Protein AF-A0A371K078-F1 (afdb_monomer)

Foldseek 3Di:
DDDDDDDDDDDDDDDDDDDDDDDDPDCVVVVVVVVVVPPDDPDPPPQDWDFDQVADDDQKHFPAWDPDDDDDDITTIIGGNPDPDDDDDDDDDDDDDQDFFDQAKKKKWKKDAPPDLDIFMDIRDNDQVVRQVVRQCVHCVVVVDRMDTLDIDIQKKKFWKAWPVSDIHIFIDHPNAARLQAPQVVQVVVVIGIDGDDMDGRHRDRDRPDPPPDDDDDDDDDDDDDDDHDHDDDDDDDDDDDDDDDPDQVVVPLPPPDPDDPQFDDWDHDPFWIKTWGFDDPQLAQTKIWTDGRQKIWIWGAAHPSQRQTKTKIKGLLDDADPGWDKDWKWKQKPVGIDIAIWIWAHPPDPSMIMTIGRHNSLVVLVPFDQWMWIWMGDPNHTSDTGIDHRSVVSSVVSVVSNVD

Nearest PDB structures (foldseek):
  2wmg-assembly1_A  TM=2.660E-01  e=1.814E+00  Streptococcus pneumoniae TIGR4
  2wmh-assembly1_A  TM=2.660E-01  e=1.719E+00  Streptococcus pneumoniae TIGR4
  6rj9-assembly1_C  TM=2.761E-01  e=3.627E+00  Streptococcus thermophilus LMD-9

Structure (mmCIF, N/CA/C/O backbone):
data_AF-A0A371K078-F1
#
_entry.id   AF-A0A371K078-F1
#
loop_
_atom_site.group_PDB
_atom_site.id
_atom_site.type_symbol
_atom_site.label_atom_id
_atom_site.label_alt_id
_atom_site.label_comp_id
_atom_site.label_asym_id
_atom_site.label_entity_id
_atom_site.label_seq_id
_atom_site.pdbx_PDB_ins_code
_atom_site.Cartn_x
_atom_site.Cartn_y
_atom_site.Cartn_z
_atom_site.occupancy
_atom_site.B_iso_or_equiv
_atom_site.auth_seq_id
_atom_site.auth_comp_id
_atom_site.auth_asym_id
_atom_site.auth_atom_id
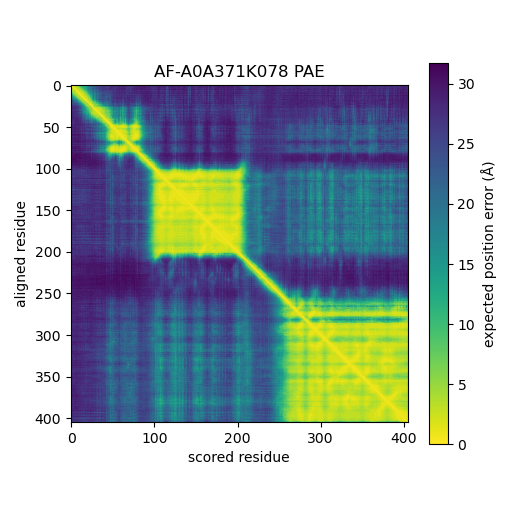_atom_site.pdbx_PDB_model_num
ATOM 1 N N . MET A 1 1 ? -7.282 -40.608 68.384 1.00 44.16 1 MET A N 1
ATOM 2 C CA . MET A 1 1 ? -6.202 -39.736 67.855 1.00 44.16 1 MET A CA 1
ATOM 3 C C . MET A 1 1 ? -5.333 -40.544 66.891 1.00 44.16 1 MET A C 1
ATOM 5 O O . MET A 1 1 ? -5.024 -41.681 67.219 1.00 44.16 1 MET A O 1
ATOM 9 N N . ARG A 1 2 ? -4.936 -40.007 65.728 1.00 39.75 2 ARG A N 1
ATOM 10 C CA . ARG A 1 2 ? -3.954 -40.635 64.814 1.00 39.75 2 ARG A CA 1
ATOM 11 C C . ARG A 1 2 ? -2.998 -39.561 64.285 1.00 39.75 2 ARG A C 1
ATOM 13 O O . ARG A 1 2 ? -3.420 -38.710 63.513 1.00 39.75 2 ARG A O 1
ATOM 20 N N . ARG A 1 3 ? -1.724 -39.597 64.692 1.00 47.75 3 ARG A N 1
ATOM 21 C CA . ARG A 1 3 ? -0.660 -38.762 64.104 1.00 47.75 3 ARG A CA 1
ATOM 22 C C . ARG A 1 3 ? -0.086 -39.491 62.883 1.00 47.75 3 ARG A C 1
ATOM 24 O O . ARG A 1 3 ? 0.386 -40.614 63.033 1.00 47.75 3 ARG A O 1
ATOM 31 N N . ARG A 1 4 ? -0.094 -38.868 61.700 1.00 54.41 4 ARG A N 1
ATOM 32 C CA . ARG A 1 4 ? 0.790 -39.260 60.584 1.00 54.41 4 ARG A CA 1
ATOM 33 C C . ARG A 1 4 ? 2.059 -38.407 60.656 1.00 54.41 4 ARG A C 1
ATOM 35 O O . ARG A 1 4 ? 1.986 -37.249 61.058 1.00 54.41 4 ARG A O 1
ATOM 42 N N . ARG A 1 5 ? 3.214 -39.001 60.349 1.00 56.25 5 ARG A N 1
ATOM 43 C CA . ARG A 1 5 ? 4.514 -38.314 60.371 1.00 56.25 5 ARG A CA 1
ATOM 44 C C . ARG A 1 5 ? 4.758 -37.611 59.034 1.00 56.25 5 ARG A C 1
ATOM 46 O O . ARG A 1 5 ? 4.324 -38.111 58.000 1.00 56.25 5 ARG A O 1
ATOM 53 N N . LEU A 1 6 ? 5.465 -36.485 59.080 1.00 53.94 6 LEU A N 1
ATOM 54 C CA . LEU A 1 6 ? 6.121 -35.899 57.911 1.00 53.94 6 LEU A CA 1
ATOM 55 C C . LEU A 1 6 ? 7.300 -36.792 57.494 1.00 53.94 6 LEU A C 1
ATOM 57 O O . LEU A 1 6 ? 7.896 -37.455 58.345 1.00 53.94 6 LEU A O 1
ATOM 61 N N . ALA A 1 7 ? 7.629 -36.789 56.205 1.00 53.19 7 ALA A N 1
ATOM 62 C CA . ALA A 1 7 ? 8.851 -37.383 55.674 1.00 53.19 7 ALA A CA 1
ATOM 63 C C . ALA A 1 7 ? 9.792 -36.252 55.242 1.00 53.19 7 ALA A C 1
ATOM 65 O O . ALA A 1 7 ? 9.397 -35.391 54.456 1.00 53.19 7 ALA A O 1
ATOM 66 N N . THR A 1 8 ? 11.010 -36.247 55.776 1.00 50.59 8 THR A N 1
ATOM 67 C CA . THR A 1 8 ? 12.074 -35.319 55.375 1.00 50.59 8 THR A CA 1
ATOM 68 C C . THR A 1 8 ? 12.785 -35.886 54.149 1.00 50.59 8 THR A C 1
ATOM 70 O O . THR A 1 8 ? 13.061 -37.084 54.112 1.00 50.59 8 THR A O 1
ATOM 73 N N . LEU A 1 9 ? 13.084 -35.044 53.159 1.00 50.00 9 LEU A N 1
ATOM 74 C CA . LEU A 1 9 ? 13.861 -35.427 51.982 1.00 50.00 9 LEU A CA 1
ATOM 75 C C . LEU A 1 9 ? 15.267 -34.824 52.105 1.00 50.00 9 LEU A C 1
ATOM 77 O O . LEU A 1 9 ? 15.405 -33.603 52.088 1.00 50.00 9 LEU A O 1
ATOM 81 N N . GLU A 1 10 ? 16.296 -35.659 52.245 1.00 47.75 10 GLU A N 1
ATOM 82 C CA . GLU A 1 10 ? 17.691 -35.205 52.210 1.00 47.75 10 GLU A CA 1
ATOM 83 C C . GLU A 1 10 ? 18.250 -35.285 50.787 1.00 47.75 10 GLU A C 1
ATOM 85 O O . GLU A 1 10 ? 18.141 -36.310 50.116 1.00 47.75 10 GLU A O 1
ATOM 90 N N . LEU A 1 11 ? 18.888 -34.202 50.342 1.00 52.56 11 LEU A N 1
ATOM 91 C CA . LEU A 1 11 ? 19.631 -34.135 49.086 1.00 52.56 11 LEU A CA 1
ATOM 92 C C . LEU A 1 11 ? 21.123 -34.299 49.387 1.00 52.56 11 LEU A C 1
ATOM 94 O O . LEU A 1 11 ? 21.753 -33.398 49.935 1.00 52.56 11 LEU A O 1
ATOM 98 N N . HIS A 1 12 ? 21.684 -35.455 49.035 1.00 51.00 12 HIS A N 1
ATOM 99 C CA . HIS A 1 12 ? 23.129 -35.670 49.081 1.00 51.00 12 HIS A CA 1
ATOM 100 C C . HIS A 1 12 ? 23.808 -34.937 47.916 1.00 51.00 12 HIS A C 1
ATOM 102 O O . HIS A 1 12 ? 23.397 -35.078 46.765 1.00 51.00 12 HIS A O 1
ATOM 108 N N . MET A 1 13 ? 24.861 -34.174 48.218 1.00 39.97 13 MET A N 1
ATOM 109 C CA . MET A 1 13 ? 25.629 -33.403 47.240 1.00 39.97 13 MET A CA 1
ATOM 110 C C . MET A 1 13 ? 27.045 -33.977 47.127 1.00 39.97 13 MET A C 1
ATOM 112 O O . MET A 1 13 ? 27.868 -33.793 48.020 1.00 39.97 13 MET A O 1
ATOM 116 N N . THR A 1 14 ? 27.332 -34.684 46.034 1.00 49.44 14 THR A N 1
ATOM 117 C CA . THR A 1 14 ? 28.660 -35.247 45.754 1.00 49.44 14 THR A CA 1
ATOM 118 C C . THR A 1 14 ? 29.494 -34.277 44.924 1.00 49.44 14 THR A C 1
ATOM 120 O O . THR A 1 14 ? 29.199 -34.050 43.751 1.00 49.44 14 THR A O 1
ATOM 123 N N . ILE A 1 15 ? 30.549 -33.732 45.528 1.00 47.66 15 ILE A N 1
ATOM 124 C CA . ILE A 1 15 ? 31.626 -33.023 44.827 1.00 47.66 15 ILE A CA 1
ATOM 125 C C . ILE A 1 15 ? 32.611 -34.075 44.293 1.00 47.66 15 ILE A C 1
ATOM 127 O O . ILE A 1 15 ? 32.861 -35.073 44.968 1.00 47.66 15 ILE A O 1
ATOM 131 N N . SER A 1 16 ? 33.159 -33.859 43.096 1.00 47.72 16 SER A N 1
ATOM 132 C CA . SER A 1 16 ? 34.234 -34.678 42.526 1.00 47.72 16 SER A CA 1
ATOM 133 C C . SER A 1 16 ? 35.333 -33.761 42.005 1.00 47.72 16 SER A C 1
ATOM 135 O O . SER A 1 16 ? 35.066 -32.910 41.159 1.00 47.72 16 SER A O 1
ATOM 137 N N . ASP A 1 17 ? 36.553 -33.942 42.504 1.00 49.88 17 ASP A N 1
ATOM 138 C CA . ASP A 1 17 ? 37.737 -33.224 42.033 1.00 49.88 17 ASP A CA 1
ATOM 139 C C . ASP A 1 17 ? 38.271 -33.825 40.719 1.00 49.88 17 ASP A C 1
ATOM 141 O O . ASP A 1 17 ? 38.195 -35.037 40.507 1.00 49.88 17 ASP A O 1
ATOM 145 N N . GLU A 1 18 ? 38.880 -32.992 39.869 1.00 52.59 18 GLU A N 1
ATOM 146 C CA . GLU A 1 18 ? 39.706 -33.428 38.733 1.00 52.59 18 GLU A CA 1
ATOM 147 C C . GLU A 1 18 ? 41.129 -32.833 38.822 1.00 52.59 18 GLU A C 1
ATOM 149 O O . GLU A 1 18 ? 41.298 -31.690 39.258 1.00 52.59 18 GLU A O 1
ATOM 154 N N . PRO A 1 19 ? 42.178 -33.579 38.418 1.00 56.03 19 PRO A N 1
ATOM 155 C CA . PRO A 1 19 ? 43.568 -33.167 38.603 1.00 56.03 19 PRO A CA 1
ATOM 156 C C . PRO A 1 19 ? 44.090 -32.221 37.508 1.00 56.03 19 PRO A C 1
ATOM 158 O O . PRO A 1 19 ? 43.824 -32.375 36.315 1.00 56.03 19 PRO A O 1
ATOM 161 N N . THR A 1 20 ? 44.951 -31.281 37.901 1.00 54.72 20 THR A N 1
ATOM 162 C CA . THR A 1 20 ? 45.632 -30.343 36.998 1.00 54.72 20 THR A CA 1
ATOM 163 C C . THR A 1 20 ? 46.692 -31.025 36.125 1.00 54.72 20 THR A C 1
ATOM 165 O O . THR A 1 20 ? 47.742 -31.455 36.599 1.00 54.72 20 THR A O 1
ATOM 168 N N . CYS A 1 21 ? 46.465 -31.059 34.808 1.00 48.19 21 CYS A N 1
ATOM 169 C CA . CYS A 1 21 ? 47.431 -31.568 33.831 1.00 48.19 21 CYS A CA 1
ATOM 170 C C . CYS A 1 21 ? 48.133 -30.420 33.079 1.00 48.19 21 CYS A C 1
ATOM 172 O O . CYS A 1 21 ? 47.492 -29.663 32.347 1.00 48.19 21 CYS A O 1
ATOM 174 N N . LEU A 1 22 ? 49.460 -30.297 33.222 1.00 55.47 22 LEU A N 1
ATOM 175 C CA . LEU A 1 22 ? 50.258 -29.324 32.465 1.00 55.47 22 LEU A CA 1
ATOM 176 C C . LEU A 1 22 ? 50.174 -29.606 30.954 1.00 55.47 22 LEU A C 1
ATOM 178 O O . LEU A 1 22 ? 50.557 -30.682 30.494 1.00 55.47 22 LEU A O 1
ATOM 182 N N . ARG A 1 23 ? 49.786 -28.601 30.159 1.00 49.38 23 ARG A N 1
ATOM 183 C CA . ARG A 1 23 ? 49.938 -28.625 28.695 1.00 49.38 23 ARG A CA 1
ATOM 184 C C . ARG A 1 23 ? 51.066 -27.709 28.231 1.00 49.38 23 ARG A C 1
ATOM 186 O O . ARG A 1 23 ? 51.198 -26.574 28.677 1.00 49.38 23 ARG A O 1
ATOM 193 N N . ARG A 1 24 ? 51.862 -28.223 27.290 1.00 52.72 24 ARG A N 1
ATOM 194 C CA . ARG A 1 24 ? 52.923 -27.486 26.587 1.00 52.72 24 ARG A CA 1
ATOM 195 C C . ARG A 1 24 ? 52.332 -26.298 25.804 1.00 52.72 24 ARG A C 1
ATOM 197 O O . ARG A 1 24 ? 51.237 -26.449 25.248 1.00 52.72 24 ARG A O 1
ATOM 204 N N . PRO A 1 25 ? 53.054 -25.166 25.673 1.00 47.06 25 PRO A N 1
ATOM 205 C CA . PRO A 1 25 ? 52.643 -24.084 24.783 1.00 47.06 25 PRO A CA 1
ATOM 206 C C . PRO A 1 25 ? 52.519 -24.625 23.354 1.00 47.06 25 PRO A C 1
ATOM 208 O O . PRO A 1 25 ? 53.465 -25.178 22.795 1.00 47.06 25 PRO A O 1
ATOM 211 N N . SER A 1 26 ? 51.316 -24.532 22.794 1.00 54.47 26 SER A N 1
ATOM 212 C CA . SER A 1 26 ? 50.976 -25.124 21.498 1.00 54.47 26 SER A CA 1
ATOM 213 C C . SER A 1 26 ? 51.136 -24.101 20.370 1.00 54.47 26 SER A C 1
ATOM 215 O O . SER A 1 26 ? 50.844 -22.920 20.558 1.00 54.47 26 SER A O 1
ATOM 217 N N . ALA A 1 27 ? 51.549 -24.553 19.181 1.00 53.59 27 ALA A N 1
ATOM 218 C CA . ALA A 1 27 ? 51.908 -23.694 18.039 1.00 53.59 27 ALA A CA 1
ATOM 219 C C . ALA A 1 27 ? 50.796 -22.731 17.555 1.00 53.59 27 ALA A C 1
ATOM 221 O O . ALA A 1 27 ? 51.085 -21.757 16.863 1.00 53.59 27 ALA A O 1
ATOM 222 N N . LEU A 1 28 ? 49.542 -22.947 17.972 1.00 54.72 28 LEU A N 1
ATOM 223 C CA . LEU A 1 28 ? 48.410 -22.027 17.791 1.00 54.72 28 LEU A CA 1
ATOM 224 C C . LEU A 1 28 ? 48.711 -20.577 18.213 1.00 54.72 28 LEU A C 1
ATOM 226 O O . LEU A 1 28 ? 48.235 -19.652 17.559 1.00 54.72 28 LEU A O 1
ATOM 230 N N . ALA A 1 29 ? 49.525 -20.364 19.254 1.00 53.91 29 ALA A N 1
ATOM 231 C CA . ALA A 1 29 ? 49.890 -19.017 19.702 1.00 53.91 29 ALA A CA 1
ATOM 232 C C . ALA A 1 29 ? 50.675 -18.221 18.637 1.00 53.91 29 ALA A C 1
ATOM 234 O O . ALA A 1 29 ? 50.469 -17.018 18.495 1.00 53.91 29 ALA A O 1
ATOM 235 N N . ALA A 1 30 ? 51.524 -18.890 17.847 1.00 55.00 30 ALA A N 1
ATOM 236 C CA . ALA A 1 30 ? 52.259 -18.254 16.753 1.00 55.00 30 ALA A CA 1
ATOM 237 C C . ALA A 1 30 ? 51.353 -17.952 15.544 1.00 55.00 30 ALA A C 1
ATOM 239 O O . ALA A 1 30 ? 51.529 -16.936 14.875 1.00 55.00 30 ALA A O 1
ATOM 240 N N . LEU A 1 31 ? 50.351 -18.802 15.288 1.00 53.34 31 LEU A N 1
ATOM 241 C CA . LEU A 1 31 ? 49.423 -18.629 14.167 1.00 53.34 31 LEU A CA 1
ATOM 242 C C . LEU A 1 31 ? 48.486 -17.423 14.368 1.00 53.34 31 LEU A C 1
ATOM 244 O O . LEU A 1 31 ? 48.222 -16.685 13.423 1.00 53.34 31 LEU A O 1
ATOM 248 N N . LEU A 1 32 ? 48.025 -17.181 15.600 1.00 54.91 32 LEU A N 1
ATOM 249 C CA . LEU A 1 32 ? 47.155 -16.040 15.920 1.00 54.91 32 LEU A CA 1
ATOM 250 C C . LEU A 1 32 ? 47.859 -14.683 15.742 1.00 54.91 32 LEU A C 1
ATOM 252 O O . LEU A 1 32 ? 47.251 -13.740 15.239 1.00 54.91 32 LEU A O 1
ATOM 256 N N . LEU A 1 33 ? 49.151 -14.597 16.076 1.00 52.72 33 LEU A N 1
ATOM 257 C CA . LEU A 1 33 ? 49.972 -13.405 15.822 1.00 52.72 33 LEU A CA 1
ATOM 258 C C . LEU A 1 33 ? 50.194 -13.144 14.322 1.00 52.72 33 LEU A C 1
ATOM 260 O O . LEU A 1 33 ? 50.279 -11.987 13.920 1.00 52.72 33 LEU A O 1
ATOM 264 N N . ALA A 1 34 ? 50.219 -14.187 13.485 1.00 53.16 34 ALA A N 1
ATOM 265 C CA . ALA A 1 34 ? 50.315 -14.031 12.033 1.00 53.16 34 ALA A CA 1
ATOM 266 C C . ALA A 1 34 ? 49.019 -13.481 11.403 1.00 53.16 34 ALA A C 1
ATOM 268 O O . ALA A 1 34 ? 49.092 -12.641 10.507 1.00 53.16 34 ALA A O 1
ATOM 269 N N . LEU A 1 35 ? 47.833 -13.891 11.882 1.00 54.41 35 LEU A N 1
ATOM 270 C CA . LEU A 1 35 ? 46.560 -13.357 11.370 1.00 54.41 35 LEU A CA 1
ATOM 271 C C . LEU A 1 35 ? 46.325 -11.882 11.739 1.00 54.41 35 LEU A C 1
ATOM 273 O O . LEU A 1 35 ? 45.705 -11.158 10.961 1.00 54.41 35 LEU A O 1
ATOM 277 N N . ALA A 1 36 ? 46.842 -11.413 12.879 1.00 53.12 36 ALA A N 1
ATOM 278 C CA . ALA A 1 36 ? 46.679 -10.021 13.310 1.00 53.12 36 ALA A CA 1
ATOM 279 C C . ALA A 1 36 ? 47.310 -8.995 12.340 1.00 53.12 36 ALA A C 1
ATOM 281 O O . ALA A 1 36 ? 46.844 -7.860 12.258 1.00 53.12 36 ALA A O 1
ATOM 282 N N . GLY A 1 37 ? 48.335 -9.389 11.572 1.00 48.56 37 GLY A N 1
ATOM 283 C CA . GLY A 1 37 ? 49.025 -8.505 10.624 1.00 48.56 37 GLY A CA 1
ATOM 284 C C . GLY A 1 37 ? 48.259 -8.199 9.330 1.00 48.56 37 GLY A C 1
ATOM 285 O O . GLY A 1 37 ? 48.608 -7.251 8.633 1.00 48.56 37 GLY A O 1
ATOM 286 N N . ALA A 1 38 ? 47.215 -8.966 8.994 1.00 50.22 38 ALA A N 1
ATOM 287 C CA . ALA A 1 38 ? 46.504 -8.842 7.715 1.00 50.22 38 ALA A CA 1
ATOM 288 C C . ALA A 1 38 ? 45.353 -7.811 7.717 1.00 50.22 38 ALA A C 1
ATOM 290 O O . ALA A 1 38 ? 44.765 -7.543 6.671 1.00 50.22 38 ALA A O 1
ATOM 291 N N . ALA A 1 39 ? 45.015 -7.235 8.875 1.00 50.81 39 ALA A N 1
ATOM 292 C CA . ALA A 1 39 ? 43.820 -6.404 9.056 1.00 50.81 39 ALA A CA 1
ATOM 293 C C . ALA A 1 39 ? 43.982 -4.919 8.659 1.00 50.81 39 ALA A C 1
ATOM 295 O O . ALA A 1 39 ? 43.017 -4.163 8.747 1.00 50.81 39 ALA A O 1
ATOM 296 N N . VAL A 1 40 ? 45.172 -4.486 8.221 1.00 50.91 40 VAL A N 1
ATOM 297 C CA . VAL A 1 40 ? 45.464 -3.082 7.856 1.00 50.91 40 VAL A CA 1
ATOM 298 C C . VAL A 1 40 ? 45.689 -2.945 6.347 1.00 50.91 40 VAL A C 1
ATOM 300 O O . VAL A 1 40 ? 46.746 -2.525 5.879 1.00 50.91 40 VAL A O 1
ATOM 303 N N . LEU A 1 41 ? 44.669 -3.306 5.566 1.00 56.09 41 LEU A N 1
ATOM 304 C CA . LEU A 1 41 ? 44.558 -2.867 4.175 1.00 56.09 41 LEU A CA 1
ATOM 305 C C . LEU A 1 41 ? 43.816 -1.521 4.140 1.00 56.09 41 LEU A C 1
ATOM 307 O O . LEU A 1 41 ? 42.790 -1.391 4.811 1.00 56.09 41 LEU A O 1
ATOM 311 N N . PRO A 1 42 ? 44.282 -0.518 3.372 1.00 50.44 42 PRO A N 1
ATOM 312 C CA . PRO A 1 42 ? 43.534 0.720 3.206 1.00 50.44 42 PRO A CA 1
ATOM 313 C C . PRO A 1 42 ? 42.204 0.406 2.517 1.00 50.44 42 PRO A C 1
ATOM 315 O O . PRO A 1 42 ? 42.184 -0.138 1.411 1.00 50.44 42 PRO A O 1
ATOM 318 N N . ALA A 1 43 ? 41.090 0.743 3.169 1.00 49.47 43 ALA A N 1
ATOM 319 C CA . ALA A 1 43 ? 39.773 0.590 2.569 1.00 49.47 43 ALA A CA 1
ATOM 320 C C . ALA A 1 43 ? 39.723 1.402 1.260 1.00 49.47 43 ALA A C 1
ATOM 322 O O . ALA A 1 43 ? 40.037 2.597 1.286 1.00 49.47 43 ALA A O 1
ATOM 323 N N . PRO A 1 44 ? 39.354 0.800 0.113 1.00 49.25 44 PRO A N 1
ATOM 324 C CA . PRO A 1 44 ? 39.246 1.546 -1.129 1.00 49.25 44 PRO A CA 1
ATOM 325 C C . PRO A 1 44 ? 38.132 2.581 -0.972 1.00 49.25 44 PRO A C 1
ATOM 327 O O . PRO A 1 44 ? 36.957 2.231 -0.851 1.00 49.25 44 PRO A O 1
ATOM 330 N N . ALA A 1 45 ? 38.504 3.861 -0.970 1.00 48.28 45 ALA A N 1
ATOM 331 C CA . ALA A 1 45 ? 37.570 4.977 -0.952 1.00 48.28 45 ALA A CA 1
ATOM 332 C C . ALA A 1 45 ? 36.855 5.059 -2.311 1.00 48.28 45 ALA A C 1
ATOM 334 O O . ALA A 1 45 ? 37.218 5.845 -3.186 1.00 48.28 45 ALA A O 1
ATOM 335 N N . LEU A 1 46 ? 35.865 4.185 -2.506 1.00 48.81 46 LEU A N 1
ATOM 336 C CA . LEU A 1 46 ? 35.057 4.111 -3.717 1.00 48.81 46 LEU A CA 1
ATOM 337 C C . LEU A 1 46 ? 34.175 5.359 -3.816 1.00 48.81 46 LEU A C 1
ATOM 339 O O . LEU A 1 46 ? 33.037 5.369 -3.349 1.00 48.81 46 LEU A O 1
ATOM 343 N N . ALA A 1 47 ? 34.702 6.411 -4.443 1.00 55.75 47 ALA A N 1
ATOM 344 C CA . ALA A 1 47 ? 33.930 7.568 -4.874 1.00 55.75 47 ALA A CA 1
ATOM 345 C C . ALA A 1 47 ? 32.864 7.099 -5.880 1.00 55.75 47 ALA A C 1
ATOM 347 O O . ALA A 1 47 ? 33.153 6.866 -7.055 1.00 55.75 47 ALA A O 1
ATOM 348 N N . GLN A 1 48 ? 31.641 6.875 -5.393 1.00 69.12 48 GLN A N 1
ATOM 349 C CA . GLN A 1 48 ? 30.580 6.240 -6.171 1.00 69.12 48 GLN A CA 1
ATOM 350 C C . GLN A 1 48 ? 30.067 7.183 -7.263 1.00 69.12 48 GLN A C 1
ATOM 352 O O . GLN A 1 48 ? 29.271 8.085 -7.005 1.00 69.12 48 GLN A O 1
ATOM 357 N N . GLY A 1 49 ? 30.524 6.955 -8.495 1.00 82.94 49 GLY A N 1
ATOM 358 C CA . GLY A 1 49 ? 30.062 7.690 -9.666 1.00 82.94 49 GLY A CA 1
ATOM 359 C C . GLY A 1 49 ? 28.590 7.426 -9.985 1.00 82.94 49 GLY A C 1
ATOM 360 O O . GLY A 1 49 ? 28.152 6.274 -10.010 1.00 82.94 49 GLY A O 1
ATOM 361 N N . TYR A 1 50 ? 27.834 8.479 -10.293 1.00 80.50 50 TYR A N 1
ATOM 362 C CA . TYR A 1 50 ? 26.429 8.397 -10.707 1.00 80.50 50 TYR A CA 1
ATOM 363 C C . TYR A 1 50 ? 26.168 9.128 -12.039 1.00 80.50 50 TYR A C 1
ATOM 365 O O . TYR A 1 50 ? 26.851 10.107 -12.347 1.00 80.50 50 TYR A O 1
ATOM 373 N N . PRO A 1 51 ? 25.177 8.696 -12.849 1.00 88.00 51 PRO A N 1
ATOM 374 C CA . PRO A 1 51 ? 24.849 9.370 -14.106 1.00 88.00 51 PRO A CA 1
ATOM 375 C C . PRO A 1 51 ? 24.186 10.739 -13.882 1.00 88.00 51 PRO A C 1
ATOM 377 O O . PRO A 1 51 ? 23.064 10.825 -13.367 1.00 88.00 51 PRO A O 1
ATOM 380 N N . CYS A 1 52 ? 24.863 11.796 -14.325 1.00 82.06 52 CYS A N 1
ATOM 381 C CA . CYS A 1 52 ? 24.488 13.203 -14.179 1.00 82.06 52 CYS A CA 1
ATOM 382 C C . CYS A 1 52 ? 24.114 13.791 -15.554 1.00 82.06 52 CYS A C 1
ATOM 384 O O . CYS A 1 52 ? 24.936 14.349 -16.277 1.00 82.06 52 CYS A O 1
ATOM 386 N N . GLY A 1 53 ? 22.843 13.642 -15.945 1.00 77.19 53 GLY A N 1
ATOM 387 C CA . GLY A 1 53 ? 22.365 13.962 -17.302 1.00 77.19 53 GLY A CA 1
ATOM 388 C C . GLY A 1 53 ? 22.454 15.435 -17.731 1.00 77.19 53 GLY A C 1
ATOM 389 O O . GLY A 1 53 ? 22.302 15.714 -18.915 1.00 77.19 53 GLY A O 1
ATOM 390 N N . GLY A 1 54 ? 22.709 16.361 -16.800 1.00 82.50 54 GLY A N 1
ATOM 391 C CA . GLY A 1 54 ? 22.967 17.781 -17.076 1.00 82.50 54 GLY A CA 1
ATOM 392 C C . GLY A 1 54 ? 24.443 18.193 -16.974 1.00 82.50 54 GLY A C 1
ATOM 393 O O . GLY A 1 54 ? 24.732 19.381 -17.067 1.00 82.50 54 GLY A O 1
ATOM 394 N N . GLY A 1 55 ? 25.362 17.244 -16.758 1.00 85.75 55 GLY A N 1
ATOM 395 C CA . GLY A 1 55 ? 26.718 17.526 -16.275 1.00 85.75 55 GLY A CA 1
ATOM 396 C C . GLY A 1 55 ? 26.782 17.681 -14.744 1.00 85.75 55 GLY A C 1
ATOM 397 O O . GLY A 1 55 ? 25.777 17.429 -14.073 1.00 85.75 55 GLY A O 1
ATOM 398 N N . PRO A 1 56 ? 27.951 18.051 -14.185 1.00 90.31 56 PRO A N 1
ATOM 399 C CA . PRO A 1 56 ? 28.154 18.1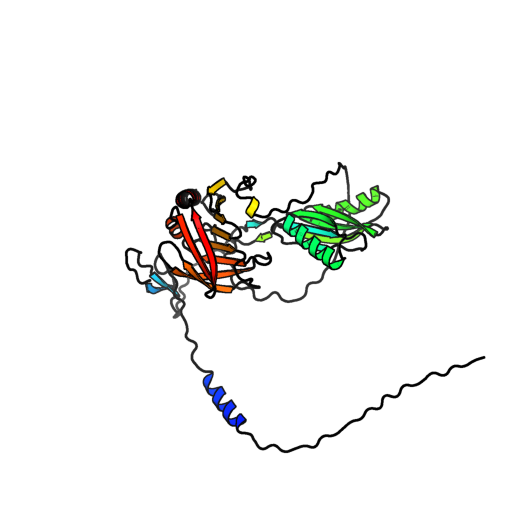81 -12.740 1.00 90.31 56 PRO A CA 1
ATOM 400 C C . PRO A 1 56 ? 27.352 19.320 -12.106 1.00 90.31 56 PRO A C 1
ATOM 402 O O . PRO A 1 56 ? 27.307 20.433 -12.634 1.00 90.31 56 PRO A O 1
ATOM 405 N N . GLY A 1 57 ? 26.774 19.053 -10.937 1.00 82.56 57 GLY A N 1
ATOM 406 C CA . GLY A 1 57 ? 26.232 20.074 -10.045 1.00 82.56 57 GLY A CA 1
ATOM 407 C C . GLY A 1 57 ? 27.317 20.896 -9.321 1.00 82.56 57 GLY A C 1
ATOM 408 O O . GLY A 1 57 ? 28.507 20.571 -9.369 1.00 82.56 57 GLY A O 1
ATOM 409 N N . PRO A 1 58 ? 26.936 21.976 -8.613 1.00 86.69 58 PRO A N 1
ATOM 410 C CA . PRO A 1 58 ? 27.861 22.737 -7.774 1.00 86.69 58 PRO A CA 1
ATOM 411 C C . PRO A 1 58 ? 28.469 21.852 -6.676 1.00 86.69 58 PRO A C 1
ATOM 413 O O . PRO A 1 58 ? 27.746 21.302 -5.850 1.00 86.69 58 PRO A O 1
ATOM 416 N N . GLY A 1 59 ? 29.799 21.729 -6.656 1.00 85.06 59 GLY A N 1
ATOM 417 C CA . GLY A 1 59 ? 30.504 20.818 -5.744 1.00 85.06 59 GLY A CA 1
ATOM 418 C C . GLY A 1 59 ? 30.649 19.382 -6.264 1.00 85.06 59 GLY A C 1
ATOM 419 O O . GLY A 1 59 ? 31.026 18.499 -5.498 1.00 85.06 59 GLY A O 1
ATOM 420 N N . GLU A 1 60 ? 30.393 19.133 -7.549 1.00 89.50 60 GLU A N 1
ATOM 421 C CA . GLU A 1 60 ? 30.624 17.850 -8.222 1.00 89.50 60 GLU A CA 1
ATOM 422 C C . GLU A 1 60 ? 31.709 17.975 -9.305 1.00 89.50 60 GLU A C 1
ATOM 424 O O . GLU A 1 60 ? 31.973 19.054 -9.836 1.00 89.50 60 GLU A O 1
ATOM 429 N N . VAL A 1 61 ? 32.320 16.849 -9.672 1.00 91.56 61 VAL A N 1
ATOM 430 C CA . VAL A 1 61 ? 33.237 16.730 -10.814 1.00 91.56 61 VAL A CA 1
ATOM 431 C C . VAL A 1 61 ? 32.801 15.592 -11.728 1.00 91.56 61 VAL A C 1
ATOM 433 O O . VAL A 1 61 ? 32.376 14.531 -11.267 1.00 91.56 61 VAL A O 1
ATOM 436 N N . GLN A 1 62 ? 32.935 15.791 -13.041 1.00 92.50 62 GLN A N 1
ATOM 437 C CA . GLN A 1 62 ? 32.737 14.720 -14.012 1.00 92.50 62 GLN A CA 1
ATOM 438 C C . GLN A 1 62 ? 33.947 13.778 -13.970 1.00 92.50 62 GLN A C 1
ATOM 440 O O . GLN A 1 62 ? 35.044 14.155 -14.374 1.00 92.50 62 GLN A O 1
ATOM 445 N N . ILE A 1 63 ? 33.738 12.547 -13.505 1.00 89.94 63 ILE A N 1
ATOM 446 C CA . ILE A 1 63 ? 34.776 11.506 -13.420 1.00 89.94 63 ILE A CA 1
ATOM 447 C C . ILE A 1 63 ? 34.751 10.532 -14.606 1.00 89.94 63 ILE A C 1
ATOM 449 O O . ILE A 1 63 ? 35.601 9.652 -14.706 1.00 89.94 63 ILE A O 1
ATOM 453 N N . GLY A 1 64 ? 33.785 10.674 -15.518 1.00 88.00 64 GLY A N 1
ATOM 454 C CA . GLY A 1 64 ? 33.734 9.889 -16.745 1.00 88.00 64 GLY A CA 1
ATOM 455 C C . GLY A 1 64 ? 32.496 10.155 -17.595 1.00 88.00 64 GLY A C 1
ATOM 456 O O . GLY A 1 64 ? 31.805 11.167 -17.455 1.00 88.00 64 GLY A O 1
ATOM 457 N N . THR A 1 65 ? 32.206 9.217 -18.488 1.00 89.69 65 THR A N 1
ATOM 458 C CA . THR A 1 65 ? 30.959 9.149 -19.259 1.00 89.69 65 THR A CA 1
ATOM 459 C C . THR A 1 65 ? 30.507 7.697 -19.367 1.00 89.69 65 THR A C 1
ATOM 461 O O . THR A 1 65 ? 31.326 6.780 -19.287 1.00 89.69 65 THR A O 1
ATOM 464 N N . THR A 1 66 ? 29.211 7.465 -19.562 1.00 76.12 66 THR A N 1
ATOM 465 C CA . THR A 1 66 ? 28.732 6.166 -20.033 1.00 76.12 66 THR A CA 1
ATOM 466 C C . THR A 1 66 ? 29.181 5.980 -21.482 1.00 76.12 66 THR A C 1
ATOM 468 O O . THR A 1 66 ? 29.019 6.876 -22.311 1.00 76.12 66 THR A O 1
ATOM 471 N N . GLY A 1 67 ? 29.782 4.825 -21.790 1.00 63.91 67 GLY A N 1
ATOM 472 C CA . GLY A 1 67 ? 30.343 4.534 -23.113 1.00 63.91 67 GLY A CA 1
ATOM 473 C C . GLY A 1 67 ? 29.266 4.471 -24.197 1.00 63.91 67 GLY A C 1
ATOM 474 O O . GLY A 1 67 ? 28.684 3.415 -24.438 1.00 63.91 67 GLY A O 1
ATOM 475 N N . GLY A 1 68 ? 28.988 5.608 -24.834 1.00 48.72 68 GLY A N 1
ATOM 476 C CA . GLY A 1 68 ? 27.955 5.734 -25.856 1.00 48.72 68 GLY A CA 1
ATOM 477 C C . GLY A 1 68 ? 28.353 5.059 -27.166 1.00 48.72 68 GLY A C 1
ATOM 478 O O . GLY A 1 68 ? 29.324 5.448 -27.809 1.00 48.72 68 GLY A O 1
ATOM 479 N N . SER A 1 69 ? 27.555 4.085 -27.597 1.00 39.50 69 SER A N 1
ATOM 480 C CA . SER A 1 69 ? 27.573 3.547 -28.959 1.00 39.50 69 SER A CA 1
ATOM 481 C C . SER A 1 69 ? 26.150 3.518 -29.526 1.00 39.50 69 SER A C 1
ATOM 483 O O . SER A 1 69 ? 25.168 3.603 -28.787 1.00 39.50 69 SER A O 1
ATOM 485 N N . HIS A 1 70 ? 26.038 3.449 -30.855 1.00 36.03 70 HIS A N 1
ATOM 486 C CA . HIS A 1 70 ? 24.778 3.236 -31.584 1.00 36.03 70 HIS A CA 1
ATOM 487 C C . HIS A 1 70 ? 23.610 4.184 -31.219 1.00 36.03 70 HIS A C 1
ATOM 489 O O . HIS A 1 70 ? 22.456 3.770 -31.130 1.00 36.03 70 HIS A O 1
ATOM 495 N N . GLY A 1 71 ? 23.899 5.482 -31.077 1.00 41.94 71 GLY A N 1
ATOM 496 C CA . GLY A 1 71 ? 22.880 6.543 -31.099 1.00 41.94 71 GLY A CA 1
ATOM 497 C C . GLY A 1 71 ? 22.226 6.898 -29.760 1.00 41.94 71 GLY A C 1
ATOM 498 O O . GLY A 1 71 ? 21.330 7.739 -29.741 1.00 41.94 71 GLY A O 1
ATOM 499 N N . ILE A 1 72 ? 22.673 6.322 -28.640 1.00 43.28 72 ILE A N 1
ATOM 500 C CA . ILE A 1 72 ? 22.335 6.842 -27.306 1.00 43.28 72 ILE A CA 1
ATOM 501 C C . ILE A 1 72 ? 23.282 8.003 -26.974 1.00 43.28 72 ILE A C 1
ATOM 503 O O . ILE A 1 72 ? 24.493 7.901 -27.176 1.00 43.28 72 ILE A O 1
ATOM 507 N N . ALA A 1 73 ? 22.730 9.109 -26.468 1.00 56.81 73 ALA A N 1
ATOM 508 C CA . ALA A 1 73 ? 23.518 10.257 -26.028 1.00 56.81 73 ALA A CA 1
ATOM 509 C C . ALA A 1 73 ? 24.449 9.869 -24.867 1.00 56.81 73 ALA A C 1
ATOM 511 O O . ALA A 1 73 ? 24.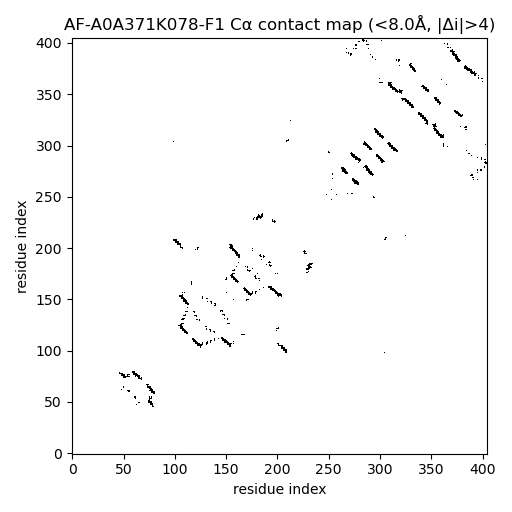035 9.199 -23.921 1.00 56.81 73 ALA A O 1
ATOM 512 N N . VAL A 1 74 ? 25.705 10.307 -24.946 1.00 76.19 74 VAL A N 1
ATOM 513 C CA . VAL A 1 74 ? 26.739 10.063 -23.933 1.00 76.19 74 VAL A CA 1
ATOM 514 C C . VAL A 1 74 ? 26.318 10.723 -22.617 1.00 76.19 74 VAL A C 1
ATOM 516 O O . VAL A 1 74 ? 26.225 11.948 -22.553 1.00 76.19 74 VAL A O 1
ATOM 519 N N . ILE A 1 75 ? 26.052 9.934 -21.570 1.00 81.62 75 ILE A N 1
ATOM 520 C CA . ILE A 1 75 ? 25.611 10.465 -20.271 1.00 81.62 75 ILE A CA 1
ATOM 521 C C . ILE A 1 75 ? 26.853 10.697 -19.398 1.00 81.62 75 ILE A C 1
ATOM 523 O O . ILE A 1 75 ? 27.611 9.750 -19.172 1.00 81.62 75 ILE A O 1
ATOM 527 N N . PRO A 1 76 ? 27.095 11.915 -18.884 1.00 83.81 76 PRO A N 1
ATOM 528 C CA . PRO A 1 76 ? 28.185 12.164 -17.947 1.00 83.81 76 PRO A CA 1
ATOM 529 C C . PRO A 1 76 ? 28.056 11.318 -16.671 1.00 83.81 76 PRO A C 1
ATOM 531 O O . PRO A 1 76 ? 26.949 11.027 -16.212 1.00 83.81 76 PRO A O 1
ATOM 534 N N . VAL A 1 77 ? 29.192 10.935 -16.086 1.00 88.69 77 VAL A N 1
ATOM 535 C CA . VAL A 1 77 ? 29.260 10.294 -14.764 1.00 88.69 77 VAL A CA 1
ATOM 536 C C . VAL A 1 77 ? 29.974 11.245 -13.813 1.00 88.69 77 VAL A C 1
ATOM 538 O O . VAL A 1 77 ? 31.115 11.631 -14.073 1.00 88.69 77 VAL A O 1
ATOM 541 N N . CYS A 1 78 ? 29.306 11.616 -12.725 1.00 90.94 78 CYS A N 1
ATOM 542 C CA . CYS A 1 78 ? 29.790 12.579 -11.742 1.00 90.94 78 CYS A CA 1
ATOM 543 C C . CYS A 1 78 ? 30.046 11.913 -10.394 1.00 90.94 78 CYS A C 1
ATOM 545 O O . CYS A 1 78 ? 29.440 10.893 -10.069 1.00 90.94 78 CYS A O 1
ATOM 547 N N . ALA A 1 79 ? 30.924 12.523 -9.607 1.00 88.88 79 ALA A N 1
ATOM 548 C CA . ALA A 1 79 ? 31.096 12.251 -8.188 1.00 88.88 79 ALA A CA 1
ATOM 549 C C . ALA A 1 79 ? 31.252 13.586 -7.434 1.00 88.88 79 ALA A C 1
ATOM 551 O O . ALA A 1 79 ? 31.586 14.596 -8.062 1.00 88.88 79 ALA A O 1
ATOM 552 N N . PRO A 1 80 ? 31.041 13.625 -6.106 1.00 84.62 80 PRO A N 1
ATOM 553 C CA . PRO A 1 80 ? 31.326 14.816 -5.313 1.00 84.62 80 PRO A CA 1
ATOM 554 C C . PRO A 1 80 ? 32.791 15.237 -5.471 1.00 84.62 80 PRO A C 1
ATOM 556 O O . PRO A 1 80 ? 33.692 14.394 -5.462 1.00 84.62 80 PRO A O 1
ATOM 559 N N . ALA A 1 81 ? 33.040 16.539 -5.590 1.00 84.19 81 ALA A N 1
ATOM 560 C CA . ALA A 1 81 ? 34.386 17.087 -5.560 1.00 84.19 81 ALA A CA 1
ATOM 561 C C . ALA A 1 81 ? 34.985 16.835 -4.167 1.00 84.19 81 ALA A C 1
ATOM 563 O O . ALA A 1 81 ? 34.492 17.358 -3.167 1.00 84.19 81 ALA A O 1
ATOM 564 N N . GLY A 1 82 ? 36.028 16.002 -4.093 1.00 65.38 82 GLY A N 1
ATOM 565 C CA . GLY A 1 82 ? 36.697 15.669 -2.835 1.00 65.38 82 GLY A CA 1
ATOM 566 C C . GLY A 1 82 ? 37.232 16.932 -2.160 1.00 65.38 82 GLY A C 1
ATOM 567 O O . GLY A 1 82 ? 38.161 17.556 -2.669 1.00 65.38 82 GLY A O 1
ATOM 568 N N . GLY A 1 83 ? 36.614 17.323 -1.044 1.00 49.38 83 GLY A N 1
ATOM 569 C CA . GLY A 1 83 ? 36.755 18.656 -0.462 1.00 49.38 83 GLY A CA 1
ATOM 570 C C . GLY A 1 83 ? 38.126 18.958 0.144 1.00 49.38 83 GLY A C 1
ATOM 571 O O . GLY A 1 83 ? 38.300 18.875 1.358 1.00 49.38 83 GLY A O 1
ATOM 572 N N . GLY A 1 84 ? 39.069 19.417 -0.683 1.00 47.69 84 GLY A N 1
ATOM 573 C CA . GLY A 1 84 ? 40.103 20.348 -0.231 1.00 47.69 84 GLY A CA 1
ATOM 574 C C . GLY A 1 84 ? 39.425 21.661 0.174 1.00 47.69 84 GLY A C 1
ATOM 575 O O . GLY A 1 84 ? 38.760 22.283 -0.650 1.00 47.69 84 GLY A O 1
ATOM 576 N N . GLY A 1 85 ? 39.504 22.023 1.456 1.00 46.94 85 GLY A N 1
ATOM 577 C CA . GLY A 1 85 ? 38.611 23.019 2.058 1.00 46.94 85 GLY A CA 1
ATOM 578 C C . GLY A 1 85 ? 38.769 24.455 1.539 1.00 46.94 85 GLY A C 1
ATOM 579 O O . GLY A 1 85 ? 39.880 24.930 1.316 1.00 46.94 85 GLY A O 1
ATOM 580 N N . GLY A 1 86 ? 37.640 25.161 1.435 1.00 39.28 86 GLY A N 1
ATOM 581 C CA . GLY A 1 86 ? 37.554 26.577 1.071 1.00 39.28 86 GLY A CA 1
ATOM 582 C C . GLY A 1 86 ? 36.111 27.077 1.168 1.00 39.28 86 GLY A C 1
ATOM 583 O O . GLY A 1 86 ? 35.360 26.985 0.202 1.00 39.28 86 GLY A O 1
ATOM 584 N N . TYR A 1 87 ? 35.697 27.544 2.351 1.00 42.34 87 TYR A N 1
ATOM 585 C CA . TYR A 1 87 ? 34.314 27.969 2.617 1.00 42.34 87 TYR A CA 1
ATOM 586 C C . TYR A 1 87 ? 34.161 29.493 2.472 1.00 42.34 87 TYR A C 1
ATOM 588 O O . TYR A 1 87 ? 34.286 30.233 3.450 1.00 42.34 87 TYR A O 1
ATOM 596 N N . ASP A 1 88 ? 33.864 29.974 1.264 1.00 40.59 88 ASP A N 1
ATOM 597 C CA . ASP A 1 88 ? 33.452 31.371 1.079 1.00 40.59 88 ASP A CA 1
ATOM 598 C C . ASP A 1 88 ? 32.006 31.587 1.557 1.00 40.59 88 ASP A C 1
ATOM 600 O O . ASP A 1 88 ? 31.092 30.814 1.261 1.00 40.59 88 ASP A O 1
ATOM 604 N N . SER A 1 89 ? 31.798 32.642 2.346 1.00 51.31 89 SER A N 1
ATOM 605 C CA . SER A 1 89 ? 30.575 32.831 3.138 1.00 51.31 89 SER A CA 1
ATOM 606 C C . SER A 1 89 ? 29.516 33.672 2.412 1.00 51.31 89 SER A C 1
ATOM 608 O O . SER A 1 89 ? 29.513 34.899 2.495 1.00 51.31 89 SER A O 1
ATOM 610 N N . GLY A 1 90 ? 28.581 33.004 1.728 1.00 34.91 90 GLY A N 1
ATOM 611 C CA . GLY A 1 90 ? 27.376 33.618 1.147 1.00 34.91 90 GLY A CA 1
ATOM 612 C C . GLY A 1 90 ? 26.221 33.783 2.161 1.00 34.91 90 GLY A C 1
ATOM 613 O O . GLY A 1 90 ? 26.076 32.950 3.057 1.00 34.91 90 GLY A O 1
ATOM 614 N N . PRO A 1 91 ? 25.380 34.834 2.061 1.00 42.19 91 PRO A N 1
ATOM 615 C CA . PRO A 1 91 ? 24.468 35.213 3.144 1.00 42.19 91 PRO A CA 1
ATOM 616 C C . PRO A 1 91 ? 23.152 34.414 3.216 1.00 42.19 91 PRO A C 1
ATOM 618 O O . PRO A 1 91 ? 22.378 34.359 2.263 1.00 42.19 91 PRO A O 1
ATOM 621 N N . SER A 1 92 ? 22.848 33.926 4.423 1.00 51.28 92 SER A N 1
ATOM 622 C CA . SER A 1 92 ? 21.497 33.748 4.991 1.00 51.28 92 SER A CA 1
ATOM 623 C C . SER A 1 92 ? 20.412 33.124 4.099 1.00 51.28 92 SER A C 1
ATOM 625 O O . SER A 1 92 ? 19.364 33.725 3.852 1.00 51.28 92 SER A O 1
ATOM 627 N N . GLY A 1 93 ? 20.601 31.861 3.707 1.00 37.41 93 GLY A N 1
ATOM 628 C CA . GLY A 1 93 ? 19.498 31.026 3.224 1.00 37.41 93 GLY A CA 1
ATOM 629 C C . GLY A 1 93 ? 18.440 30.813 4.317 1.00 37.41 93 GLY A C 1
ATOM 630 O O . GLY A 1 93 ? 18.751 30.336 5.407 1.00 37.41 93 GLY A O 1
ATOM 631 N N . GLY A 1 94 ? 17.183 31.173 4.040 1.00 39.47 94 GLY A N 1
ATOM 632 C CA . GLY A 1 94 ? 16.072 30.957 4.973 1.00 39.47 94 GLY A CA 1
ATOM 633 C C . GLY A 1 94 ? 15.799 29.468 5.218 1.00 39.47 94 GLY A C 1
ATOM 634 O O . GLY A 1 94 ? 15.955 28.654 4.309 1.00 39.47 94 GLY A O 1
ATOM 635 N N . ALA A 1 95 ? 15.372 29.121 6.438 1.00 35.03 95 ALA A N 1
ATOM 636 C CA . ALA A 1 95 ? 15.165 27.733 6.856 1.00 35.03 95 ALA A CA 1
ATOM 637 C C . ALA A 1 95 ? 14.289 26.939 5.858 1.00 35.03 95 ALA A C 1
ATOM 639 O O . ALA A 1 95 ? 13.269 27.465 5.391 1.00 35.03 95 ALA A O 1
ATOM 640 N N . PRO A 1 96 ? 14.655 25.682 5.530 1.00 38.88 96 PRO A N 1
ATOM 641 C CA . PRO A 1 96 ? 13.963 24.903 4.513 1.00 38.88 96 PRO A CA 1
ATOM 642 C C . PRO A 1 96 ? 12.497 24.701 4.898 1.00 38.88 96 PRO A C 1
ATOM 644 O O . PRO A 1 96 ? 12.168 24.114 5.930 1.00 38.88 96 PRO A O 1
ATOM 647 N N . ARG A 1 97 ? 11.595 25.193 4.044 1.00 36.78 97 ARG A N 1
ATOM 648 C CA . ARG A 1 97 ? 10.157 24.960 4.187 1.00 36.78 97 ARG A CA 1
ATOM 649 C C . ARG A 1 97 ? 9.886 23.487 3.904 1.00 36.78 97 ARG A C 1
ATOM 651 O O . ARG A 1 97 ? 9.891 23.086 2.741 1.00 36.78 97 ARG A O 1
ATOM 658 N N . TYR A 1 98 ? 9.652 22.709 4.960 1.00 35.03 98 TYR A N 1
ATOM 659 C CA . TYR A 1 98 ? 9.206 21.320 4.858 1.00 35.03 98 TYR A CA 1
ATOM 660 C C . TYR A 1 98 ? 8.066 21.205 3.839 1.00 35.03 98 TYR A C 1
ATOM 662 O O . TYR A 1 98 ? 7.110 21.987 3.863 1.00 35.03 98 TYR A O 1
ATOM 670 N N . ALA 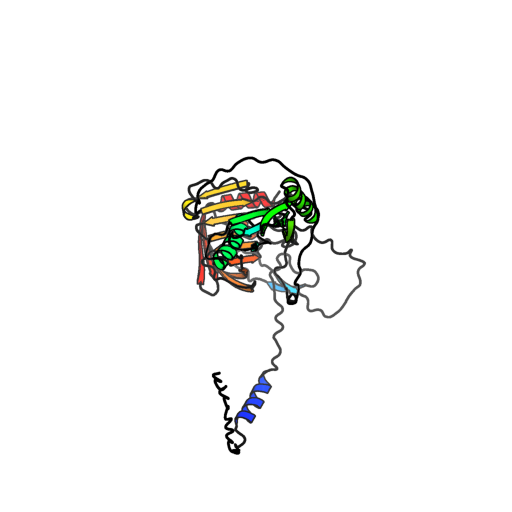A 1 99 ? 8.184 20.249 2.917 1.00 42.47 99 ALA A N 1
ATOM 671 C CA . ALA A 1 99 ? 7.129 19.987 1.950 1.00 42.47 99 ALA A CA 1
ATOM 672 C C . ALA A 1 99 ? 5.861 19.534 2.700 1.00 42.47 99 ALA A C 1
ATOM 674 O O . ALA A 1 99 ? 5.979 18.706 3.606 1.00 42.47 99 ALA A O 1
ATOM 675 N N . PRO A 1 100 ? 4.662 20.034 2.343 1.00 45.75 100 PRO A N 1
ATOM 676 C CA . PRO A 1 100 ? 3.430 19.588 2.983 1.00 45.75 100 PRO A CA 1
ATOM 677 C C . PRO A 1 100 ? 3.270 18.080 2.771 1.00 45.75 100 PRO A C 1
ATOM 679 O O . PRO A 1 100 ? 3.336 17.609 1.630 1.00 45.75 100 PRO A O 1
ATOM 682 N N . GLY A 1 101 ? 3.093 17.345 3.871 1.00 44.06 101 GLY A N 1
ATOM 683 C CA . GLY A 1 101 ? 2.903 15.899 3.850 1.00 44.06 101 GLY A CA 1
ATOM 684 C C . GLY A 1 101 ? 1.673 15.503 3.038 1.00 44.06 101 GLY A C 1
ATOM 685 O O . GLY A 1 101 ? 0.703 16.260 2.929 1.00 44.06 101 GLY A O 1
ATOM 686 N N . ILE A 1 102 ? 1.700 14.305 2.457 1.00 50.69 102 ILE A N 1
ATOM 687 C CA . ILE A 1 102 ? 0.495 13.732 1.857 1.00 50.69 102 ILE A CA 1
ATOM 688 C C . ILE A 1 102 ? -0.256 13.045 2.992 1.00 50.69 102 ILE A C 1
ATOM 690 O O . ILE A 1 102 ? 0.204 12.053 3.546 1.00 50.69 102 ILE A O 1
ATOM 694 N N . ALA A 1 103 ? -1.405 13.607 3.357 1.00 66.62 103 ALA A N 1
ATOM 695 C CA . ALA A 1 103 ? -2.220 13.108 4.453 1.00 66.62 103 ALA A CA 1
ATOM 696 C C . ALA A 1 103 ? -2.926 11.801 4.039 1.00 66.62 103 ALA A C 1
ATOM 698 O O . ALA A 1 103 ? -3.989 11.828 3.409 1.00 66.62 103 ALA A O 1
ATOM 699 N N . VAL A 1 104 ? -2.322 10.653 4.355 1.00 76.00 104 VAL A N 1
ATOM 700 C CA . VAL A 1 104 ? -2.829 9.327 3.962 1.00 76.00 104 VAL A CA 1
ATOM 701 C C . VAL A 1 104 ? -3.923 8.831 4.910 1.00 76.00 104 VAL A C 1
ATOM 703 O O . VAL A 1 104 ? -3.867 9.062 6.121 1.00 76.00 104 VAL A O 1
ATOM 706 N N . ASP A 1 105 ? -4.922 8.139 4.354 1.00 84.75 105 ASP A N 1
ATOM 707 C CA . ASP A 1 105 ? -5.982 7.498 5.137 1.00 84.75 105 ASP A CA 1
ATOM 708 C C . ASP A 1 105 ? -5.397 6.361 5.988 1.00 84.75 105 ASP A C 1
ATOM 710 O O . ASP A 1 105 ? -4.867 5.381 5.466 1.00 84.75 105 ASP A O 1
ATOM 714 N N . ASN A 1 106 ? -5.526 6.500 7.306 1.00 87.56 106 ASN A N 1
ATOM 715 C CA . ASN A 1 106 ? -5.101 5.528 8.306 1.00 87.56 106 ASN A CA 1
ATOM 716 C C . ASN A 1 106 ? -6.328 4.745 8.787 1.00 87.56 106 ASN A C 1
ATOM 718 O O . ASN A 1 106 ? -7.255 5.329 9.357 1.00 87.56 106 ASN A O 1
ATOM 722 N N . PHE A 1 107 ? -6.354 3.437 8.543 1.00 92.69 107 PHE A N 1
ATOM 723 C CA . PHE A 1 107 ? -7.467 2.564 8.903 1.00 92.69 107 PHE A CA 1
ATOM 724 C C . PHE A 1 107 ? -7.239 1.856 10.246 1.00 92.69 107 PHE A C 1
ATOM 726 O O . PHE A 1 107 ? -6.133 1.430 10.588 1.00 92.69 107 PHE A O 1
ATOM 733 N N . VAL A 1 108 ? -8.336 1.716 10.992 1.00 96.44 108 VAL A N 1
ATOM 734 C CA . VAL A 1 108 ? -8.430 1.048 12.294 1.00 96.44 108 VAL A CA 1
ATOM 735 C C . VAL A 1 108 ? -9.529 -0.000 12.254 1.00 96.44 108 VAL A C 1
ATOM 737 O O . VAL A 1 108 ? -10.613 0.247 11.724 1.00 96.44 108 VAL A O 1
ATOM 740 N N . ALA A 1 109 ? -9.280 -1.146 12.879 1.00 97.94 109 ALA A N 1
ATOM 741 C CA . ALA A 1 109 ? -10.315 -2.119 13.199 1.00 97.94 109 ALA A CA 1
ATOM 742 C C . ALA A 1 109 ? -10.104 -2.661 14.616 1.00 97.94 109 ALA A C 1
ATOM 744 O O . ALA A 1 109 ? -8.970 -2.820 15.068 1.00 97.94 109 ALA A O 1
ATOM 745 N N . VAL A 1 110 ? -11.208 -2.926 15.312 1.00 97.81 110 VAL A N 1
ATOM 746 C CA . VAL A 1 110 ? -11.258 -3.448 16.681 1.00 97.81 110 VAL A CA 1
ATOM 747 C C . VAL A 1 110 ? -12.178 -4.662 16.694 1.00 97.81 110 VAL A C 1
ATOM 749 O O . VAL A 1 110 ? -13.348 -4.548 16.325 1.00 97.81 110 VAL A O 1
ATOM 752 N N . ALA A 1 111 ? -11.674 -5.810 17.142 1.00 98.00 111 ALA A N 1
ATOM 753 C CA . ALA A 1 111 ? -12.441 -7.043 17.297 1.00 98.00 111 ALA A CA 1
ATOM 754 C C . ALA A 1 111 ? -12.538 -7.469 18.763 1.00 98.00 111 ALA A C 1
ATOM 756 O O . ALA A 1 111 ? -11.717 -7.096 19.600 1.00 98.00 111 ALA A O 1
ATOM 757 N N . GLY A 1 112 ? -13.543 -8.280 19.072 1.00 96.00 112 GLY A N 1
ATOM 758 C CA . GLY A 1 112 ? -13.726 -8.879 20.386 1.00 96.00 112 GLY A CA 1
ATOM 759 C C . GLY A 1 112 ? -14.434 -10.223 20.301 1.00 96.00 112 GLY A C 1
ATOM 760 O O . GLY A 1 112 ? -15.073 -10.556 19.298 1.00 96.00 112 GLY A O 1
ATOM 761 N N . HIS A 1 113 ? -14.318 -10.987 21.381 1.00 96.50 113 HIS A N 1
ATOM 762 C CA . HIS A 1 113 ? -14.846 -12.340 21.504 1.00 96.50 113 HIS A CA 1
ATOM 763 C C . HIS A 1 113 ? -15.811 -12.417 22.702 1.00 96.50 113 HIS A C 1
ATOM 765 O O . HIS A 1 113 ? -15.467 -11.921 23.776 1.00 96.50 113 HIS A O 1
ATOM 771 N N . PRO A 1 114 ? -17.003 -13.037 22.577 1.00 93.19 114 PRO A N 1
ATOM 772 C CA . PRO A 1 114 ? -18.024 -13.024 23.634 1.00 93.19 114 PRO A CA 1
ATOM 773 C C . PRO A 1 114 ? -17.593 -13.723 24.933 1.00 93.19 114 PRO A C 1
ATOM 775 O O . PRO A 1 114 ? -18.145 -13.432 25.990 1.00 93.19 114 PRO A O 1
ATOM 778 N N . GLY A 1 115 ? -16.619 -14.634 24.859 1.00 91.19 115 GLY A N 1
ATOM 779 C CA . GLY A 1 115 ? -16.093 -15.374 26.007 1.00 91.19 115 GLY A CA 1
ATOM 780 C C . GLY A 1 115 ? -14.996 -14.672 26.818 1.00 91.19 115 GLY A C 1
ATOM 781 O O . GLY A 1 115 ? -14.531 -15.275 27.779 1.00 91.19 115 GLY A O 1
ATOM 782 N N . ILE A 1 116 ? -14.551 -13.456 26.460 1.00 92.00 116 ILE A N 1
ATOM 783 C CA . ILE A 1 116 ? -13.541 -12.724 27.251 1.00 92.00 116 ILE A CA 1
ATOM 784 C C . ILE A 1 116 ? -13.889 -11.249 27.481 1.00 92.00 116 ILE A C 1
ATOM 786 O O . ILE A 1 116 ? -14.710 -10.647 26.789 1.00 92.00 116 ILE A O 1
ATOM 790 N N . SER A 1 117 ? -13.205 -10.647 28.453 1.00 87.69 117 SER A N 1
ATOM 791 C CA . SER A 1 117 ? -13.302 -9.230 28.790 1.00 87.69 117 SER A CA 1
ATOM 792 C C . SER A 1 117 ? -12.165 -8.389 28.193 1.00 87.69 117 SER A C 1
ATOM 794 O O . SER A 1 117 ? -11.611 -7.548 28.892 1.00 87.69 117 SER A O 1
ATOM 796 N N . ASP A 1 118 ? -11.811 -8.603 26.923 1.00 93.50 118 ASP A N 1
ATOM 797 C CA . ASP A 1 118 ? -10.832 -7.772 26.206 1.00 93.50 118 ASP A CA 1
ATOM 798 C C . ASP A 1 118 ? -11.109 -7.737 24.683 1.00 93.50 118 ASP A C 1
ATOM 800 O O . ASP A 1 118 ? -11.994 -8.434 24.176 1.00 93.50 118 ASP A O 1
ATOM 804 N N . VAL A 1 119 ? -10.368 -6.888 23.973 1.00 97.06 119 VAL A N 1
ATOM 805 C CA . VAL A 1 119 ? -10.428 -6.596 22.541 1.00 97.06 119 VAL A CA 1
ATOM 806 C C . VAL A 1 119 ? -9.038 -6.641 21.902 1.00 97.06 119 VAL A C 1
ATOM 808 O O . VAL A 1 119 ? -8.027 -6.305 22.519 1.00 97.06 119 VAL A O 1
ATOM 811 N N . TRP A 1 120 ? -9.015 -6.962 20.614 1.00 97.94 120 TRP A N 1
ATOM 812 C CA . TRP A 1 120 ? -7.865 -6.816 19.729 1.00 97.94 120 TRP A CA 1
ATOM 813 C C . TRP A 1 120 ? -8.081 -5.570 18.876 1.00 97.94 120 TRP A C 1
ATOM 815 O O . TRP A 1 120 ? -9.219 -5.244 18.533 1.00 97.94 120 TRP A O 1
ATOM 825 N N . ALA A 1 121 ? -7.005 -4.884 18.504 1.00 96.94 121 ALA A N 1
ATOM 826 C CA . ALA A 1 121 ? -7.060 -3.735 17.609 1.00 96.94 121 ALA A CA 1
ATOM 827 C C . ALA A 1 121 ? -5.877 -3.748 16.638 1.00 96.94 121 ALA A C 1
ATOM 829 O O . ALA A 1 121 ? -4.790 -4.200 16.991 1.00 96.94 121 ALA A O 1
ATOM 830 N N . THR A 1 122 ? -6.084 -3.208 15.439 1.00 94.56 122 THR A N 1
ATOM 831 C CA . THR A 1 122 ? -5.007 -2.862 14.503 1.00 94.56 122 THR A CA 1
ATOM 832 C C . THR A 1 122 ? -5.126 -1.404 14.068 1.00 94.56 122 THR A C 1
ATOM 834 O O . THR A 1 122 ? -6.219 -0.834 14.058 1.00 94.56 122 THR A O 1
ATOM 837 N N . LEU A 1 123 ? -3.984 -0.802 13.747 1.00 92.25 123 LEU A N 1
ATOM 838 C CA . LEU A 1 123 ? -3.787 0.607 13.405 1.00 92.25 123 LEU A CA 1
ATOM 839 C C . LEU A 1 123 ? -2.758 0.707 12.269 1.00 92.25 123 LEU A C 1
ATOM 841 O O . LEU A 1 123 ? -2.005 -0.238 12.034 1.00 92.25 123 LEU A O 1
ATOM 845 N N . GLY A 1 124 ? -2.693 1.854 11.588 1.00 82.50 124 GLY A N 1
ATOM 846 C CA . GLY A 1 124 ? -1.677 2.119 10.561 1.00 82.50 124 GLY A CA 1
ATOM 847 C C . GLY A 1 124 ? -1.912 1.387 9.239 1.00 82.50 124 GLY A C 1
ATOM 848 O O . GLY A 1 124 ? -1.003 1.303 8.420 1.00 82.50 124 GLY A O 1
ATOM 849 N N . GLN A 1 125 ? -3.106 0.832 9.032 1.00 85.56 125 GLN A N 1
ATOM 850 C CA . GLN A 1 125 ? -3.437 0.053 7.841 1.00 85.56 125 GLN A CA 1
ATOM 851 C C . GLN A 1 125 ? -3.839 0.982 6.691 1.00 85.56 125 GLN A C 1
ATOM 853 O O . GLN A 1 125 ? -4.547 1.960 6.913 1.00 85.56 125 GLN A O 1
ATOM 858 N N . TYR A 1 126 ? -3.449 0.661 5.454 1.00 82.00 126 TYR A N 1
ATOM 859 C CA . TYR A 1 126 ? -3.787 1.466 4.264 1.00 82.00 126 TYR A CA 1
ATOM 860 C C . TYR A 1 126 ? -5.155 1.122 3.640 1.00 82.00 126 TYR A C 1
ATOM 862 O O . TYR A 1 126 ? -5.562 1.745 2.658 1.00 82.00 126 TYR A O 1
ATOM 870 N N . ARG A 1 127 ? -5.865 0.114 4.169 1.00 85.56 127 ARG A N 1
ATOM 871 C CA . ARG A 1 127 ? -7.212 -0.293 3.732 1.00 85.56 127 ARG A CA 1
ATOM 872 C C . ARG A 1 127 ? -8.052 -0.797 4.909 1.00 85.56 127 ARG A C 1
ATOM 874 O O . ARG A 1 127 ? -7.514 -1.389 5.844 1.00 85.56 127 ARG A O 1
ATOM 881 N N . LEU A 1 128 ? -9.373 -0.624 4.820 1.00 89.25 128 LEU A N 1
ATOM 882 C CA . LEU A 1 128 ? -10.334 -1.088 5.831 1.00 89.25 128 LEU A CA 1
ATOM 883 C C . LEU A 1 128 ? -10.396 -2.620 5.924 1.00 89.25 128 LEU A C 1
ATOM 885 O O . LEU A 1 128 ? -10.351 -3.166 7.018 1.00 89.25 128 LEU A O 1
ATOM 889 N N . ASP A 1 129 ? -10.450 -3.304 4.781 1.00 85.69 129 ASP A N 1
ATOM 890 C CA . ASP A 1 129 ? -10.540 -4.766 4.701 1.00 85.69 129 ASP A CA 1
ATOM 891 C C . ASP A 1 129 ? -9.262 -5.455 5.203 1.00 85.69 129 ASP A C 1
ATOM 893 O O . ASP A 1 129 ? -9.335 -6.456 5.911 1.00 85.69 129 ASP A O 1
ATOM 897 N N . ALA A 1 130 ? -8.092 -4.873 4.926 1.00 82.75 130 ALA A N 1
ATOM 898 C CA . ALA A 1 130 ? -6.830 -5.300 5.528 1.00 82.75 130 ALA A CA 1
ATOM 899 C C . ALA A 1 130 ? -6.845 -5.141 7.061 1.00 82.75 130 ALA A C 1
ATOM 901 O O . ALA A 1 130 ? -6.403 -6.040 7.775 1.00 82.75 130 ALA A O 1
ATOM 902 N N . ALA A 1 131 ? -7.398 -4.038 7.583 1.00 91.56 131 ALA A N 1
ATOM 903 C CA . ALA A 1 131 ? -7.532 -3.840 9.024 1.00 91.56 131 ALA A CA 1
ATOM 904 C C . ALA A 1 131 ? -8.468 -4.876 9.667 1.00 91.56 131 ALA A C 1
ATOM 906 O O . ALA A 1 131 ? -8.116 -5.483 10.680 1.00 91.56 131 ALA A O 1
ATOM 907 N N . GLU A 1 132 ? -9.633 -5.119 9.065 1.00 96.94 132 GLU A N 1
ATOM 908 C CA . GLU A 1 132 ? -10.587 -6.127 9.536 1.00 96.94 132 GLU A CA 1
ATOM 909 C C . GLU A 1 132 ? -9.988 -7.539 9.497 1.00 96.94 132 GLU A C 1
ATOM 911 O O . GLU A 1 132 ? -10.073 -8.257 10.493 1.00 96.94 132 GLU A O 1
ATOM 916 N N . ALA A 1 133 ? -9.300 -7.913 8.414 1.00 90.38 133 ALA A N 1
ATOM 917 C CA . ALA A 1 133 ? -8.627 -9.205 8.294 1.00 90.38 133 ALA A CA 1
ATOM 918 C C . ALA A 1 133 ? -7.535 -9.402 9.362 1.00 90.38 133 ALA A C 1
ATOM 920 O O . ALA A 1 133 ? -7.529 -10.425 10.046 1.00 90.38 133 ALA A O 1
ATOM 921 N N . VAL A 1 134 ? -6.650 -8.416 9.560 1.00 90.19 134 VAL A N 1
ATOM 922 C CA . VAL A 1 134 ? -5.548 -8.497 10.539 1.00 90.19 134 VAL A CA 1
ATOM 923 C C . VAL A 1 134 ? -6.070 -8.612 11.973 1.00 90.19 134 VAL A C 1
ATOM 925 O O . VAL A 1 134 ? -5.576 -9.439 12.742 1.00 90.19 134 VAL A O 1
ATOM 928 N N . VAL A 1 135 ? -7.082 -7.822 12.354 1.00 97.44 135 VAL A N 1
ATOM 929 C CA . VAL A 1 135 ? -7.623 -7.885 13.723 1.00 97.44 135 VAL A CA 1
ATOM 930 C C . VAL A 1 135 ? -8.439 -9.161 13.968 1.00 97.44 135 VAL A C 1
ATOM 932 O O . VAL A 1 135 ? -8.446 -9.685 15.083 1.00 97.44 135 VAL A O 1
ATOM 935 N N . MET A 1 136 ? -9.092 -9.695 12.930 1.00 97.94 136 MET A N 1
ATOM 936 C CA . MET A 1 136 ? -9.849 -10.944 13.012 1.00 97.94 136 MET A CA 1
ATOM 937 C C . MET A 1 136 ? -8.947 -12.182 13.034 1.00 97.94 136 MET A C 1
ATOM 939 O O . MET A 1 136 ? -9.268 -13.108 13.777 1.00 97.94 136 MET A O 1
ATOM 943 N N . ASP A 1 137 ? -7.824 -12.209 12.305 1.00 94.81 137 ASP A N 1
ATOM 944 C CA . ASP A 1 137 ? -6.818 -13.275 12.443 1.00 94.81 137 ASP A CA 1
ATOM 945 C C . ASP A 1 137 ? -6.258 -13.292 13.866 1.00 94.81 137 ASP A C 1
ATOM 947 O O . ASP A 1 137 ? -6.409 -14.289 14.570 1.00 94.81 137 ASP A O 1
ATOM 951 N N . ALA A 1 138 ? -5.722 -12.160 14.339 1.00 92.81 138 ALA A N 1
ATOM 952 C CA . ALA A 1 138 ? -5.138 -12.053 15.675 1.00 92.81 138 ALA A CA 1
ATOM 953 C C . ALA A 1 138 ? -6.118 -12.495 16.782 1.00 92.81 138 ALA A C 1
ATOM 955 O O . ALA A 1 138 ? -5.736 -13.228 17.699 1.00 92.81 138 ALA A O 1
ATOM 956 N N . CYS A 1 139 ? -7.393 -12.109 16.670 1.00 97.88 139 CYS A N 1
ATOM 957 C CA . CYS A 1 139 ? -8.438 -12.517 17.605 1.00 97.88 139 CYS A CA 1
ATOM 958 C C . CYS A 1 139 ? -8.756 -14.021 17.511 1.00 97.88 139 CYS A C 1
ATOM 960 O O . CYS A 1 139 ? -8.647 -14.737 18.510 1.00 97.88 139 CYS A O 1
ATOM 962 N N . ASN A 1 140 ? -9.104 -14.535 16.323 1.00 97.12 140 ASN A N 1
ATOM 963 C CA . ASN A 1 140 ? -9.505 -15.938 16.156 1.00 97.12 140 ASN A CA 1
ATOM 964 C C . ASN A 1 140 ? -8.353 -16.906 16.467 1.00 97.12 140 ASN A C 1
ATOM 966 O O . ASN A 1 140 ? -8.585 -17.946 17.076 1.00 97.12 140 ASN A O 1
ATOM 970 N N . LYS A 1 141 ? -7.112 -16.542 16.127 1.00 95.25 141 LYS A N 1
ATOM 971 C CA . LYS A 1 141 ? -5.887 -17.285 16.455 1.00 95.25 141 LYS A CA 1
ATOM 972 C C . LYS A 1 141 ? -5.625 -17.372 17.961 1.00 95.25 141 LYS A C 1
ATOM 974 O O . LYS A 1 141 ? -5.069 -18.364 18.419 1.00 95.25 141 LYS A O 1
ATOM 979 N N . THR A 1 142 ? -6.044 -16.360 18.726 1.00 95.56 142 THR A N 1
ATOM 980 C CA . THR A 1 142 ? -5.954 -16.360 20.196 1.00 95.56 142 THR A CA 1
ATOM 981 C C . THR A 1 142 ? -7.099 -17.153 20.839 1.00 95.56 142 THR A C 1
ATOM 983 O O . THR A 1 142 ? -6.885 -17.833 21.838 1.00 95.56 142 THR A O 1
ATOM 986 N N . MET A 1 143 ? -8.312 -17.080 20.275 1.00 96.75 143 MET A N 1
ATOM 987 C CA . MET A 1 143 ? -9.532 -17.627 20.893 1.00 96.75 143 MET A CA 1
ATOM 988 C C . MET A 1 143 ? -10.001 -18.989 20.360 1.00 96.75 143 MET A C 1
ATOM 990 O O . MET A 1 143 ? -10.906 -19.583 20.941 1.00 96.75 143 MET A O 1
ATOM 994 N N . GLY A 1 144 ? -9.422 -19.490 19.266 1.00 96.44 144 GLY A N 1
ATOM 995 C CA . GLY A 1 144 ? -9.898 -20.689 18.565 1.00 96.44 144 GLY A CA 1
ATOM 996 C C . GLY A 1 144 ? -11.123 -20.449 17.668 1.00 96.44 144 GLY A C 1
ATOM 997 O O . GLY A 1 144 ? -11.793 -21.404 17.281 1.00 96.44 144 GLY A O 1
ATOM 998 N N . GLY A 1 145 ? -11.429 -19.188 17.343 1.00 95.50 145 GLY A N 1
ATOM 999 C CA . GLY A 1 145 ? -12.607 -18.778 16.573 1.00 95.50 145 GLY A CA 1
ATOM 1000 C C . GLY A 1 145 ? -13.503 -17.784 17.322 1.00 95.50 145 GLY A C 1
ATOM 1001 O O . GLY A 1 145 ? -13.084 -17.150 18.289 1.00 95.50 145 GLY A O 1
ATOM 1002 N N . GLY A 1 146 ? -14.754 -17.647 16.867 1.00 96.81 146 GLY A N 1
ATOM 1003 C CA . GLY A 1 146 ? -15.829 -16.930 17.572 1.00 96.81 146 GLY A CA 1
ATOM 1004 C C . GLY A 1 146 ? -15.717 -15.399 17.640 1.00 96.81 146 GLY A C 1
ATOM 1005 O O . GLY A 1 146 ? -16.572 -14.758 18.255 1.00 96.81 146 GLY A O 1
ATOM 1006 N N . CYS A 1 147 ? -14.679 -14.797 17.059 1.00 97.56 147 CYS A N 1
ATOM 1007 C CA . CYS A 1 147 ? -14.473 -13.353 17.105 1.00 97.56 147 CYS A CA 1
ATOM 1008 C C . CYS A 1 147 ? -15.430 -12.579 16.195 1.00 97.56 147 CYS A C 1
ATOM 1010 O O . CYS A 1 147 ? -15.957 -13.102 15.215 1.00 97.56 147 CYS A O 1
ATOM 1012 N N . THR A 1 148 ? -15.619 -11.295 16.504 1.00 97.56 148 THR A N 1
ATOM 1013 C CA . THR A 1 148 ? -16.397 -10.353 15.687 1.00 97.56 148 THR A CA 1
ATOM 1014 C C . THR A 1 148 ? -15.737 -8.978 15.669 1.00 97.56 148 THR A C 1
ATOM 1016 O O . THR A 1 148 ? -15.221 -8.530 16.696 1.00 97.56 148 TH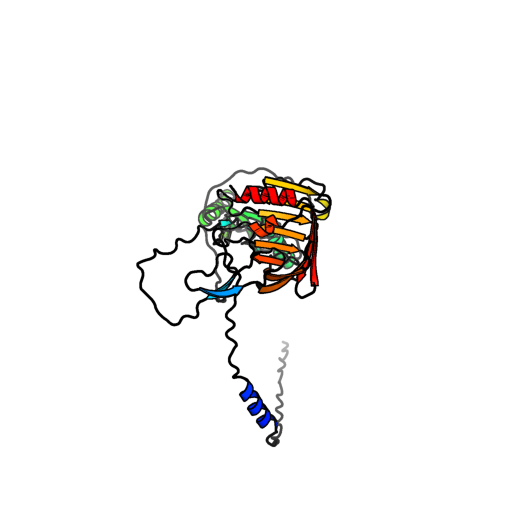R A O 1
ATOM 1019 N N . VAL A 1 149 ? -15.785 -8.283 14.528 1.00 97.75 149 VAL A N 1
ATOM 1020 C CA . VAL A 1 149 ? -15.430 -6.858 14.449 1.00 97.75 149 VAL A CA 1
ATOM 1021 C C . VAL A 1 149 ? -16.473 -6.058 15.235 1.00 97.75 149 VAL A C 1
ATOM 1023 O O . VAL A 1 149 ? -17.669 -6.127 14.952 1.00 97.75 149 VAL A O 1
ATOM 1026 N N . LEU A 1 150 ? -16.019 -5.312 16.241 1.00 96.06 150 LEU A N 1
ATOM 1027 C CA . LEU A 1 150 ? -16.850 -4.427 17.062 1.00 96.06 150 LEU A CA 1
ATOM 1028 C C . LEU A 1 150 ? -16.948 -3.023 16.457 1.00 96.06 150 LEU A C 1
ATOM 1030 O O . LEU A 1 150 ? -17.965 -2.351 16.622 1.00 96.06 150 LEU A O 1
ATOM 1034 N N . TYR A 1 151 ? -15.884 -2.579 15.782 1.00 97.56 151 TYR A N 1
ATOM 1035 C CA . TYR A 1 151 ? -15.839 -1.341 15.010 1.00 97.56 151 TYR A CA 1
ATOM 1036 C C . TYR A 1 151 ? -14.694 -1.376 13.988 1.00 97.56 151 TYR A C 1
ATOM 1038 O O . TYR A 1 151 ? -13.619 -1.896 14.286 1.00 97.56 151 TYR A O 1
ATOM 1046 N N . SER A 1 152 ? -14.888 -0.746 12.832 1.00 96.94 152 SER A N 1
ATOM 1047 C CA . SER A 1 152 ? -13.836 -0.447 11.858 1.00 96.94 152 SER A CA 1
ATOM 1048 C C . SER A 1 152 ? -14.061 0.937 11.230 1.00 96.94 152 SER A C 1
ATOM 1050 O O . SER A 1 152 ? -15.191 1.428 11.163 1.00 96.94 152 SER A O 1
ATOM 1052 N N . GLY A 1 153 ? -12.986 1.617 10.824 1.00 95.12 153 GLY A N 1
ATOM 1053 C CA . GLY A 1 153 ? -13.058 2.975 10.280 1.00 95.12 153 GLY A CA 1
ATOM 1054 C C . GLY A 1 153 ? -11.723 3.524 9.777 1.00 95.12 153 GLY A C 1
ATOM 1055 O O . GLY A 1 153 ? -10.717 2.818 9.738 1.00 95.12 153 GLY A O 1
ATOM 1056 N N . ARG A 1 154 ? -11.717 4.808 9.396 1.00 95.38 154 ARG A N 1
ATOM 1057 C CA . ARG A 1 154 ? -10.533 5.557 8.934 1.00 95.38 154 ARG A CA 1
ATOM 1058 C C . ARG A 1 154 ? -10.421 6.905 9.628 1.00 95.38 154 ARG A C 1
ATOM 1060 O O . ARG A 1 154 ? -11.452 7.525 9.877 1.00 95.38 154 ARG A O 1
ATOM 1067 N N . ASN A 1 155 ? -9.198 7.373 9.864 1.00 92.88 155 ASN A N 1
ATOM 1068 C CA . ASN A 1 155 ? -8.895 8.697 10.418 1.00 92.88 155 ASN A CA 1
ATOM 1069 C C . ASN A 1 155 ? -9.743 9.017 11.671 1.00 92.88 155 ASN A C 1
ATOM 1071 O O . ASN A 1 155 ? -10.332 10.093 11.759 1.00 92.88 155 ASN A O 1
ATOM 1075 N N . VAL A 1 156 ? -9.889 8.059 12.595 1.00 95.00 156 VAL A N 1
ATOM 1076 C CA . VAL A 1 156 ? -10.724 8.167 13.803 1.00 95.00 156 VAL A CA 1
ATOM 1077 C C . VAL A 1 156 ? -10.039 7.598 15.042 1.00 95.00 156 VAL A C 1
ATOM 1079 O O . VAL A 1 156 ? -9.275 6.632 14.995 1.00 95.00 156 VAL A O 1
ATOM 1082 N N . SER A 1 157 ? -10.406 8.170 16.184 1.00 95.44 157 SER A N 1
ATOM 1083 C CA . SER A 1 157 ? -10.272 7.543 17.490 1.00 95.44 157 SER A CA 1
ATOM 1084 C C . SER A 1 157 ? -11.418 6.562 17.729 1.00 95.44 157 SER A C 1
ATOM 1086 O O . SER A 1 157 ? -12.585 6.930 17.603 1.00 95.44 157 SER A O 1
ATOM 1088 N N . VAL A 1 158 ? -11.091 5.338 18.133 1.00 96.44 158 VAL A N 1
ATOM 1089 C CA . VAL A 1 158 ? -12.035 4.291 18.547 1.00 96.44 158 VAL A CA 1
ATOM 1090 C C . VAL A 1 158 ? -11.924 4.106 20.052 1.00 96.44 158 VAL A C 1
ATOM 1092 O O . VAL A 1 158 ? -10.824 4.111 20.602 1.00 96.44 158 VAL A O 1
ATOM 1095 N N . VAL A 1 159 ? -13.055 3.953 20.732 1.00 97.62 159 VAL A N 1
ATOM 1096 C CA . VAL A 1 159 ? -13.127 3.933 22.193 1.00 97.62 159 VAL A CA 1
ATOM 1097 C C . VAL A 1 159 ? -13.995 2.774 22.662 1.00 97.62 159 VAL A C 1
ATOM 1099 O O . VAL A 1 159 ? -15.150 2.645 22.257 1.00 97.62 159 VAL A O 1
ATOM 1102 N N . VAL A 1 160 ? -13.430 1.953 23.543 1.00 96.44 160 VAL A N 1
ATOM 1103 C CA . VAL A 1 160 ? -14.010 0.737 24.114 1.00 96.44 160 VAL A CA 1
ATOM 1104 C C . VAL A 1 160 ? -14.315 0.972 25.589 1.00 96.44 160 VAL A C 1
ATOM 1106 O O . VAL A 1 160 ? -13.516 1.537 26.334 1.00 96.44 160 VAL A O 1
ATOM 1109 N N . THR A 1 161 ? -15.505 0.558 26.010 1.00 97.00 161 THR A N 1
ATOM 1110 C CA . THR A 1 161 ? -16.033 0.774 27.362 1.00 97.00 161 THR A CA 1
ATOM 1111 C C . THR A 1 161 ? -16.807 -0.449 27.836 1.00 97.00 161 THR A C 1
ATOM 1113 O O . THR A 1 161 ? -17.319 -1.218 27.018 1.00 97.00 161 THR A O 1
ATOM 1116 N N . ARG A 1 162 ? -16.918 -0.623 29.155 1.00 95.06 162 ARG A N 1
ATOM 1117 C CA . ARG A 1 162 ? -17.503 -1.820 29.776 1.00 95.06 162 ARG A CA 1
ATOM 1118 C C . ARG A 1 162 ? -18.544 -1.440 30.821 1.00 95.06 162 ARG A C 1
ATOM 1120 O O . ARG A 1 162 ? -18.268 -0.572 31.641 1.00 95.06 162 ARG A O 1
ATOM 1127 N N . ASP A 1 163 ? -19.736 -2.038 30.795 1.00 93.62 163 ASP A N 1
ATOM 1128 C CA . ASP A 1 163 ? -20.738 -1.841 31.860 1.00 93.62 163 ASP A CA 1
ATOM 1129 C C . ASP A 1 163 ? -20.557 -2.807 33.047 1.00 93.62 163 ASP A C 1
ATOM 1131 O O . ASP A 1 163 ? -19.707 -3.697 33.023 1.00 93.62 163 ASP A O 1
ATOM 1135 N N . LYS A 1 164 ? -21.339 -2.613 34.124 1.00 92.00 164 LYS A N 1
ATOM 1136 C CA . LYS A 1 164 ? -21.275 -3.443 35.347 1.00 92.00 164 LYS A CA 1
ATOM 1137 C C . LYS A 1 164 ? -21.498 -4.939 35.095 1.00 92.00 164 LYS A C 1
ATOM 1139 O O . LYS A 1 164 ? -21.124 -5.750 35.932 1.00 92.00 164 LYS A O 1
ATOM 1144 N N . GLN A 1 165 ? -22.124 -5.293 33.976 1.00 90.50 165 GLN A N 1
ATOM 1145 C CA . GLN A 1 165 ? -22.381 -6.663 33.548 1.00 90.50 165 GLN A CA 1
ATOM 1146 C C . GLN A 1 165 ? -21.215 -7.245 32.723 1.00 90.50 165 GLN A C 1
ATOM 1148 O O . GLN A 1 165 ? -21.336 -8.328 32.160 1.00 90.50 165 GLN A O 1
ATOM 1153 N N . GLY A 1 166 ? -20.097 -6.520 32.611 1.00 89.44 166 GLY A N 1
ATOM 1154 C CA . GLY A 1 166 ? -18.936 -6.906 31.815 1.00 89.44 166 GLY A CA 1
ATOM 1155 C C . GLY A 1 166 ? -19.113 -6.693 30.309 1.00 89.44 166 GLY A C 1
ATOM 1156 O O . GLY A 1 166 ? -18.179 -6.973 29.554 1.00 89.44 166 GLY A O 1
ATOM 1157 N N . LYS A 1 167 ? -20.263 -6.180 29.847 1.00 90.56 167 LYS A N 1
ATOM 1158 C CA . LYS A 1 167 ? -20.580 -6.067 28.419 1.00 90.56 167 LYS A CA 1
ATOM 1159 C C . LYS A 1 167 ? -19.822 -4.906 27.781 1.00 90.56 167 LYS A C 1
ATOM 1161 O O . LYS A 1 167 ? -19.881 -3.769 28.252 1.00 90.56 167 LYS A O 1
ATOM 1166 N N . MET A 1 168 ? -19.145 -5.206 26.674 1.00 93.50 168 MET A N 1
ATOM 1167 C CA . MET A 1 168 ? -18.386 -4.233 25.889 1.00 93.50 168 MET A CA 1
ATOM 1168 C C . MET A 1 168 ? -19.295 -3.364 25.016 1.00 93.50 168 MET A C 1
ATOM 1170 O O . MET A 1 168 ? -20.317 -3.820 24.495 1.00 93.50 168 MET A O 1
ATOM 1174 N N . ARG A 1 169 ? -18.899 -2.103 24.846 1.00 94.25 169 ARG A N 1
ATOM 1175 C CA . ARG A 1 169 ? -19.522 -1.102 23.972 1.00 94.25 169 ARG A CA 1
ATOM 1176 C C . ARG A 1 169 ? -18.419 -0.289 23.310 1.00 94.25 169 ARG A C 1
ATOM 1178 O O . ARG A 1 169 ? -17.518 0.185 24.004 1.00 94.25 169 ARG A O 1
ATOM 1185 N N . VAL A 1 170 ? -18.515 -0.115 21.996 1.00 95.06 170 VAL A N 1
ATOM 1186 C CA . VAL A 1 170 ? -17.517 0.591 21.184 1.00 95.06 170 VAL A CA 1
ATOM 1187 C C . VAL A 1 170 ? -18.186 1.738 20.431 1.00 95.06 170 VAL A C 1
ATOM 1189 O O . VAL A 1 170 ? -19.317 1.594 19.968 1.00 95.06 170 VAL A O 1
ATOM 1192 N N . ALA A 1 171 ? -17.500 2.873 20.326 1.00 96.00 171 ALA A N 1
ATOM 1193 C CA . ALA A 1 171 ? -17.858 3.988 19.449 1.00 96.00 171 ALA A CA 1
ATOM 1194 C C . ALA A 1 171 ? -16.589 4.624 18.859 1.00 96.00 171 ALA A C 1
ATOM 1196 O O . ALA A 1 171 ? -15.482 4.334 19.316 1.00 96.00 171 ALA A O 1
ATOM 1197 N N . ALA A 1 172 ? -16.741 5.489 17.854 1.00 95.69 172 ALA A N 1
ATOM 1198 C CA . ALA A 1 172 ? -15.622 6.154 17.189 1.00 95.69 172 ALA A CA 1
ATOM 1199 C C . ALA A 1 172 ? -15.961 7.577 16.713 1.00 95.69 172 ALA A C 1
ATOM 1201 O O . ALA A 1 172 ? -17.129 7.962 16.656 1.00 95.69 172 ALA A O 1
ATOM 1202 N N . GLY A 1 173 ? -14.929 8.347 16.365 1.00 94.38 173 GLY A N 1
ATOM 1203 C CA . GLY A 1 173 ? -15.010 9.748 15.935 1.00 94.38 173 GLY A CA 1
ATOM 1204 C C . GLY A 1 173 ? -13.662 10.460 16.091 1.00 94.38 173 GLY A C 1
ATOM 1205 O O . GLY A 1 173 ? -12.645 9.806 16.286 1.00 94.38 173 GLY A O 1
ATOM 1206 N N . GLN A 1 174 ? -13.629 11.789 15.972 1.00 92.06 174 GLN A N 1
ATOM 1207 C CA . GLN A 1 174 ? -12.365 12.542 15.893 1.00 92.06 174 GLN A CA 1
ATOM 1208 C C . GLN A 1 174 ? -11.658 12.692 17.248 1.00 92.06 174 GLN A C 1
ATOM 1210 O O . GLN A 1 174 ? -10.703 11.965 17.532 1.00 92.06 174 GLN A O 1
ATOM 1215 N N . ASP A 1 175 ? -12.136 13.604 18.101 1.00 91.81 175 ASP A N 1
ATOM 1216 C CA . ASP A 1 175 ? -11.612 13.750 19.459 1.00 91.81 175 ASP A CA 1
ATOM 1217 C C . ASP A 1 175 ? -11.964 12.498 20.276 1.00 91.81 175 ASP A C 1
ATOM 1219 O O . ASP A 1 175 ? -13.155 12.244 20.502 1.00 91.81 175 ASP A O 1
ATOM 1223 N N . PRO A 1 176 ? -10.969 11.727 20.760 1.00 92.75 176 PRO A N 1
ATOM 1224 C CA . PRO A 1 176 ? -11.254 10.586 21.601 1.00 92.75 176 PRO A CA 1
ATOM 1225 C C . PRO A 1 176 ? -12.022 11.022 22.832 1.00 92.75 176 PRO A C 1
ATOM 1227 O O . PRO A 1 176 ? -12.983 10.342 23.153 1.00 92.75 176 PRO A O 1
ATOM 1230 N N . LYS A 1 177 ? -11.682 12.160 23.464 1.00 94.81 177 LYS A N 1
ATOM 1231 C CA . LYS A 1 177 ? -12.371 12.652 24.661 1.00 94.81 177 LYS A CA 1
ATOM 1232 C C . LYS A 1 177 ? -13.849 12.881 24.399 1.00 94.81 177 LYS A C 1
ATOM 1234 O O . LYS A 1 177 ? -14.597 12.556 25.304 1.00 94.81 177 LYS A O 1
ATOM 1239 N N . GLN A 1 178 ? -14.276 13.315 23.209 1.00 95.00 178 GLN A N 1
ATOM 1240 C CA . GLN A 1 178 ? -15.688 13.463 22.836 1.00 95.00 178 GLN A CA 1
ATOM 1241 C C . GLN A 1 178 ? -16.382 12.143 22.440 1.00 95.00 178 GLN A C 1
ATOM 1243 O O . GLN A 1 178 ? -17.520 11.929 22.833 1.00 95.00 178 GLN A O 1
ATOM 1248 N N . VAL A 1 179 ? -15.723 11.213 21.742 1.00 95.12 179 VAL A N 1
ATOM 1249 C CA . VAL A 1 179 ? -16.294 9.874 21.426 1.00 95.12 179 VAL A CA 1
ATOM 1250 C C . VAL A 1 179 ? -16.567 9.077 22.698 1.00 95.12 179 VAL A C 1
ATOM 1252 O O . VAL A 1 179 ? -17.636 8.519 22.937 1.00 95.12 179 VAL A O 1
ATOM 1255 N N . LEU A 1 180 ? -15.550 9.076 23.544 1.00 96.50 180 LEU A N 1
ATOM 1256 C CA . LEU A 1 180 ? -15.547 8.667 24.931 1.00 96.50 180 LEU A CA 1
ATOM 1257 C C . LEU A 1 180 ? -16.540 9.490 25.737 1.00 96.50 180 LEU A C 1
ATOM 1259 O O . LEU A 1 180 ? -17.230 8.931 26.596 1.00 96.50 180 LEU A O 1
ATOM 1263 N N . LYS A 1 181 ? -16.665 10.790 25.415 1.00 96.12 181 LYS A N 1
ATOM 1264 C CA . LYS A 1 181 ? -17.726 11.623 25.953 1.00 96.12 181 LYS A CA 1
ATOM 1265 C C . LYS A 1 181 ? -19.085 11.146 25.463 1.00 96.12 181 LYS A C 1
ATOM 1267 O O . LYS A 1 181 ? -20.032 11.525 26.106 1.00 96.12 181 LYS A O 1
ATOM 1272 N N . ASP A 1 182 ? -19.250 10.246 24.494 1.00 93.94 182 ASP A N 1
ATOM 1273 C CA . ASP A 1 182 ? -20.578 9.774 24.091 1.00 93.94 182 ASP A CA 1
ATOM 1274 C C . ASP A 1 182 ? -21.048 8.414 24.657 1.00 93.94 182 ASP A C 1
ATOM 1276 O O . ASP A 1 182 ? -22.210 8.041 24.491 1.00 93.94 182 ASP A O 1
ATOM 1280 N N . LEU A 1 183 ? -20.239 7.729 25.485 1.00 95.25 183 LEU A N 1
ATOM 1281 C CA . LEU A 1 183 ? -20.576 6.384 26.000 1.00 95.25 183 LEU A CA 1
ATOM 1282 C C . LEU A 1 183 ? -21.311 6.309 27.377 1.00 95.25 183 LEU A C 1
ATOM 1284 O O . LEU A 1 183 ? -22.420 5.768 27.411 1.00 95.25 183 LEU A O 1
ATOM 1288 N N . LYS A 1 184 ? -20.821 6.847 28.525 1.00 95.81 184 LYS A N 1
ATOM 1289 C CA . LYS A 1 184 ? -21.454 6.583 29.873 1.00 95.81 184 LYS A CA 1
ATOM 1290 C C . LYS A 1 184 ? -22.950 6.879 29.995 1.00 95.81 184 LYS A C 1
ATOM 1292 O O . LYS A 1 184 ? -23.573 6.276 30.853 1.00 95.81 184 LYS A O 1
ATOM 1297 N N . ALA A 1 185 ? -23.529 7.823 29.262 1.00 94.00 185 ALA A N 1
ATOM 1298 C CA . ALA A 1 185 ? -24.974 8.106 29.259 1.00 94.00 185 ALA A CA 1
ATOM 1299 C C . ALA A 1 185 ? -25.765 7.585 28.060 1.00 94.00 185 ALA A C 1
ATOM 1301 O O . ALA A 1 185 ? -26.983 7.721 28.097 1.00 94.00 185 ALA A O 1
ATOM 1302 N N . VAL A 1 186 ? -25.135 6.877 27.118 1.00 93.56 186 VAL A N 1
ATOM 1303 C CA . VAL A 1 186 ? -25.815 5.728 26.502 1.00 93.56 186 VAL A CA 1
ATOM 1304 C C . VAL A 1 186 ? -25.959 4.622 27.558 1.00 93.56 186 VAL A C 1
ATOM 1306 O O . VAL A 1 186 ? -27.018 4.020 27.671 1.00 93.56 186 VAL A O 1
ATOM 1309 N N . CYS A 1 187 ? -24.960 4.416 28.429 1.00 94.50 187 CYS A N 1
ATOM 1310 C CA . CYS A 1 187 ? -25.109 3.493 29.564 1.00 94.50 187 CYS A CA 1
ATOM 1311 C C . CYS A 1 187 ? -26.155 3.992 30.594 1.00 94.50 187 CYS A C 1
ATOM 1313 O O . CYS A 1 187 ? -27.055 3.243 30.962 1.00 94.50 187 CYS A O 1
ATOM 1315 N N . LYS A 1 188 ? -26.104 5.272 31.002 1.00 95.69 188 LYS A N 1
ATOM 1316 C CA . LYS A 1 188 ? -27.007 5.908 31.988 1.00 95.69 188 LYS A CA 1
ATOM 1317 C C . LYS A 1 188 ? -28.447 6.029 31.484 1.00 95.69 188 LYS A C 1
ATOM 1319 O O . LYS A 1 188 ? -29.357 5.894 32.293 1.00 95.69 188 LYS A O 1
ATOM 1324 N N . SER A 1 189 ? -28.678 6.267 30.186 1.00 94.38 189 SER A N 1
ATOM 1325 C CA . SER A 1 189 ? -30.035 6.196 29.613 1.00 94.38 189 SER A CA 1
ATOM 1326 C C . SER A 1 189 ? -30.577 4.763 29.588 1.00 94.38 189 SER A C 1
ATOM 1328 O O . SER A 1 189 ? -31.784 4.570 29.649 1.00 94.38 189 SER A O 1
ATOM 1330 N N . GLN A 1 190 ? -29.689 3.764 29.590 1.00 95.62 190 GLN A N 1
ATOM 1331 C CA . GLN A 1 190 ? -29.998 2.336 29.717 1.00 95.62 190 GLN A CA 1
ATOM 1332 C C . GLN A 1 190 ? -29.857 1.813 31.163 1.00 95.62 190 GLN A C 1
ATOM 1334 O O . GLN A 1 190 ? -29.672 0.617 31.375 1.00 95.62 190 GLN A O 1
ATOM 1339 N N . GLY A 1 191 ? -29.908 2.694 32.171 1.00 96.44 191 GLY A N 1
ATOM 1340 C CA . GLY A 1 191 ? -29.932 2.315 33.591 1.00 96.44 191 GLY A CA 1
ATOM 1341 C C . GLY A 1 191 ? -28.643 1.701 34.160 1.00 96.44 191 GLY A C 1
ATOM 1342 O O . GLY A 1 191 ? -28.648 1.259 35.306 1.00 96.44 191 GLY A O 1
ATOM 1343 N N . THR A 1 192 ? -27.534 1.681 33.413 1.00 96.44 192 THR A N 1
ATOM 1344 C CA . THR A 1 192 ? -26.247 1.118 33.864 1.00 96.44 192 THR A CA 1
ATOM 1345 C C . THR A 1 192 ? -25.118 2.157 33.850 1.00 96.44 192 THR A C 1
ATOM 1347 O O . THR A 1 192 ? -25.263 3.281 33.366 1.00 96.44 192 THR A O 1
ATOM 1350 N N . SER A 1 193 ? -23.965 1.806 34.414 1.00 95.94 193 SER A N 1
ATOM 1351 C CA . SER A 1 193 ? -22.767 2.652 34.447 1.00 95.94 193 SER A CA 1
ATOM 1352 C C . SER A 1 193 ? -21.608 1.942 33.767 1.00 95.94 193 SER A C 1
ATOM 1354 O O . SER A 1 193 ? -21.357 0.779 34.080 1.00 95.94 193 SER A O 1
ATOM 1356 N N . CYS A 1 194 ? -20.874 2.656 32.915 1.00 96.00 194 CYS A N 1
ATOM 1357 C CA . CYS A 1 194 ? -19.698 2.117 32.239 1.00 96.00 194 CYS A CA 1
ATOM 1358 C C . CYS A 1 194 ? -18.378 2.625 32.848 1.00 96.00 194 CYS A C 1
ATOM 1360 O O . CYS A 1 194 ? -18.261 3.818 33.152 1.00 96.00 194 CYS A O 1
ATOM 1362 N N . SER A 1 195 ? -17.392 1.735 32.993 1.00 96.25 195 SER A N 1
ATOM 1363 C CA . SER A 1 195 ? -15.975 2.037 33.243 1.00 96.25 195 SER A CA 1
ATOM 1364 C C . SER A 1 195 ? -15.232 2.279 31.925 1.00 96.25 195 SER A C 1
ATOM 1366 O O . SER A 1 195 ? -15.786 2.048 30.842 1.00 96.25 195 SER A O 1
ATOM 1368 N N . PHE A 1 196 ? -14.009 2.812 32.007 1.00 96.06 196 PHE A N 1
ATOM 1369 C CA . PHE A 1 196 ? -13.124 2.808 30.844 1.00 96.06 196 PHE A CA 1
ATOM 1370 C C . PHE A 1 196 ? -12.642 1.378 30.567 1.00 96.06 196 PHE A C 1
ATOM 1372 O O . PHE A 1 196 ? -12.836 0.491 31.405 1.00 96.06 196 PHE A O 1
ATOM 1379 N N . ASP A 1 197 ? -12.083 1.177 29.378 1.00 93.94 197 ASP A N 1
ATOM 1380 C CA . ASP A 1 197 ? -11.396 -0.048 28.996 1.00 93.94 197 ASP A CA 1
ATOM 1381 C C . ASP A 1 197 ? -10.189 0.262 28.089 1.00 93.94 197 ASP A C 1
ATOM 1383 O O . ASP A 1 197 ? -9.052 0.246 28.553 1.00 93.94 197 ASP A O 1
ATOM 1387 N N . LYS A 1 198 ? -10.409 0.647 26.818 1.00 95.31 198 LYS A N 1
ATOM 1388 C CA . LYS A 1 198 ? -9.331 0.963 25.854 1.00 95.31 198 LYS A CA 1
ATOM 1389 C C . LYS A 1 198 ? -9.714 2.079 24.881 1.00 95.31 198 LYS A C 1
ATOM 1391 O O . LYS A 1 198 ? -10.889 2.321 24.617 1.00 95.31 198 LYS A O 1
ATOM 1396 N N . ALA A 1 199 ? -8.714 2.764 24.333 1.00 94.81 199 ALA A N 1
ATOM 1397 C CA . ALA A 1 199 ? -8.869 3.696 23.219 1.00 94.81 199 ALA A CA 1
ATOM 1398 C C . ALA A 1 199 ? -7.720 3.501 22.228 1.00 94.81 199 ALA A C 1
ATOM 1400 O O . ALA A 1 199 ? -6.602 3.172 22.624 1.00 94.81 199 ALA A O 1
ATOM 1401 N N . PHE A 1 200 ? -8.017 3.693 20.948 1.00 94.50 200 PHE A N 1
ATOM 1402 C CA . PHE A 1 200 ? -7.111 3.468 19.829 1.00 94.50 200 PHE A CA 1
ATOM 1403 C C . PHE A 1 200 ? -7.225 4.648 18.867 1.00 94.50 200 PHE A C 1
ATOM 1405 O O . PHE A 1 200 ? -8.337 5.091 18.584 1.00 94.50 200 PHE A O 1
ATOM 1412 N N . HIS A 1 201 ? -6.107 5.160 18.355 1.00 92.75 201 HIS A N 1
ATOM 1413 C CA . HIS A 1 201 ? -6.098 6.364 17.522 1.00 92.75 201 HIS A CA 1
ATOM 1414 C C . HIS A 1 201 ? -5.475 6.061 16.162 1.00 92.75 201 HIS A C 1
ATOM 1416 O O . HIS A 1 201 ? -4.255 5.985 16.036 1.00 92.75 201 HIS A O 1
ATOM 1422 N N . ALA A 1 202 ? -6.310 5.927 15.133 1.00 88.44 202 ALA A N 1
ATOM 1423 C CA . ALA A 1 202 ? -5.857 6.078 13.758 1.00 88.44 202 ALA A CA 1
ATOM 1424 C C . ALA A 1 202 ? -6.023 7.549 13.376 1.00 88.44 202 ALA A C 1
ATOM 1426 O O . ALA A 1 202 ? -6.999 7.925 12.736 1.00 88.44 202 ALA A O 1
ATOM 1427 N N . THR A 1 203 ? -5.102 8.409 13.810 1.00 80.94 203 THR A N 1
ATOM 1428 C CA . THR A 1 203 ? -5.012 9.768 13.260 1.00 80.94 203 THR A CA 1
ATOM 1429 C C . THR A 1 203 ? -4.587 9.695 11.795 1.00 80.94 203 THR A C 1
ATOM 1431 O O . THR A 1 203 ? -3.814 8.812 11.415 1.00 80.94 203 THR A O 1
ATOM 1434 N N . GLN A 1 204 ? -5.081 10.615 10.963 1.00 73.00 204 GLN A N 1
ATOM 1435 C CA . GLN A 1 204 ? -4.603 10.737 9.586 1.00 73.00 204 GLN A CA 1
ATOM 1436 C C . GLN A 1 204 ? -3.087 10.965 9.620 1.00 73.00 204 GLN A C 1
ATOM 1438 O O . GLN A 1 204 ? -2.609 11.839 10.347 1.00 73.00 204 GLN A O 1
ATOM 1443 N N . ARG A 1 205 ? -2.323 10.134 8.907 1.00 53.91 205 ARG A N 1
ATOM 1444 C CA . ARG A 1 205 ? -0.863 10.171 9.002 1.00 53.91 205 ARG A CA 1
ATOM 1445 C C . ARG A 1 205 ? -0.357 11.241 8.044 1.00 53.91 205 ARG A C 1
ATOM 1447 O O . ARG A 1 205 ? -0.527 11.114 6.832 1.00 53.91 205 ARG A O 1
ATOM 1454 N N . GLU A 1 206 ? 0.276 12.281 8.578 1.00 40.12 206 GLU A N 1
ATOM 1455 C CA . GLU A 1 206 ? 1.188 13.093 7.777 1.00 40.12 206 GLU A CA 1
ATOM 1456 C C . GLU A 1 206 ? 2.435 12.256 7.507 1.00 40.12 206 GLU A C 1
ATOM 1458 O O . GLU A 1 206 ? 3.418 12.280 8.245 1.00 40.12 206 GLU A O 1
ATOM 1463 N N . GLU A 1 207 ? 2.375 11.470 6.438 1.00 40.69 207 GLU A N 1
ATOM 1464 C CA . GLU A 1 207 ? 3.594 10.980 5.828 1.00 40.69 207 GLU A CA 1
ATOM 1465 C C . GLU A 1 207 ? 4.247 12.173 5.132 1.00 40.69 207 GLU A C 1
ATOM 1467 O O . GLU A 1 207 ? 3.692 12.776 4.202 1.00 40.69 207 GLU A O 1
ATOM 1472 N N . ALA A 1 208 ? 5.446 12.529 5.603 1.00 28.59 208 ALA A N 1
ATOM 1473 C CA . ALA A 1 208 ? 6.378 13.302 4.799 1.00 28.59 208 ALA A CA 1
ATOM 1474 C C . ALA A 1 208 ? 6.456 12.647 3.412 1.00 28.59 208 ALA A C 1
ATOM 1476 O O . ALA A 1 208 ? 6.360 11.426 3.296 1.00 28.59 208 ALA A O 1
ATOM 1477 N N . VAL A 1 209 ? 6.594 13.432 2.344 1.00 37.59 209 VAL A N 1
ATOM 1478 C CA . VAL A 1 209 ? 6.599 12.874 0.981 1.00 37.59 209 VAL A CA 1
ATOM 1479 C C . VAL A 1 209 ? 7.930 12.150 0.755 1.00 37.59 209 VAL A C 1
ATOM 1481 O O . VAL A 1 209 ? 8.892 12.749 0.275 1.00 37.59 209 VAL A O 1
ATOM 1484 N N . MET A 1 210 ? 7.990 10.882 1.176 1.00 33.38 210 MET A N 1
ATOM 1485 C CA . MET A 1 210 ? 9.219 10.119 1.415 1.00 33.38 210 MET A CA 1
ATOM 1486 C C . MET A 1 210 ? 10.042 9.895 0.142 1.00 33.38 210 MET A C 1
ATOM 1488 O O . MET A 1 210 ? 9.988 8.836 -0.478 1.00 33.38 210 MET A O 1
ATOM 1492 N N . ALA A 1 211 ? 10.936 10.838 -0.142 1.00 27.59 211 ALA A N 1
ATOM 1493 C CA . ALA A 1 211 ? 12.267 10.512 -0.643 1.00 27.59 211 ALA A CA 1
ATOM 1494 C C . ALA A 1 211 ? 13.178 10.201 0.559 1.00 27.59 211 ALA A C 1
ATOM 1496 O O . ALA A 1 211 ? 14.158 10.895 0.822 1.00 27.59 211 ALA A O 1
ATOM 1497 N N . THR A 1 212 ? 12.790 9.213 1.374 1.00 32.69 212 THR A N 1
ATOM 1498 C CA . THR A 1 212 ? 13.567 8.795 2.556 1.00 32.69 212 THR A CA 1
ATOM 1499 C C . THR A 1 212 ? 13.344 7.319 2.900 1.00 32.69 212 THR A C 1
ATOM 1501 O O . THR A 1 212 ? 13.145 6.944 4.050 1.00 32.69 212 THR A O 1
ATOM 1504 N N . ALA A 1 213 ? 13.455 6.441 1.899 1.00 29.17 213 ALA A N 1
ATOM 1505 C CA . ALA A 1 213 ? 13.844 5.045 2.134 1.00 29.17 213 ALA A CA 1
ATOM 1506 C C . ALA A 1 213 ? 15.359 4.969 2.446 1.00 29.17 213 ALA A C 1
ATOM 1508 O O . ALA A 1 213 ? 16.113 4.278 1.768 1.00 29.17 213 ALA A O 1
ATOM 1509 N N . VAL A 1 214 ? 15.812 5.773 3.415 1.00 26.72 214 VAL A N 1
ATOM 1510 C CA . VAL A 1 214 ? 17.217 6.004 3.774 1.00 26.72 214 VAL A CA 1
ATOM 1511 C C . VAL A 1 214 ? 17.290 6.240 5.282 1.00 26.72 214 VAL A C 1
ATOM 1513 O O . VAL A 1 214 ? 16.725 7.215 5.761 1.00 26.72 214 VAL A O 1
ATOM 1516 N N . LEU A 1 215 ? 18.016 5.365 5.984 1.00 31.12 215 LEU A N 1
ATOM 1517 C CA . LEU A 1 215 ? 18.428 5.467 7.394 1.00 31.12 215 LEU A CA 1
ATOM 1518 C C . LEU A 1 215 ? 17.308 5.653 8.438 1.00 31.12 215 LEU A C 1
ATOM 1520 O O . LEU A 1 215 ? 16.770 6.741 8.640 1.00 31.12 215 LEU A O 1
ATOM 1524 N N . ARG A 1 216 ? 17.064 4.588 9.210 1.00 24.89 216 ARG A N 1
ATOM 1525 C CA . ARG A 1 216 ? 16.498 4.689 10.560 1.00 24.89 216 ARG A CA 1
ATOM 1526 C C . ARG A 1 216 ? 17.083 3.622 11.486 1.00 24.89 216 ARG A C 1
ATOM 1528 O O . ARG A 1 216 ? 16.408 2.664 11.851 1.00 24.89 216 ARG A O 1
ATOM 1535 N N . ASP A 1 217 ? 18.332 3.850 11.879 1.00 27.02 217 ASP A N 1
ATOM 1536 C CA . ASP A 1 217 ? 18.762 3.509 13.236 1.00 27.02 217 ASP A CA 1
ATOM 1537 C C . ASP A 1 217 ? 17.915 4.291 14.267 1.00 27.02 217 ASP A C 1
ATOM 1539 O O . ASP A 1 217 ? 17.123 5.169 13.907 1.00 27.02 217 ASP A O 1
ATOM 1543 N N . ASP A 1 218 ? 18.077 3.962 15.549 1.00 26.11 218 ASP A N 1
ATOM 1544 C CA . ASP A 1 218 ? 17.391 4.581 16.688 1.00 26.11 218 ASP A CA 1
ATOM 1545 C C . ASP A 1 218 ? 15.853 4.583 16.606 1.00 26.11 218 ASP A C 1
ATOM 1547 O O . ASP A 1 218 ? 15.216 5.603 16.333 1.00 26.11 218 ASP A O 1
ATOM 1551 N N . PHE A 1 219 ? 15.226 3.451 16.960 1.00 26.53 219 PHE A N 1
ATOM 1552 C CA . PHE A 1 219 ? 14.007 3.492 17.789 1.00 26.53 219 PHE A CA 1
ATOM 1553 C C . PHE A 1 219 ? 13.710 2.182 18.548 1.00 26.53 219 PHE A C 1
ATOM 1555 O O . PHE A 1 219 ? 12.605 1.646 18.473 1.00 26.53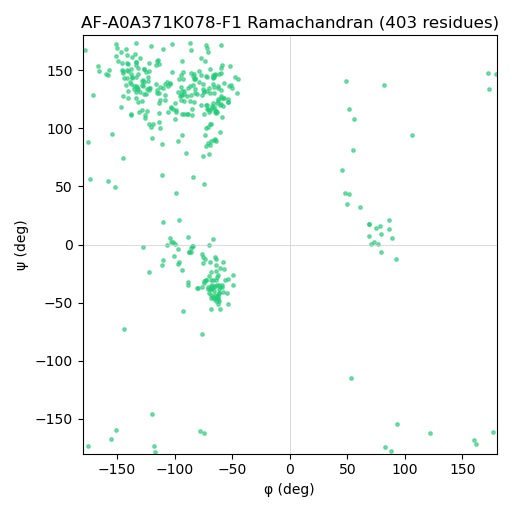 219 PHE A O 1
ATOM 1562 N N . ASP A 1 220 ? 14.677 1.687 19.325 1.00 29.34 220 ASP A N 1
ATOM 1563 C CA . ASP A 1 220 ? 14.447 0.592 20.277 1.00 29.34 220 ASP A CA 1
ATOM 1564 C C . ASP A 1 220 ? 14.597 1.089 21.725 1.00 29.34 220 ASP A C 1
ATOM 1566 O O . ASP A 1 220 ? 15.718 1.302 22.188 1.00 29.34 220 ASP A O 1
ATOM 1570 N N . ARG A 1 221 ? 13.455 1.345 22.396 1.00 26.17 221 ARG A N 1
ATOM 1571 C CA . ARG A 1 221 ? 13.212 1.219 23.856 1.00 26.17 221 ARG A CA 1
ATOM 1572 C C . ARG A 1 221 ? 11.835 1.753 24.298 1.00 26.17 221 ARG A C 1
ATOM 1574 O O . ARG A 1 221 ? 11.462 2.873 23.980 1.00 26.17 221 ARG A O 1
ATOM 1581 N N . GLU A 1 222 ? 11.166 0.940 25.124 1.00 30.20 222 GLU A N 1
ATOM 1582 C CA . GLU A 1 222 ? 10.268 1.283 26.255 1.00 30.20 222 GLU A CA 1
ATOM 1583 C C . GLU A 1 222 ? 9.101 2.294 26.044 1.00 30.20 222 GLU A C 1
ATOM 1585 O O . GLU A 1 222 ? 9.308 3.490 25.868 1.00 30.20 222 GLU A O 1
ATOM 1590 N N . GLY A 1 223 ? 7.836 1.850 26.201 1.00 22.92 223 GLY A N 1
ATOM 1591 C CA . GLY A 1 223 ? 6.665 2.747 26.065 1.00 22.92 223 GLY A CA 1
ATOM 1592 C C . GLY A 1 223 ? 5.269 2.187 26.413 1.00 22.92 223 GLY A C 1
ATOM 1593 O O . GLY A 1 223 ? 4.364 2.242 25.586 1.00 22.92 223 GLY A O 1
ATOM 1594 N N . VAL A 1 224 ? 5.051 1.657 27.625 1.00 34.81 224 VAL A N 1
ATOM 1595 C CA . VAL A 1 224 ? 3.742 1.109 28.070 1.00 34.81 224 VAL A CA 1
ATOM 1596 C C . VAL A 1 224 ? 2.829 2.172 28.718 1.00 34.81 224 VAL A C 1
ATOM 1598 O O . VAL A 1 224 ? 3.106 2.561 29.844 1.00 34.81 224 VAL A O 1
ATOM 1601 N N . PHE A 1 225 ? 1.694 2.548 28.099 1.00 25.80 225 PHE A N 1
ATOM 1602 C CA . PHE A 1 225 ? 0.505 3.215 28.713 1.00 25.80 225 PHE A CA 1
ATOM 1603 C C . PHE A 1 225 ? -0.748 2.973 27.813 1.00 25.80 225 PHE A C 1
ATOM 1605 O O . PHE A 1 225 ? -0.567 2.857 26.607 1.00 25.80 225 PHE A O 1
ATOM 1612 N N . LYS A 1 226 ? -2.037 2.814 28.196 1.00 22.16 226 LYS A N 1
ATOM 1613 C CA . LYS A 1 226 ? -2.883 2.913 29.424 1.00 22.16 226 LYS A CA 1
ATOM 1614 C C . LYS A 1 226 ? -3.842 4.144 29.529 1.00 22.16 226 LYS A C 1
ATOM 1616 O O . LYS A 1 226 ? -3.446 5.187 30.024 1.00 22.16 226 LYS A O 1
ATOM 1621 N N . GLU A 1 227 ? -5.103 3.930 29.095 1.00 26.08 227 GLU A N 1
ATOM 1622 C CA . GLU A 1 227 ? -6.450 4.411 29.566 1.00 26.08 227 GLU A CA 1
ATOM 1623 C C . GLU A 1 227 ? -6.834 5.898 29.888 1.00 26.08 227 GLU A C 1
ATOM 1625 O O . GLU A 1 227 ? -6.056 6.532 30.575 1.00 26.08 227 GLU A O 1
ATOM 1630 N N . TYR A 1 228 ? -8.063 6.418 29.538 1.00 22.19 228 TYR A N 1
ATOM 1631 C CA . TYR A 1 228 ? -8.834 7.531 30.245 1.00 22.19 228 TYR A CA 1
ATOM 1632 C C . TYR A 1 228 ? -10.268 7.944 29.711 1.00 22.19 228 TYR A C 1
ATOM 1634 O O . TYR A 1 228 ? -10.618 7.528 28.620 1.00 22.19 228 TYR A O 1
ATOM 1642 N N . TYR A 1 229 ? -11.126 8.747 30.437 1.00 25.09 229 TYR A N 1
ATOM 1643 C CA . TYR A 1 229 ? -12.631 8.891 30.241 1.00 25.09 229 TYR A CA 1
ATOM 1644 C C . TYR A 1 229 ? -13.380 10.196 30.755 1.00 25.09 229 TYR A C 1
ATOM 1646 O O . TYR A 1 229 ? -12.957 10.686 31.794 1.00 25.09 229 TYR A O 1
ATOM 1654 N N . PHE A 1 230 ? -14.513 10.706 30.149 1.00 25.83 230 PHE A N 1
ATOM 1655 C CA . PHE A 1 230 ? -15.880 11.010 30.774 1.00 25.83 230 PHE A CA 1
ATOM 1656 C C . PHE A 1 230 ? -17.019 11.785 29.919 1.00 25.83 230 PHE A C 1
ATOM 1658 O O . PHE A 1 230 ? -16.619 12.580 29.081 1.00 25.83 230 PHE A O 1
ATOM 1665 N N . PRO A 1 231 ? -18.394 11.547 30.075 1.00 29.69 231 PRO A N 1
ATOM 1666 C CA . PRO A 1 231 ? -19.443 11.518 28.953 1.00 29.69 231 PRO A CA 1
ATOM 1667 C C . PRO A 1 231 ? -20.774 12.443 28.737 1.00 29.69 231 PRO A C 1
ATOM 1669 O O . PRO A 1 231 ? -20.675 13.619 29.087 1.00 29.69 231 PRO A O 1
ATOM 1672 N N . PRO A 1 232 ? -21.991 12.040 28.166 1.00 46.28 232 PRO A N 1
ATOM 1673 C CA . PRO A 1 232 ? -22.638 12.270 26.771 1.00 46.28 232 PRO A CA 1
ATOM 1674 C C . PRO A 1 232 ? -23.973 13.014 26.448 1.00 46.28 232 PRO A C 1
ATOM 1676 O O . PRO A 1 232 ? -24.700 13.383 27.375 1.00 46.28 232 PRO A O 1
ATOM 1679 N N . ARG A 1 233 ? -24.400 12.949 25.136 1.00 32.44 233 ARG A N 1
ATOM 1680 C CA . ARG A 1 233 ? -25.665 12.272 24.625 1.00 32.44 233 ARG A CA 1
ATOM 1681 C C . ARG A 1 233 ? -25.789 12.150 23.062 1.00 32.44 233 ARG A C 1
ATOM 1683 O O . ARG A 1 233 ? -25.595 13.150 22.394 1.00 32.44 233 ARG A O 1
ATOM 1690 N N . SER A 1 234 ? -26.058 10.989 22.409 1.00 30.44 234 SER A N 1
ATOM 1691 C CA . SER A 1 234 ? -27.274 10.093 22.340 1.00 30.44 234 SER A CA 1
ATOM 1692 C C . SER A 1 234 ? -28.374 10.562 21.328 1.00 30.44 234 SER A C 1
ATOM 1694 O O . SER A 1 234 ? -28.688 11.742 21.387 1.00 30.44 234 SER A O 1
ATOM 1696 N N . THR A 1 235 ? -29.096 9.807 20.448 1.00 34.56 235 THR A N 1
ATOM 1697 C CA . THR A 1 235 ? -29.189 8.372 19.970 1.00 34.56 235 THR A CA 1
ATOM 1698 C C . THR A 1 235 ? -30.320 8.188 18.896 1.00 34.56 235 THR A C 1
ATOM 1700 O O . THR A 1 235 ? -31.363 8.787 19.123 1.00 34.56 235 THR A O 1
ATOM 1703 N N . VAL A 1 236 ? -30.228 7.298 17.866 1.00 25.27 236 VAL A N 1
ATOM 1704 C CA . VAL A 1 236 ? -31.367 6.643 17.103 1.00 25.27 236 VAL A CA 1
ATOM 1705 C C . VAL A 1 236 ? -30.886 5.419 16.244 1.00 25.27 236 VAL A C 1
ATOM 1707 O O . VAL A 1 236 ? -29.736 5.461 15.808 1.00 25.27 236 VAL A O 1
ATOM 1710 N N . PRO A 1 237 ? -31.685 4.340 15.986 1.00 34.19 237 PRO A N 1
ATOM 1711 C CA . PRO A 1 237 ? -31.248 3.120 15.254 1.00 34.19 237 PRO A CA 1
ATOM 1712 C C . PRO A 1 237 ? -32.042 2.733 13.968 1.00 34.19 237 PRO A C 1
ATOM 1714 O O . PRO A 1 237 ? -33.234 3.009 13.877 1.00 34.19 237 PRO A O 1
ATOM 1717 N N . LEU A 1 238 ? -31.426 1.975 13.036 1.00 26.64 238 LEU A N 1
ATOM 1718 C CA . LEU A 1 238 ? -32.072 1.238 11.913 1.00 26.64 238 LEU A CA 1
ATOM 1719 C C . LEU A 1 238 ? -31.270 -0.054 11.521 1.00 26.64 238 LEU A C 1
ATOM 1721 O O . LEU A 1 238 ? -30.202 -0.271 12.098 1.00 26.64 238 LEU A O 1
ATOM 1725 N N . PRO A 1 239 ? -31.791 -0.984 10.674 1.00 27.66 239 PRO A N 1
ATOM 1726 C CA . PRO A 1 239 ? -31.549 -2.431 10.845 1.00 27.66 239 PRO A CA 1
ATOM 1727 C C . PRO A 1 239 ? -30.512 -3.111 9.921 1.00 27.66 239 PRO A C 1
ATOM 1729 O O . PRO A 1 239 ? -30.031 -2.561 8.936 1.00 27.66 239 PRO A O 1
ATOM 1732 N N . ARG A 1 240 ? -30.227 -4.385 10.241 1.00 31.19 240 ARG A N 1
ATOM 1733 C CA . ARG A 1 240 ? -29.317 -5.303 9.528 1.00 31.19 240 ARG A CA 1
ATOM 1734 C C . ARG A 1 240 ? -29.872 -5.808 8.184 1.00 31.19 240 ARG A C 1
ATOM 1736 O O . ARG A 1 240 ? -31.026 -6.224 8.109 1.00 31.19 240 ARG A O 1
ATOM 1743 N N . ARG A 1 241 ? -28.980 -5.985 7.203 1.00 28.48 241 ARG A N 1
ATOM 1744 C CA . ARG A 1 241 ? -29.006 -7.087 6.217 1.00 28.48 241 ARG A CA 1
ATOM 1745 C C . ARG A 1 241 ? -27.596 -7.671 6.104 1.00 28.48 241 ARG A C 1
ATOM 1747 O O . ARG A 1 241 ? -26.630 -6.926 6.228 1.00 28.48 241 ARG A O 1
ATOM 1754 N N . GLY A 1 242 ? -27.492 -8.984 5.915 1.00 32.84 242 GLY A N 1
ATOM 1755 C CA . GLY A 1 242 ? -26.220 -9.664 5.654 1.00 32.84 242 GLY A CA 1
ATOM 1756 C C . GLY A 1 242 ? -25.952 -9.814 4.156 1.00 32.84 242 GLY A C 1
ATOM 1757 O O . GLY A 1 242 ? -26.887 -9.802 3.356 1.00 32.84 242 GLY A O 1
ATOM 1758 N N . VAL A 1 243 ? -24.680 -9.989 3.805 1.00 26.97 243 VAL A N 1
ATOM 1759 C CA . VAL A 1 24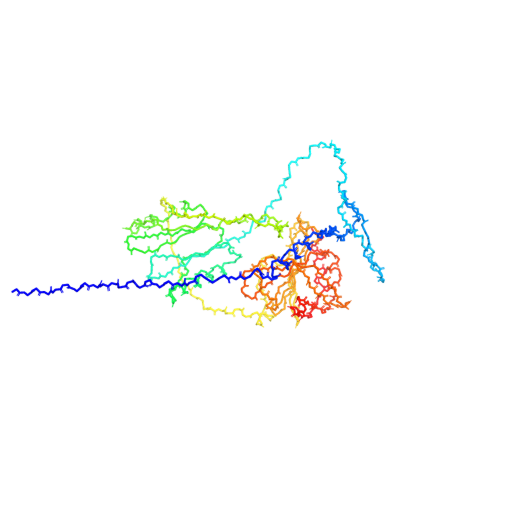3 ? -24.187 -10.371 2.473 1.00 26.97 243 VAL A CA 1
ATOM 1760 C C . VAL A 1 243 ? -23.123 -11.457 2.704 1.00 26.97 243 VAL A C 1
ATOM 1762 O O . VAL A 1 243 ? -22.333 -11.286 3.633 1.00 26.97 243 VAL A O 1
ATOM 1765 N N . PRO A 1 244 ? -23.122 -12.580 1.962 1.00 28.73 244 PRO A N 1
ATOM 1766 C CA . PRO A 1 244 ? -22.139 -13.650 2.143 1.00 28.73 244 PRO A CA 1
ATOM 1767 C C . PRO A 1 244 ? -20.777 -13.302 1.524 1.00 28.73 244 PRO A C 1
ATOM 1769 O O . PRO A 1 244 ? -20.688 -12.452 0.637 1.00 28.73 244 PRO A O 1
ATOM 1772 N N . ASP A 1 245 ? -19.731 -14.000 1.968 1.00 28.98 245 ASP A N 1
ATOM 1773 C CA . ASP A 1 245 ? -18.358 -13.809 1.498 1.00 28.98 245 ASP A CA 1
ATOM 1774 C C . ASP A 1 245 ? -18.194 -14.056 -0.010 1.00 28.98 245 ASP A C 1
ATOM 1776 O O . ASP A 1 245 ? -18.605 -15.086 -0.549 1.00 28.98 245 ASP A O 1
ATOM 1780 N N . ALA A 1 246 ? -17.512 -13.126 -0.681 1.00 27.55 246 ALA A N 1
ATOM 1781 C CA . ALA A 1 246 ? -17.085 -13.252 -2.069 1.00 27.55 246 ALA A CA 1
ATOM 1782 C C . ALA A 1 246 ? -15.551 -13.192 -2.137 1.00 27.55 246 ALA A C 1
ATOM 1784 O O . ALA A 1 246 ? -14.949 -12.125 -2.019 1.00 27.55 246 ALA A O 1
ATOM 1785 N N . GLY A 1 247 ? -14.906 -14.347 -2.317 1.00 27.80 247 GLY A N 1
ATOM 1786 C CA . GLY A 1 247 ? -13.451 -14.438 -2.451 1.00 27.80 247 GLY A CA 1
ATOM 1787 C C . GLY A 1 247 ? -12.968 -13.905 -3.804 1.00 27.80 247 GLY A C 1
ATOM 1788 O O . GLY A 1 247 ? -13.030 -14.616 -4.806 1.00 27.80 247 GLY A O 1
ATOM 1789 N N . TYR A 1 248 ? -12.459 -12.671 -3.840 1.00 29.30 248 TYR A N 1
ATOM 1790 C CA . TYR A 1 248 ? -11.972 -12.020 -5.065 1.00 29.30 248 TYR A CA 1
ATOM 1791 C C . TYR A 1 248 ? -10.609 -12.561 -5.535 1.00 29.30 248 TYR A C 1
ATOM 1793 O O . TYR A 1 248 ? -9.568 -11.915 -5.403 1.00 29.30 248 TYR A O 1
ATOM 1801 N N . GLY A 1 249 ? -10.615 -13.752 -6.136 1.00 30.33 249 GLY A N 1
ATOM 1802 C CA . GLY A 1 249 ? -9.479 -14.276 -6.895 1.00 30.33 249 GLY A CA 1
ATOM 1803 C C . GLY A 1 249 ? -9.273 -13.498 -8.200 1.00 30.33 249 GLY A C 1
ATOM 1804 O O . GLY A 1 249 ? -10.119 -13.548 -9.091 1.00 30.33 249 GLY A O 1
ATOM 1805 N N . VAL A 1 250 ? -8.135 -12.806 -8.336 1.00 40.59 250 VAL A N 1
ATOM 1806 C CA . VAL A 1 250 ? -7.848 -11.868 -9.449 1.00 40.59 250 VAL A CA 1
ATOM 1807 C C . VAL A 1 250 ? -7.981 -12.506 -10.842 1.00 40.59 250 VAL A C 1
ATOM 1809 O O . VAL A 1 250 ? -8.411 -11.834 -11.777 1.00 40.59 250 VAL A O 1
ATOM 1812 N N . GLY A 1 251 ? -7.718 -13.810 -10.981 1.00 29.45 251 GLY A N 1
ATOM 1813 C CA . GLY A 1 251 ? -7.879 -14.542 -12.247 1.00 29.45 251 GLY A CA 1
ATOM 1814 C C . GLY A 1 251 ? -9.308 -14.555 -12.816 1.00 29.45 251 GLY A C 1
ATOM 1815 O O . GLY A 1 251 ? -9.474 -14.746 -14.015 1.00 29.45 251 GLY A O 1
ATOM 1816 N N . GLY A 1 252 ? -10.340 -14.305 -11.999 1.00 26.16 252 GLY A N 1
ATOM 1817 C CA . GLY A 1 252 ? -11.722 -14.137 -12.469 1.00 26.16 252 GLY A CA 1
ATOM 1818 C C . GLY A 1 252 ? -12.090 -12.702 -12.871 1.00 26.16 252 GLY A C 1
ATOM 1819 O O . GLY A 1 252 ? -13.193 -12.466 -13.357 1.00 26.16 252 GLY A O 1
ATOM 1820 N N . VAL A 1 253 ? -11.204 -11.725 -12.646 1.00 35.12 253 VAL A N 1
ATOM 1821 C CA . VAL A 1 253 ? -11.557 -10.296 -12.690 1.00 35.12 253 VAL A CA 1
ATOM 1822 C C . VAL A 1 253 ? -11.312 -9.661 -14.063 1.00 35.12 253 VAL A C 1
ATOM 1824 O O . VAL A 1 253 ? -11.983 -8.696 -14.394 1.00 35.12 253 VAL A O 1
ATOM 1827 N N . LEU A 1 254 ? -10.446 -10.211 -14.922 1.00 39.22 254 LEU A N 1
ATOM 1828 C CA . LEU A 1 254 ? -10.106 -9.580 -16.215 1.00 39.22 254 LEU A CA 1
ATOM 1829 C C . LEU A 1 254 ? -11.281 -9.457 -17.213 1.00 39.22 254 LEU A C 1
ATOM 1831 O O . LEU A 1 254 ? -11.204 -8.646 -18.133 1.00 39.22 254 LEU A O 1
ATOM 1835 N N . THR A 1 255 ? -12.374 -10.206 -17.031 1.00 36.66 255 THR A N 1
ATOM 1836 C CA . THR A 1 255 ? -13.607 -10.092 -17.839 1.00 36.66 255 THR A CA 1
ATOM 1837 C C . THR A 1 255 ? -14.698 -9.234 -17.192 1.00 36.66 255 THR A C 1
ATOM 1839 O O . THR A 1 255 ? -15.619 -8.790 -17.880 1.00 36.66 255 THR A O 1
ATOM 1842 N N . SER A 1 256 ? -14.609 -8.964 -15.886 1.00 39.94 256 SER A N 1
ATOM 1843 C CA . SER A 1 256 ? -15.522 -8.057 -15.187 1.00 39.94 256 SER A CA 1
ATOM 1844 C C . SER A 1 256 ? -14.899 -6.665 -15.131 1.00 39.94 256 SER A C 1
ATOM 1846 O O . SER A 1 256 ? -13.754 -6.494 -14.724 1.00 39.94 256 SER A O 1
ATOM 1848 N N . LYS A 1 257 ? -15.645 -5.634 -15.548 1.00 46.56 257 LYS A N 1
ATOM 1849 C CA . LYS A 1 257 ? -15.168 -4.250 -15.417 1.00 46.56 257 LYS A CA 1
ATOM 1850 C C . LYS A 1 257 ? -14.784 -3.999 -13.957 1.00 46.56 257 LYS A C 1
ATOM 1852 O O . LYS A 1 257 ? -15.644 -4.120 -13.084 1.00 46.56 257 LYS A O 1
ATOM 1857 N N . LEU A 1 258 ? -13.532 -3.607 -13.715 1.00 50.31 258 LEU A N 1
ATOM 1858 C CA . LEU A 1 258 ? -13.113 -3.100 -12.411 1.00 50.31 258 LEU A CA 1
ATOM 1859 C C . LEU A 1 258 ? -14.102 -2.007 -11.963 1.00 50.31 258 LEU A C 1
ATOM 1861 O O . LEU A 1 258 ? -14.452 -1.154 -12.789 1.00 50.31 258 LEU A O 1
ATOM 1865 N N . PRO A 1 259 ? -14.562 -2.017 -10.697 1.00 46.62 259 PRO A N 1
ATOM 1866 C CA . PRO A 1 259 ? -15.415 -0.952 -10.180 1.00 46.62 259 PRO A CA 1
ATOM 1867 C C . PRO A 1 259 ? -14.693 0.397 -10.298 1.00 46.62 259 PRO A C 1
ATOM 1869 O O . PRO A 1 259 ? -13.463 0.445 -10.321 1.00 46.62 259 PRO A O 1
ATOM 1872 N N . GLU A 1 260 ? -15.444 1.497 -10.376 1.00 49.84 260 GLU A N 1
ATOM 1873 C CA . GLU A 1 260 ? -14.874 2.836 -10.577 1.00 49.84 260 GLU A CA 1
ATOM 1874 C C . GLU A 1 260 ? -14.032 3.277 -9.366 1.00 49.84 260 GLU A C 1
ATOM 1876 O O . GLU A 1 260 ? -14.525 3.869 -8.406 1.00 49.84 260 GLU A O 1
ATOM 1881 N N . LEU A 1 261 ? -12.736 2.958 -9.403 1.00 56.25 261 LEU A N 1
ATOM 1882 C CA . LEU A 1 261 ? -11.783 3.269 -8.342 1.00 56.25 261 LEU A CA 1
ATOM 1883 C C . LEU A 1 261 ? -11.478 4.781 -8.324 1.00 56.25 261 LEU A C 1
ATOM 1885 O O . LEU A 1 261 ? -10.953 5.305 -9.315 1.00 56.25 261 LEU A O 1
ATOM 1889 N N . PRO A 1 262 ? -11.750 5.498 -7.213 1.00 55.66 262 PRO A N 1
ATOM 1890 C CA . PRO A 1 262 ? -11.580 6.947 -7.146 1.00 55.66 262 PRO A CA 1
ATOM 1891 C C . PRO A 1 262 ? -10.176 7.417 -7.554 1.00 55.66 262 PRO A C 1
ATOM 1893 O O . PRO A 1 262 ? -9.167 7.025 -6.971 1.00 55.66 262 PRO A O 1
ATOM 1896 N N . GLY A 1 263 ? -10.116 8.293 -8.559 1.00 66.56 263 GLY A N 1
ATOM 1897 C CA . GLY A 1 263 ? -8.870 8.870 -9.076 1.00 66.56 263 GLY A CA 1
ATOM 1898 C C . GLY A 1 263 ? -8.225 8.111 -10.243 1.00 66.56 263 GLY A C 1
ATOM 1899 O O . GLY A 1 263 ? -7.366 8.691 -10.916 1.00 66.56 263 GLY A O 1
ATOM 1900 N N . ILE A 1 264 ? -8.660 6.883 -10.551 1.00 75.62 264 ILE A N 1
ATOM 1901 C CA . ILE A 1 264 ? -8.315 6.222 -11.818 1.00 75.62 264 ILE A CA 1
ATOM 1902 C C . ILE A 1 264 ? -9.189 6.835 -12.915 1.00 75.62 264 ILE A C 1
ATOM 1904 O O . ILE A 1 264 ? -10.413 6.816 -12.826 1.00 75.62 264 ILE A O 1
ATOM 1908 N N . ARG A 1 265 ? -8.565 7.434 -13.937 1.00 65.00 265 ARG A N 1
ATOM 1909 C CA . ARG A 1 265 ? -9.271 8.179 -14.999 1.00 65.00 265 ARG A CA 1
ATOM 1910 C C . ARG A 1 265 ? -9.263 7.503 -16.364 1.00 65.00 265 ARG A C 1
ATOM 1912 O O . ARG A 1 265 ? -10.023 7.913 -17.232 1.00 65.00 265 ARG A O 1
ATOM 1919 N N . ASN A 1 266 ? -8.427 6.487 -16.561 1.00 72.44 266 ASN A N 1
ATOM 1920 C CA . ASN A 1 266 ? -8.479 5.611 -17.728 1.00 72.44 266 ASN A CA 1
ATOM 1921 C C . ASN A 1 266 ? -8.164 4.178 -17.302 1.00 72.44 266 ASN A C 1
ATOM 1923 O O . ASN A 1 266 ? -7.201 3.958 -16.566 1.00 72.44 266 ASN A O 1
ATOM 1927 N N . VAL A 1 267 ? -8.932 3.222 -17.826 1.00 77.62 267 VAL A N 1
ATOM 1928 C CA . VAL A 1 267 ? -8.592 1.795 -17.808 1.00 77.62 267 VAL A CA 1
ATOM 1929 C C . VAL A 1 267 ? -8.551 1.292 -19.247 1.00 77.62 267 VAL A C 1
ATOM 1931 O O . VAL A 1 267 ? -9.452 1.603 -20.032 1.00 77.62 267 VAL A O 1
ATOM 1934 N N . HIS A 1 268 ? -7.508 0.554 -19.623 1.00 82.00 268 HIS A N 1
ATOM 1935 C CA . HIS A 1 268 ? -7.383 -0.064 -20.947 1.00 82.00 268 HIS A CA 1
ATOM 1936 C C . HIS A 1 268 ? -7.012 -1.539 -20.785 1.00 82.00 268 HIS A C 1
ATOM 1938 O O . HIS A 1 268 ? -5.927 -1.847 -20.305 1.00 82.00 268 HIS A O 1
ATOM 1944 N N . TYR A 1 269 ? -7.918 -2.431 -21.178 1.00 81.12 269 TYR A N 1
ATOM 1945 C CA . TYR A 1 269 ? -7.735 -3.882 -21.118 1.00 81.12 269 TYR A CA 1
ATOM 1946 C C . TYR A 1 269 ? -7.170 -4.413 -22.448 1.00 81.12 269 TYR A C 1
ATOM 1948 O O . TYR A 1 269 ? -7.505 -3.878 -23.508 1.00 81.12 269 T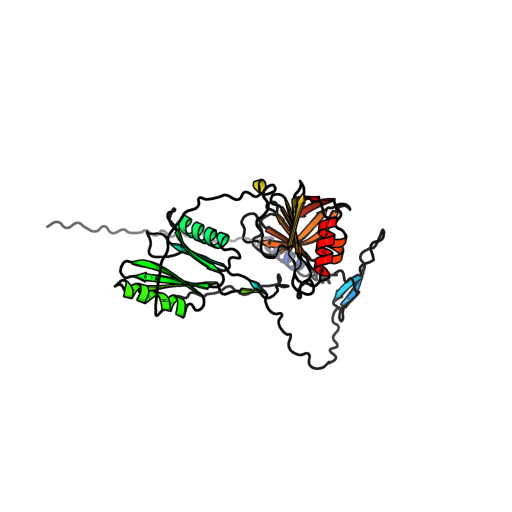YR A O 1
ATOM 1956 N N . SER A 1 270 ? -6.370 -5.476 -22.386 1.00 79.88 270 SER A N 1
ATOM 1957 C CA . SER A 1 270 ? -6.070 -6.394 -23.495 1.00 79.88 270 SER A CA 1
ATOM 1958 C C . SER A 1 270 ? -6.181 -7.842 -23.004 1.00 79.88 270 SER A C 1
ATOM 1960 O O . SER A 1 270 ? -6.281 -8.095 -21.801 1.00 79.88 270 SER A O 1
ATOM 1962 N N . ASP A 1 271 ? -6.066 -8.809 -23.914 1.00 80.44 271 ASP A N 1
ATOM 1963 C CA . ASP A 1 271 ? -6.055 -10.244 -23.599 1.00 80.44 271 ASP A CA 1
ATOM 1964 C C . ASP A 1 271 ? -4.818 -10.701 -22.789 1.00 80.44 271 ASP A C 1
ATOM 1966 O O . ASP A 1 271 ? -4.603 -11.906 -22.618 1.00 80.44 271 ASP A O 1
ATOM 1970 N N . LYS A 1 272 ? -3.942 -9.779 -22.360 1.00 85.31 272 LYS A N 1
ATOM 1971 C CA . LYS A 1 272 ? -2.752 -10.052 -21.534 1.00 85.31 272 LYS A CA 1
ATOM 1972 C C . LYS A 1 272 ? -2.660 -9.196 -20.267 1.00 85.31 272 LYS A C 1
ATOM 1974 O O . LYS A 1 272 ? -1.720 -9.408 -19.504 1.00 85.31 272 LYS A O 1
ATOM 1979 N N . GLY A 1 273 ? -3.588 -8.271 -20.014 1.00 90.56 273 GLY A N 1
ATOM 1980 C CA . GLY A 1 273 ? -3.562 -7.442 -18.806 1.00 90.56 273 GLY A CA 1
ATOM 1981 C C . GLY A 1 273 ? -4.413 -6.176 -18.887 1.00 90.56 273 GLY A C 1
ATOM 1982 O O . GLY A 1 273 ? -5.179 -5.966 -19.827 1.00 90.56 273 GLY A O 1
ATOM 1983 N N . ALA A 1 274 ? -4.275 -5.311 -17.885 1.00 91.69 274 ALA A N 1
ATOM 1984 C CA . ALA A 1 274 ? -4.973 -4.031 -17.814 1.00 91.69 274 ALA A CA 1
ATOM 1985 C C . ALA A 1 274 ? -4.032 -2.884 -17.426 1.00 91.69 274 ALA A C 1
ATOM 1987 O O . ALA A 1 274 ? -3.317 -2.961 -16.426 1.00 91.69 274 ALA A O 1
ATOM 1988 N N . TRP A 1 275 ? -4.090 -1.787 -18.181 1.00 93.19 275 TRP A N 1
ATOM 1989 C CA . TRP A 1 275 ? -3.506 -0.504 -17.803 1.00 93.19 275 TRP A CA 1
ATOM 1990 C C . TRP A 1 275 ? -4.475 0.321 -16.961 1.00 93.19 275 TRP A C 1
ATOM 1992 O O . TRP A 1 275 ? -5.642 0.471 -17.325 1.00 93.19 275 TRP A O 1
ATOM 2002 N N . LEU A 1 276 ? -3.962 0.934 -15.897 1.00 92.88 276 LEU A N 1
ATOM 2003 C CA . LEU A 1 276 ? -4.663 1.825 -14.978 1.00 92.88 276 LEU A CA 1
ATOM 2004 C C . LEU A 1 276 ? -3.922 3.167 -14.923 1.00 92.88 276 LEU A C 1
ATOM 2006 O O . LEU A 1 276 ? -2.790 3.221 -14.448 1.00 92.88 276 LEU A O 1
ATOM 2010 N N . LEU A 1 277 ? -4.544 4.258 -15.380 1.00 91.06 277 LEU A N 1
ATOM 2011 C CA . LEU A 1 277 ? -3.984 5.607 -15.230 1.00 91.06 277 LEU A CA 1
ATOM 2012 C C . LEU A 1 277 ? -4.622 6.323 -14.037 1.00 91.06 277 LEU A C 1
ATOM 2014 O O . LEU A 1 277 ? -5.796 6.707 -14.091 1.00 91.06 277 LEU A O 1
ATOM 2018 N N . ARG A 1 278 ? -3.823 6.597 -13.006 1.00 88.62 278 ARG A N 1
ATOM 2019 C CA . ARG A 1 278 ? -4.144 7.561 -11.951 1.00 88.62 278 ARG A CA 1
ATOM 2020 C C . ARG A 1 278 ? -3.638 8.938 -12.372 1.00 88.62 278 ARG A C 1
ATOM 2022 O O . ARG A 1 278 ? -2.473 9.101 -12.730 1.00 88.62 278 ARG A O 1
ATOM 2029 N N . SER A 1 279 ? -4.511 9.940 -12.334 1.00 83.12 279 SER A N 1
ATOM 2030 C CA . SER A 1 279 ? -4.082 11.326 -12.550 1.00 83.12 279 SER A CA 1
ATOM 2031 C C . SER A 1 279 ? -3.443 11.906 -11.289 1.00 83.12 279 SER A C 1
ATOM 2033 O O . SER A 1 279 ? -3.943 11.669 -10.189 1.00 83.12 279 SER A O 1
ATOM 2035 N N . GLY A 1 280 ? -2.368 12.672 -11.479 1.00 73.50 280 GLY A N 1
ATOM 2036 C CA . GLY A 1 280 ? -1.714 13.448 -10.428 1.00 73.50 280 GLY A CA 1
ATOM 2037 C C . GLY A 1 280 ? -2.494 14.700 -10.019 1.00 73.50 280 GLY A C 1
ATOM 2038 O O . GLY A 1 280 ? -3.687 14.838 -10.314 1.00 73.50 280 GLY A O 1
ATOM 2039 N N . ASP A 1 281 ? -1.803 15.622 -9.349 1.00 71.81 281 ASP A N 1
ATOM 2040 C CA . ASP A 1 281 ? -2.324 16.958 -9.051 1.00 71.81 281 ASP A CA 1
ATOM 2041 C C . ASP A 1 281 ? -2.250 17.903 -10.278 1.00 71.81 281 ASP A C 1
ATOM 2043 O O . ASP A 1 281 ? -2.219 17.465 -11.431 1.00 71.81 281 ASP A O 1
ATOM 2047 N N . ARG A 1 282 ? -2.312 19.222 -10.050 1.00 61.28 282 ARG A N 1
ATOM 2048 C CA . ARG A 1 282 ? -2.080 20.230 -11.100 1.00 61.28 282 ARG A CA 1
ATOM 2049 C C . ARG A 1 282 ? -0.570 20.480 -11.174 1.00 61.28 282 ARG A C 1
ATOM 2051 O O . ARG A 1 282 ? -0.016 20.865 -10.145 1.00 61.28 282 ARG A O 1
ATOM 2058 N N . LYS A 1 283 ? 0.043 20.403 -12.366 1.00 68.62 283 LYS A N 1
ATOM 2059 C CA . LYS A 1 283 ? 1.502 20.270 -12.617 1.00 68.62 283 LYS A CA 1
ATOM 2060 C C . LYS A 1 283 ? 2.045 18.826 -12.620 1.00 68.62 283 LYS A C 1
ATOM 2062 O O . LYS A 1 283 ? 3.245 18.627 -12.447 1.00 68.62 283 LYS A O 1
ATOM 2067 N N . GLY A 1 284 ? 1.183 17.826 -12.825 1.00 63.25 284 GLY A N 1
ATOM 2068 C CA . GLY A 1 284 ? 1.578 16.463 -13.212 1.00 63.25 284 GLY A CA 1
ATOM 2069 C C . GLY A 1 284 ? 2.232 15.608 -12.120 1.00 63.25 284 GLY A C 1
ATOM 2070 O O . GLY A 1 284 ? 2.595 14.458 -12.385 1.00 63.25 284 GLY A O 1
ATOM 2071 N N . LEU A 1 285 ? 2.363 16.125 -10.895 1.00 71.81 285 LEU A N 1
ATOM 2072 C CA . LEU A 1 285 ? 3.028 15.429 -9.796 1.00 71.81 285 LEU A CA 1
ATOM 2073 C C . LEU A 1 285 ? 2.153 14.269 -9.315 1.00 71.81 285 LEU A C 1
ATOM 2075 O O . LEU A 1 285 ? 0.948 14.421 -9.098 1.00 71.81 285 LEU A O 1
ATOM 2079 N N . GLY A 1 286 ? 2.752 13.090 -9.152 1.00 76.12 286 GLY A N 1
ATOM 2080 C CA 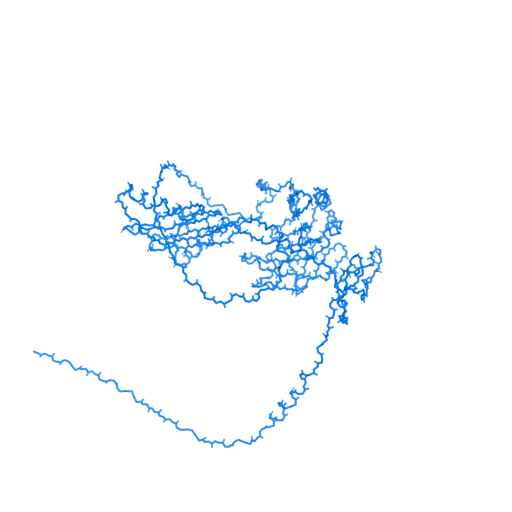. GLY A 1 286 ? 2.012 11.892 -8.742 1.00 76.12 286 GLY A CA 1
ATOM 2081 C C . GLY A 1 286 ? 1.037 11.343 -9.796 1.00 76.12 286 GLY A C 1
ATOM 2082 O O . GLY A 1 286 ? 0.169 10.539 -9.456 1.00 76.12 286 GLY A O 1
ATOM 2083 N N . CYS A 1 287 ? 1.172 11.730 -11.072 1.00 90.44 287 CYS A N 1
ATOM 2084 C CA . CYS A 1 287 ? 0.662 10.906 -12.171 1.00 90.44 287 CYS A CA 1
ATOM 2085 C C . CYS A 1 287 ? 1.221 9.484 -12.031 1.00 90.44 287 CYS A C 1
ATOM 2087 O O . CYS A 1 287 ? 2.412 9.323 -11.764 1.00 90.44 287 CYS A O 1
ATOM 2089 N N . SER A 1 288 ? 0.405 8.448 -12.226 1.00 93.19 288 SER A N 1
ATOM 2090 C CA . SER A 1 288 ? 0.918 7.076 -12.255 1.00 93.19 288 SER A CA 1
ATOM 2091 C C . SER A 1 288 ? 0.181 6.196 -13.252 1.00 93.19 288 SER A C 1
ATOM 2093 O O . SER A 1 288 ? -1.020 6.348 -13.487 1.00 93.19 288 SER A O 1
ATOM 2095 N N . LEU A 1 289 ? 0.916 5.250 -13.822 1.00 94.62 289 LEU A N 1
ATOM 2096 C CA . LEU A 1 289 ? 0.434 4.311 -14.823 1.00 94.62 289 LEU A CA 1
ATOM 2097 C C . LEU A 1 289 ? 0.802 2.893 -14.373 1.00 94.62 289 LEU A C 1
ATOM 2099 O O . LEU A 1 289 ? 1.982 2.571 -14.285 1.00 94.62 289 LEU A O 1
ATOM 2103 N N . THR A 1 290 ? -0.190 2.051 -14.097 1.00 95.06 290 THR A N 1
ATOM 2104 C CA . THR A 1 290 ? 0.017 0.655 -13.680 1.00 95.06 290 THR A CA 1
ATOM 2105 C C . THR A 1 290 ? -0.376 -0.290 -14.804 1.00 95.06 290 THR A C 1
ATOM 2107 O O . THR A 1 290 ? -1.502 -0.195 -15.276 1.00 95.06 290 THR A O 1
ATOM 2110 N N . TYR A 1 291 ? 0.481 -1.230 -15.191 1.00 95.38 291 TYR A N 1
ATOM 2111 C CA . TYR A 1 291 ? 0.072 -2.456 -15.878 1.00 95.38 291 TYR A CA 1
ATOM 2112 C C . TYR A 1 291 ? -0.134 -3.559 -14.839 1.00 95.38 291 TYR A C 1
ATOM 2114 O O . TYR A 1 291 ? 0.709 -3.750 -13.959 1.00 95.38 291 TYR A O 1
ATOM 2122 N N . VAL A 1 292 ? -1.254 -4.270 -14.921 1.00 92.75 292 VAL A N 1
ATOM 2123 C CA . VAL A 1 292 ? -1.590 -5.394 -14.041 1.00 92.75 292 VAL A CA 1
ATOM 2124 C C . VAL A 1 292 ? -1.882 -6.618 -14.893 1.00 92.75 292 VAL A C 1
ATOM 2126 O O . VAL A 1 292 ? -2.699 -6.557 -15.814 1.00 92.75 292 VAL A O 1
ATOM 2129 N N . ARG A 1 293 ? -1.240 -7.733 -14.553 1.00 92.06 293 ARG A N 1
ATOM 2130 C CA . ARG A 1 293 ? -1.456 -9.038 -15.168 1.00 92.06 293 ARG A CA 1
ATOM 2131 C C . ARG A 1 293 ? -1.312 -10.114 -14.099 1.00 92.06 293 ARG A C 1
ATOM 2133 O O . ARG A 1 293 ? -0.274 -10.175 -13.453 1.00 92.06 293 ARG A O 1
ATOM 2140 N N . ASP A 1 294 ? -2.302 -10.993 -13.976 1.00 90.31 294 ASP A N 1
ATOM 2141 C CA . ASP A 1 294 ? -2.271 -12.128 -13.048 1.00 90.31 294 ASP A CA 1
ATOM 2142 C C . ASP A 1 294 ? -1.954 -11.669 -11.601 1.00 90.31 294 ASP A C 1
ATOM 2144 O O . ASP A 1 294 ? -2.741 -10.925 -11.011 1.00 90.31 294 ASP A O 1
ATOM 2148 N N . ASP A 1 295 ? -0.814 -12.066 -11.029 1.00 88.50 295 ASP A N 1
ATOM 2149 C CA . ASP A 1 295 ? -0.307 -11.605 -9.727 1.00 88.50 295 ASP A CA 1
ATOM 2150 C C . ASP A 1 295 ? 0.806 -10.536 -9.830 1.00 88.50 295 ASP A C 1
ATOM 2152 O O . ASP A 1 295 ? 1.342 -10.105 -8.811 1.00 88.50 295 ASP A O 1
ATOM 2156 N N . GLN A 1 296 ? 1.156 -10.105 -11.045 1.00 92.88 296 GLN A N 1
ATOM 2157 C CA . GLN A 1 296 ? 2.279 -9.217 -11.353 1.00 92.88 296 GLN A CA 1
ATOM 2158 C C . GLN A 1 296 ? 1.799 -7.790 -11.660 1.00 92.88 296 GLN A C 1
ATOM 2160 O O . GLN A 1 296 ? 0.808 -7.567 -12.365 1.00 92.88 296 GLN A O 1
ATOM 2165 N N . ARG A 1 297 ? 2.526 -6.792 -11.148 1.00 94.81 297 ARG A N 1
ATOM 2166 C CA . ARG A 1 297 ? 2.211 -5.366 -11.309 1.00 94.81 297 ARG A CA 1
ATOM 2167 C C . ARG A 1 297 ? 3.452 -4.585 -11.717 1.00 94.81 297 ARG A C 1
ATOM 2169 O O . ARG A 1 297 ? 4.510 -4.751 -11.119 1.00 94.81 297 ARG A O 1
ATOM 2176 N N . VAL A 1 298 ? 3.296 -3.695 -12.693 1.00 95.06 298 VAL A N 1
ATOM 2177 C CA . VAL A 1 298 ? 4.343 -2.780 -13.170 1.00 95.06 298 VAL A CA 1
ATOM 2178 C C . VAL A 1 298 ? 3.804 -1.358 -13.104 1.00 95.06 298 VAL A C 1
ATOM 2180 O O . VAL A 1 298 ? 2.912 -0.988 -13.862 1.00 95.06 298 VAL A O 1
ATOM 2183 N N . LEU A 1 299 ? 4.311 -0.568 -12.166 1.00 95.44 299 LEU A N 1
ATOM 2184 C CA . LEU A 1 299 ? 3.832 0.762 -11.812 1.00 95.44 299 LEU A CA 1
ATOM 2185 C C . LEU A 1 299 ? 4.882 1.819 -12.175 1.00 95.44 299 LEU A C 1
ATOM 2187 O O . LEU A 1 299 ? 5.942 1.909 -11.564 1.00 95.44 299 LEU A O 1
ATOM 2191 N N . PHE A 1 300 ? 4.553 2.668 -13.139 1.00 94.31 300 PHE A N 1
ATOM 2192 C CA . PHE A 1 300 ? 5.324 3.850 -13.501 1.00 94.31 300 PHE A CA 1
ATOM 2193 C C . PHE A 1 300 ? 4.832 5.036 -12.659 1.00 94.31 300 PHE A C 1
ATOM 2195 O O . PHE A 1 300 ? 3.694 5.483 -12.829 1.00 94.31 300 PHE A O 1
ATOM 2202 N N . VAL A 1 301 ? 5.666 5.539 -11.745 1.00 92.00 301 VAL A N 1
ATOM 2203 C CA . VAL A 1 301 ? 5.343 6.650 -10.832 1.00 92.00 301 VAL A CA 1
ATOM 2204 C C . VAL A 1 301 ? 6.008 7.934 -11.310 1.00 92.00 301 VAL A C 1
ATOM 2206 O O . VAL A 1 301 ? 7.235 8.012 -11.370 1.00 92.00 301 VAL A O 1
ATOM 2209 N N . GLY A 1 302 ? 5.178 8.932 -11.626 1.00 88.75 302 GLY A N 1
ATOM 2210 C CA . GLY A 1 302 ? 5.561 10.287 -12.021 1.00 88.75 302 GLY A CA 1
ATOM 2211 C C . GLY A 1 302 ? 6.532 10.954 -11.042 1.00 88.75 302 GLY A C 1
ATOM 2212 O O . GLY A 1 302 ? 6.479 10.652 -9.847 1.00 88.75 302 GLY A O 1
ATOM 2213 N N . PRO A 1 303 ? 7.360 11.904 -11.515 1.00 85.12 303 PRO A N 1
ATOM 2214 C CA . PRO A 1 303 ? 8.099 12.806 -10.643 1.00 85.12 303 PRO A CA 1
ATOM 2215 C C . PRO A 1 303 ? 7.239 13.377 -9.509 1.00 85.12 303 PRO A C 1
ATOM 2217 O O . PRO A 1 303 ? 6.059 13.705 -9.684 1.00 85.12 303 PRO A O 1
ATOM 2220 N N . THR A 1 304 ? 7.846 13.511 -8.337 1.00 80.50 304 THR A N 1
ATOM 2221 C CA . THR A 1 304 ? 7.257 14.160 -7.163 1.00 80.50 304 THR A CA 1
ATOM 2222 C C . THR A 1 304 ? 8.079 15.399 -6.795 1.00 80.50 304 THR A C 1
ATOM 2224 O O . THR A 1 304 ? 9.058 15.740 -7.455 1.00 80.50 304 THR A O 1
ATOM 2227 N N . LYS A 1 305 ? 7.694 16.103 -5.724 1.00 76.44 305 LYS A N 1
ATOM 2228 C CA . LYS A 1 305 ? 8.475 17.240 -5.198 1.00 76.44 305 LYS A CA 1
ATOM 2229 C C . LYS A 1 305 ? 9.802 16.815 -4.558 1.00 76.44 305 LYS A C 1
ATOM 2231 O O . LYS A 1 305 ? 10.628 17.679 -4.291 1.00 76.44 305 LYS A O 1
ATOM 2236 N N . THR A 1 306 ? 9.965 15.527 -4.259 1.00 74.50 306 THR A N 1
ATOM 2237 C CA . THR A 1 306 ? 11.096 14.980 -3.497 1.00 74.50 306 THR A CA 1
ATOM 2238 C C . THR A 1 306 ? 11.874 13.913 -4.273 1.00 74.50 306 THR A C 1
ATOM 2240 O O . THR A 1 306 ? 13.066 13.761 -4.040 1.00 74.50 306 THR A O 1
ATOM 2243 N N . GLU A 1 307 ? 11.249 13.252 -5.251 1.00 79.19 307 GLU A N 1
ATOM 2244 C CA . GLU A 1 307 ? 11.899 12.396 -6.252 1.00 79.19 307 GLU A CA 1
ATOM 2245 C C . GLU A 1 307 ? 11.608 12.961 -7.660 1.00 79.19 307 GLU A C 1
ATOM 2247 O O . GLU A 1 307 ? 10.567 12.651 -8.249 1.00 79.19 307 GLU A O 1
ATOM 2252 N N . PRO A 1 308 ? 12.476 13.842 -8.199 1.00 82.56 308 PRO A N 1
ATOM 2253 C CA . PRO A 1 308 ? 12.225 14.560 -9.449 1.00 82.56 308 PRO A CA 1
ATOM 2254 C C . PRO A 1 308 ? 12.402 13.704 -10.714 1.00 82.56 308 PRO A C 1
ATOM 2256 O O . PRO A 1 308 ? 12.026 14.152 -11.796 1.00 82.56 308 PRO A O 1
ATOM 2259 N N . ARG A 1 309 ? 12.969 12.494 -10.619 1.00 85.00 309 ARG A N 1
ATOM 2260 C CA . ARG A 1 309 ? 13.154 11.583 -11.763 1.00 85.00 309 ARG A CA 1
ATOM 2261 C C . ARG A 1 309 ? 11.926 10.692 -11.974 1.00 85.00 309 ARG A C 1
ATOM 2263 O O . ARG A 1 309 ? 11.545 10.420 -13.115 1.00 85.00 309 ARG A O 1
ATOM 2270 N N . GLY A 1 310 ? 11.281 10.304 -10.873 1.00 90.62 310 GLY A N 1
ATOM 2271 C CA . GLY A 1 310 ? 10.241 9.278 -10.829 1.00 90.62 310 GLY A CA 1
ATOM 2272 C C . GLY A 1 310 ? 10.818 7.869 -10.639 1.00 90.62 310 GLY A C 1
ATOM 2273 O O . GLY A 1 310 ? 12.024 7.676 -10.475 1.00 90.62 310 GLY A O 1
ATOM 2274 N N . ALA A 1 311 ? 9.944 6.862 -10.638 1.00 93.44 311 ALA A N 1
ATOM 2275 C CA . ALA A 1 311 ? 10.340 5.477 -10.381 1.00 93.44 311 ALA A CA 1
ATOM 2276 C C . ALA A 1 311 ? 9.541 4.461 -11.203 1.00 93.44 311 ALA A C 1
ATOM 2278 O O . ALA A 1 311 ? 8.353 4.646 -11.476 1.00 93.44 311 ALA A O 1
ATOM 2279 N N . LEU A 1 312 ? 10.191 3.344 -11.526 1.00 94.88 312 LEU A N 1
ATOM 2280 C CA . LEU A 1 312 ? 9.537 2.113 -11.953 1.00 94.88 312 LEU A CA 1
ATOM 2281 C C . LEU A 1 312 ? 9.446 1.173 -10.743 1.00 94.88 312 LEU A C 1
ATOM 2283 O O . LEU A 1 312 ? 10.462 0.759 -10.190 1.00 94.88 312 LEU A O 1
ATOM 2287 N N . MET A 1 313 ? 8.226 0.878 -10.309 1.00 96.06 313 MET A N 1
ATOM 2288 C CA . MET A 1 313 ? 7.911 0.052 -9.144 1.00 96.06 313 MET A CA 1
ATOM 2289 C C . MET A 1 313 ? 7.246 -1.249 -9.585 1.00 96.06 313 MET A C 1
ATOM 2291 O O . MET A 1 313 ? 6.371 -1.226 -10.449 1.00 96.06 313 MET A O 1
ATOM 2295 N N . ILE A 1 314 ? 7.649 -2.389 -9.029 1.00 96.06 314 ILE A N 1
ATOM 2296 C CA . ILE A 1 314 ? 7.220 -3.709 -9.507 1.00 96.06 314 ILE A CA 1
ATOM 2297 C C . ILE A 1 314 ? 6.955 -4.644 -8.331 1.00 96.06 314 ILE A C 1
ATOM 2299 O O . ILE A 1 314 ? 7.836 -4.835 -7.495 1.00 96.06 314 ILE A O 1
ATOM 2303 N N . SER A 1 315 ? 5.763 -5.246 -8.286 1.00 94.62 315 SER A N 1
ATOM 2304 C CA . SER A 1 315 ? 5.412 -6.285 -7.309 1.00 94.62 315 SER A CA 1
ATOM 2305 C C . SER A 1 315 ? 4.914 -7.562 -7.990 1.00 94.62 315 SER A C 1
ATOM 2307 O O . SER A 1 315 ? 4.362 -7.534 -9.093 1.00 94.62 315 SER A O 1
ATOM 2309 N N . SER A 1 316 ? 5.177 -8.700 -7.351 1.00 93.06 316 SER A N 1
ATOM 2310 C CA . SER A 1 316 ? 4.805 -10.052 -7.784 1.00 93.06 316 SER A CA 1
ATOM 2311 C C . SER A 1 316 ? 4.996 -11.013 -6.612 1.00 93.06 316 SER A C 1
ATOM 2313 O O . SER A 1 316 ? 5.869 -10.780 -5.775 1.00 93.06 316 SER A O 1
ATOM 2315 N N . LYS A 1 317 ? 4.254 -12.128 -6.578 1.00 91.81 317 LYS A N 1
ATOM 2316 C CA . LYS A 1 317 ? 4.478 -13.200 -5.594 1.00 91.81 317 LYS A CA 1
ATOM 2317 C C . LYS A 1 317 ? 5.686 -14.085 -5.910 1.00 91.81 317 LYS A C 1
ATOM 2319 O O . LYS A 1 317 ? 6.050 -14.935 -5.105 1.00 91.81 317 LYS A O 1
ATOM 2324 N N . ALA A 1 318 ? 6.295 -13.910 -7.084 1.00 93.81 318 ALA A N 1
ATOM 2325 C CA . ALA A 1 318 ? 7.558 -14.546 -7.445 1.00 93.81 318 ALA A CA 1
ATOM 2326 C C . ALA A 1 318 ? 8.787 -13.747 -6.968 1.00 93.81 318 ALA A C 1
ATOM 2328 O O . ALA A 1 318 ? 9.908 -14.247 -7.068 1.00 93.81 318 ALA A O 1
ATOM 2329 N N . LEU A 1 319 ? 8.605 -12.535 -6.421 1.00 95.12 319 LEU A N 1
ATOM 2330 C CA . LEU A 1 319 ? 9.654 -11.877 -5.642 1.00 95.12 319 LEU A CA 1
ATOM 2331 C C . LEU A 1 319 ? 9.830 -12.618 -4.305 1.00 95.12 319 LEU A C 1
ATOM 2333 O O . LEU A 1 319 ? 8.829 -12.929 -3.661 1.00 95.12 319 LEU A O 1
ATOM 2337 N N . PRO A 1 320 ? 11.071 -12.907 -3.870 1.00 94.06 320 PRO A N 1
ATOM 2338 C CA . PRO A 1 320 ? 11.306 -13.479 -2.550 1.00 94.06 320 PRO A CA 1
ATOM 2339 C C . PRO A 1 320 ? 10.902 -12.471 -1.469 1.00 94.06 320 PRO A C 1
ATOM 2341 O O . PRO A 1 320 ? 11.117 -11.275 -1.644 1.00 94.06 320 PRO A O 1
ATOM 2344 N N . ASP A 1 321 ? 10.378 -12.932 -0.334 1.00 92.88 321 ASP A N 1
ATOM 2345 C CA . ASP A 1 321 ? 10.093 -12.024 0.780 1.00 92.88 321 ASP A CA 1
ATOM 2346 C C . ASP A 1 321 ? 11.386 -11.434 1.377 1.00 92.88 321 ASP A C 1
ATOM 2348 O O . ASP A 1 321 ? 12.424 -12.095 1.465 1.00 92.88 321 ASP A O 1
ATOM 2352 N N . THR A 1 322 ? 11.318 -10.170 1.803 1.00 92.31 322 THR A N 1
ATOM 2353 C CA . THR A 1 322 ? 12.380 -9.481 2.553 1.00 92.31 322 THR A CA 1
ATOM 2354 C C . THR A 1 322 ? 11.794 -8.874 3.821 1.00 92.31 322 THR A C 1
ATOM 2356 O O . THR A 1 322 ? 10.713 -8.293 3.780 1.00 92.31 322 THR A O 1
ATOM 2359 N N . ALA A 1 323 ? 12.484 -9.009 4.955 1.00 89.69 323 ALA A N 1
ATOM 2360 C CA . ALA A 1 323 ? 12.030 -8.428 6.222 1.00 89.69 323 ALA A CA 1
ATOM 2361 C C . ALA A 1 323 ? 12.239 -6.904 6.266 1.00 89.69 323 ALA A C 1
ATOM 2363 O O . ALA A 1 323 ? 11.454 -6.180 6.873 1.00 89.69 323 ALA A O 1
ATOM 2364 N N . GLU A 1 324 ? 13.284 -6.423 5.590 1.00 90.50 324 GLU A N 1
ATOM 2365 C CA . GLU A 1 324 ? 13.766 -5.044 5.657 1.00 90.50 324 GLU A CA 1
ATOM 2366 C C . GLU A 1 324 ? 14.035 -4.473 4.251 1.00 90.50 324 GLU A C 1
ATOM 2368 O O . GLU A 1 324 ? 14.321 -5.241 3.318 1.00 90.50 324 GLU A O 1
ATOM 2373 N N . PRO A 1 325 ? 13.962 -3.137 4.084 1.00 92.44 325 PRO A N 1
ATOM 2374 C CA . PRO A 1 325 ? 14.486 -2.426 2.919 1.00 92.44 325 PRO A CA 1
ATOM 2375 C C . PRO A 1 325 ? 15.965 -2.742 2.657 1.00 92.44 325 PRO A C 1
ATOM 2377 O O . PRO A 1 325 ? 16.807 -2.519 3.524 1.00 92.44 325 PRO A O 1
ATOM 2380 N N . ARG A 1 326 ? 16.309 -3.194 1.445 1.00 95.56 326 ARG A N 1
ATOM 2381 C CA . ARG A 1 326 ? 17.711 -3.394 1.029 1.00 95.56 326 ARG A CA 1
ATOM 2382 C C . ARG A 1 326 ? 17.970 -2.907 -0.395 1.00 95.56 326 ARG A C 1
ATOM 2384 O O . ARG A 1 326 ? 17.172 -3.170 -1.294 1.00 95.56 326 ARG A O 1
ATOM 2391 N N . GLU A 1 327 ? 19.102 -2.244 -0.628 1.00 96.19 327 GLU A N 1
ATOM 2392 C CA . GLU A 1 327 ? 19.594 -2.008 -1.991 1.00 96.19 327 GLU A CA 1
ATOM 2393 C C . GLU A 1 327 ? 20.201 -3.304 -2.553 1.00 96.19 327 GLU A C 1
ATOM 2395 O O . GLU A 1 327 ? 20.885 -4.049 -1.851 1.00 96.19 327 GLU A O 1
ATOM 2400 N N . THR A 1 328 ? 19.925 -3.600 -3.820 1.00 96.62 328 THR A N 1
ATOM 2401 C CA . THR A 1 328 ? 20.514 -4.721 -4.560 1.00 96.62 328 THR A CA 1
ATOM 2402 C C . THR A 1 328 ? 20.484 -4.415 -6.067 1.00 96.62 328 THR A C 1
ATOM 2404 O O . THR A 1 328 ? 20.252 -3.281 -6.494 1.00 96.62 328 THR A O 1
ATOM 2407 N N . SER A 1 329 ? 20.741 -5.415 -6.905 1.00 96.56 329 SER A N 1
ATOM 2408 C CA . SER A 1 329 ? 20.724 -5.301 -8.360 1.00 96.56 329 SER A CA 1
ATOM 2409 C C . SER A 1 329 ? 19.849 -6.368 -9.003 1.00 96.56 329 SER A C 1
ATOM 2411 O O . SER A 1 329 ? 19.959 -7.541 -8.646 1.00 96.56 329 SER A O 1
ATOM 2413 N N . ALA A 1 330 ? 19.065 -5.978 -10.004 1.00 97.19 330 ALA A N 1
ATOM 2414 C CA . ALA A 1 330 ? 18.284 -6.888 -10.835 1.00 97.19 330 ALA A CA 1
ATOM 2415 C C . ALA A 1 330 ? 18.762 -6.839 -12.295 1.00 97.19 330 ALA A C 1
ATOM 2417 O O . ALA A 1 330 ? 19.286 -5.819 -12.747 1.00 97.19 330 ALA A O 1
ATOM 2418 N N . THR A 1 331 ? 18.554 -7.915 -13.048 1.00 97.69 331 THR A N 1
ATOM 2419 C CA . THR A 1 331 ? 18.684 -7.913 -14.512 1.00 97.69 331 THR A CA 1
ATOM 2420 C C . THR A 1 331 ? 17.307 -7.654 -15.109 1.00 97.69 331 THR A C 1
ATOM 2422 O O . THR A 1 331 ? 16.424 -8.499 -14.993 1.00 97.69 331 THR A O 1
ATOM 2425 N N . MET A 1 332 ? 17.105 -6.502 -15.747 1.00 95.56 332 MET A N 1
ATOM 2426 C CA . MET A 1 332 ? 15.877 -6.183 -16.476 1.00 95.56 332 MET A CA 1
ATOM 2427 C C . MET A 1 332 ? 16.073 -6.469 -17.967 1.00 95.56 332 MET A C 1
ATOM 2429 O O . MET A 1 332 ? 17.054 -6.027 -18.562 1.00 95.56 332 MET A O 1
ATOM 2433 N N . THR A 1 333 ? 15.133 -7.188 -18.573 1.00 94.75 333 THR A N 1
ATOM 2434 C CA . THR A 1 333 ? 15.174 -7.645 -19.969 1.00 94.75 333 THR A CA 1
ATOM 2435 C C . THR A 1 333 ? 13.935 -7.173 -20.723 1.00 94.75 333 THR A C 1
ATOM 2437 O O . THR A 1 333 ? 12.818 -7.344 -20.234 1.00 94.75 333 THR A O 1
ATOM 2440 N N . GLY A 1 334 ? 14.128 -6.629 -21.926 1.00 92.06 334 GLY A N 1
ATOM 2441 C CA . GLY A 1 334 ? 13.051 -6.218 -22.833 1.00 92.06 334 GLY A CA 1
ATOM 2442 C C . GLY A 1 334 ? 13.452 -6.315 -24.306 1.00 92.06 334 GLY A C 1
ATOM 2443 O O . GLY A 1 334 ? 14.414 -7.005 -24.639 1.00 92.06 334 GLY A O 1
ATOM 2444 N N . ASP A 1 335 ? 12.748 -5.591 -25.187 1.00 87.19 335 ASP A N 1
ATOM 2445 C CA . ASP A 1 335 ? 12.916 -5.632 -26.660 1.00 87.19 335 ASP A CA 1
ATOM 2446 C C . ASP A 1 335 ? 14.372 -5.493 -27.152 1.00 87.19 335 ASP A C 1
ATOM 2448 O O . ASP A 1 335 ? 14.712 -5.940 -28.244 1.00 87.19 335 ASP A O 1
ATOM 2452 N N . ARG A 1 336 ? 15.234 -4.833 -26.366 1.00 85.38 336 ARG A N 1
ATOM 2453 C CA . ARG A 1 336 ? 16.621 -4.489 -26.724 1.00 85.38 336 ARG A CA 1
ATOM 2454 C C . ARG A 1 336 ? 17.669 -5.284 -25.935 1.00 85.38 336 ARG A C 1
ATOM 2456 O O . ARG A 1 336 ? 18.817 -4.860 -25.848 1.00 85.38 336 ARG A O 1
ATOM 2463 N N . GLY A 1 337 ? 17.277 -6.420 -25.357 1.00 92.19 337 GLY A N 1
ATOM 2464 C CA . GLY A 1 337 ? 18.140 -7.273 -24.542 1.00 92.19 337 GLY A CA 1
ATOM 2465 C C . GLY A 1 337 ? 18.062 -6.952 -23.049 1.00 92.19 337 GLY A C 1
ATOM 2466 O O . GLY A 1 337 ? 17.045 -6.454 -22.560 1.00 92.19 337 GLY A O 1
ATOM 2467 N N . SER A 1 338 ? 19.135 -7.278 -22.328 1.00 94.81 338 SER A N 1
ATOM 2468 C CA . SER A 1 338 ? 19.186 -7.293 -20.862 1.00 94.81 338 SER A CA 1
ATOM 2469 C C . SER A 1 338 ? 20.169 -6.264 -20.302 1.00 94.81 338 SER A C 1
ATOM 2471 O O . SER A 1 338 ? 21.287 -6.128 -20.795 1.00 94.81 338 SER A O 1
ATOM 2473 N N . VAL A 1 339 ? 19.773 -5.572 -19.233 1.00 94.31 339 VAL A N 1
ATOM 2474 C CA . VAL A 1 339 ? 20.576 -4.563 -18.529 1.00 94.31 339 VAL A CA 1
ATOM 2475 C C . VAL A 1 339 ? 20.509 -4.782 -17.018 1.00 94.31 339 VAL A C 1
ATOM 2477 O O . VAL A 1 339 ? 19.441 -5.019 -16.453 1.00 94.31 339 VAL A O 1
ATOM 2480 N N . LYS A 1 340 ? 21.659 -4.690 -16.343 1.00 95.44 340 LYS A N 1
ATOM 2481 C CA . LYS A 1 340 ? 21.737 -4.757 -14.881 1.00 95.44 340 LYS A CA 1
ATOM 2482 C C . LYS A 1 340 ? 21.429 -3.382 -14.286 1.00 95.44 340 LYS A C 1
ATOM 2484 O O . LYS A 1 340 ? 22.097 -2.405 -14.614 1.00 95.44 340 LYS A O 1
ATOM 2489 N N . VAL A 1 341 ? 20.424 -3.311 -13.417 1.00 94.75 341 VAL A N 1
ATOM 2490 C CA . VAL A 1 341 ? 19.902 -2.077 -12.811 1.00 94.75 341 VAL A CA 1
ATOM 2491 C C . VAL A 1 341 ? 19.976 -2.129 -11.285 1.00 94.75 341 VAL A C 1
ATOM 2493 O O . VAL A 1 341 ? 19.881 -3.200 -10.685 1.00 94.75 341 VAL A O 1
ATOM 2496 N N . ARG A 1 342 ? 20.151 -0.961 -10.656 1.00 95.19 342 ARG A N 1
ATOM 2497 C CA . ARG A 1 342 ? 20.056 -0.776 -9.199 1.00 95.19 342 ARG A CA 1
ATOM 2498 C C . ARG A 1 342 ? 18.586 -0.801 -8.784 1.00 95.19 342 ARG A C 1
ATOM 2500 O O . ARG A 1 342 ? 17.772 -0.120 -9.407 1.00 95.19 342 ARG A O 1
ATOM 2507 N N . VAL A 1 343 ? 18.261 -1.546 -7.732 1.00 97.00 343 VAL A N 1
ATOM 2508 C CA . VAL A 1 343 ? 16.892 -1.690 -7.223 1.00 97.00 343 VAL A CA 1
ATOM 2509 C C . VAL A 1 343 ? 16.882 -1.619 -5.695 1.00 97.00 343 VAL A C 1
ATOM 2511 O O . VAL A 1 343 ? 17.771 -2.164 -5.044 1.00 97.00 343 VAL A O 1
ATOM 2514 N N . PHE A 1 344 ? 15.858 -1.003 -5.113 1.00 96.44 344 PHE A N 1
ATOM 2515 C CA . PHE A 1 344 ? 15.537 -1.171 -3.695 1.00 96.44 344 PHE A CA 1
ATOM 2516 C C . PHE A 1 344 ? 14.484 -2.265 -3.560 1.00 96.44 344 PHE A C 1
ATOM 2518 O O . PHE A 1 344 ? 13.429 -2.191 -4.190 1.00 96.44 344 PHE A O 1
ATOM 2525 N N . HIS A 1 345 ? 14.777 -3.286 -2.764 1.00 97.06 345 HIS A N 1
ATOM 2526 C CA . HIS A 1 345 ? 13.867 -4.380 -2.458 1.00 97.06 345 HIS A CA 1
ATOM 2527 C C . HIS A 1 345 ? 13.218 -4.122 -1.097 1.00 97.06 345 HIS A C 1
ATOM 2529 O O . HIS A 1 345 ? 13.920 -3.946 -0.102 1.00 97.06 345 HIS A O 1
ATOM 2535 N N . MET A 1 346 ? 11.888 -4.059 -1.075 1.00 94.25 346 MET A N 1
ATOM 2536 C CA . MET A 1 346 ? 11.093 -3.544 0.039 1.00 94.25 346 MET A CA 1
ATOM 2537 C C . MET A 1 346 ? 10.008 -4.552 0.456 1.00 94.25 346 MET A C 1
ATOM 2539 O O . MET A 1 346 ? 9.355 -5.121 -0.427 1.00 94.25 346 MET A O 1
ATOM 2543 N N . PRO A 1 347 ? 9.729 -4.718 1.763 1.00 92.50 347 PRO A N 1
ATOM 2544 C CA . PRO A 1 347 ? 8.517 -5.398 2.217 1.00 92.50 347 PRO A CA 1
ATOM 2545 C C . PRO A 1 347 ? 7.267 -4.590 1.837 1.00 92.50 347 PRO A C 1
ATOM 2547 O O . PRO A 1 347 ? 7.275 -3.361 1.917 1.00 92.50 347 PRO A O 1
ATOM 2550 N N . THR A 1 348 ? 6.161 -5.259 1.491 1.00 86.88 348 THR A N 1
ATOM 2551 C CA . THR A 1 348 ? 4.846 -4.591 1.336 1.00 86.88 348 THR A CA 1
ATOM 2552 C C . THR A 1 348 ? 3.958 -4.685 2.581 1.00 86.88 348 THR A C 1
ATOM 2554 O O . THR A 1 348 ? 2.954 -3.983 2.674 1.00 86.88 348 THR A O 1
ATOM 2557 N N . GLY A 1 349 ? 4.290 -5.578 3.521 1.00 81.88 349 GLY A N 1
ATOM 2558 C CA . GLY A 1 349 ? 3.408 -5.979 4.623 1.00 81.88 349 GLY A CA 1
ATOM 2559 C C . GLY A 1 349 ? 2.334 -7.008 4.234 1.00 81.88 349 GLY A C 1
ATOM 2560 O O . GLY A 1 349 ? 1.648 -7.526 5.112 1.00 81.88 349 GLY A O 1
ATOM 2561 N N . VAL A 1 350 ? 2.202 -7.350 2.947 1.00 78.00 350 VAL A N 1
ATOM 2562 C CA . VAL A 1 350 ? 1.385 -8.471 2.461 1.00 78.00 350 VAL A CA 1
ATOM 2563 C C . VAL A 1 350 ? 2.267 -9.719 2.379 1.00 78.00 350 VAL A C 1
ATOM 2565 O O . VAL A 1 350 ? 3.352 -9.680 1.807 1.00 78.00 350 VAL A O 1
ATOM 2568 N N . ALA A 1 351 ? 1.814 -10.834 2.955 1.00 78.31 351 ALA A N 1
ATOM 2569 C CA . ALA A 1 351 ? 2.588 -12.075 2.980 1.00 78.31 351 ALA A CA 1
ATOM 2570 C C . ALA A 1 351 ? 2.779 -12.657 1.566 1.00 78.31 351 ALA A C 1
ATOM 2572 O O . ALA A 1 351 ? 1.789 -12.888 0.862 1.00 78.31 351 ALA A O 1
ATOM 2573 N N . ASN A 1 352 ? 4.018 -12.998 1.196 1.00 83.06 352 ASN A N 1
ATOM 2574 C CA . ASN A 1 352 ? 4.403 -13.432 -0.151 1.00 83.06 352 ASN A CA 1
ATOM 2575 C C . ASN A 1 352 ? 4.151 -12.360 -1.240 1.00 83.06 352 ASN A C 1
ATOM 2577 O O . ASN A 1 352 ? 3.810 -12.702 -2.373 1.00 83.06 352 ASN A O 1
ATOM 2581 N N . GLU A 1 353 ? 4.265 -11.067 -0.920 1.00 86.88 353 GLU A N 1
ATOM 2582 C CA . GLU A 1 353 ? 4.361 -9.991 -1.918 1.00 86.88 353 GLU A CA 1
ATOM 2583 C C . GLU A 1 353 ? 5.425 -8.972 -1.471 1.00 86.88 353 GLU A C 1
ATOM 2585 O O . GLU A 1 353 ? 5.242 -8.235 -0.503 1.00 86.88 353 GLU A O 1
ATOM 2590 N N . SER A 1 354 ? 6.534 -8.892 -2.205 1.00 93.00 354 SER A N 1
ATOM 2591 C CA . SER A 1 354 ? 7.561 -7.854 -2.029 1.00 93.00 354 SER A CA 1
ATOM 2592 C C . SER A 1 354 ? 7.573 -6.881 -3.214 1.00 93.00 354 SER A C 1
ATOM 2594 O O . SER A 1 354 ? 6.903 -7.099 -4.227 1.00 93.00 354 SER A O 1
ATOM 2596 N N . LEU A 1 355 ? 8.287 -5.762 -3.071 1.00 96.12 355 LEU A N 1
ATOM 2597 C CA . LEU A 1 355 ? 8.303 -4.658 -4.033 1.00 96.12 355 LEU A CA 1
ATOM 2598 C C . LEU A 1 355 ? 9.740 -4.318 -4.447 1.00 96.12 355 LEU A C 1
ATOM 2600 O O . LEU A 1 355 ? 10.594 -4.075 -3.598 1.00 96.12 355 LEU A O 1
ATOM 2604 N N . LEU A 1 356 ? 9.993 -4.236 -5.753 1.00 97.44 356 LEU A N 1
ATOM 2605 C CA . LEU A 1 356 ? 11.191 -3.612 -6.313 1.00 97.44 356 LEU A CA 1
ATOM 2606 C C . LEU A 1 356 ? 10.889 -2.161 -6.692 1.00 97.44 356 LEU A C 1
ATOM 2608 O O . LEU A 1 356 ? 9.946 -1.902 -7.437 1.00 97.44 356 LEU A O 1
ATOM 2612 N N . ILE A 1 357 ? 11.709 -1.220 -6.226 1.00 95.38 357 ILE A N 1
ATOM 2613 C CA . ILE A 1 357 ? 11.672 0.194 -6.617 1.00 95.38 357 ILE A CA 1
ATOM 2614 C C . ILE A 1 357 ? 12.948 0.518 -7.391 1.00 95.38 357 ILE A C 1
ATOM 2616 O O . ILE A 1 357 ? 14.056 0.324 -6.893 1.00 95.38 357 ILE A O 1
ATOM 2620 N N . MET A 1 358 ? 12.793 1.034 -8.607 1.00 95.31 358 MET A N 1
ATOM 2621 C CA . MET A 1 358 ? 13.887 1.389 -9.509 1.00 95.31 358 MET A CA 1
ATOM 2622 C C . MET A 1 358 ? 13.797 2.884 -9.844 1.00 95.31 358 MET A C 1
ATOM 2624 O O . MET A 1 358 ? 12.960 3.270 -10.669 1.00 95.31 358 MET A O 1
ATOM 2628 N N . PRO A 1 359 ? 14.613 3.748 -9.207 1.00 90.75 359 PRO A N 1
ATOM 2629 C CA . PRO A 1 359 ? 14.706 5.158 -9.574 1.00 90.75 359 PRO A CA 1
ATOM 2630 C C . PRO A 1 359 ? 15.160 5.279 -11.029 1.00 90.75 359 PRO A C 1
ATOM 2632 O O . PRO A 1 359 ? 16.165 4.687 -11.426 1.00 90.75 359 PRO A O 1
ATOM 2635 N N . THR A 1 360 ? 14.420 6.028 -11.842 1.00 90.81 360 THR A N 1
ATOM 2636 C CA . THR A 1 360 ? 14.686 6.135 -13.282 1.00 90.81 360 THR A CA 1
ATOM 2637 C C . THR A 1 360 ? 14.273 7.502 -13.803 1.00 90.81 360 THR A C 1
ATOM 2639 O O . THR A 1 360 ? 13.434 8.160 -13.203 1.00 90.81 360 THR A O 1
ATOM 2642 N N . ASP A 1 361 ? 14.827 7.935 -14.936 1.00 90.38 361 ASP A N 1
ATOM 2643 C CA . ASP A 1 361 ? 14.199 9.016 -15.700 1.00 90.38 361 ASP A CA 1
ATOM 2644 C C . ASP A 1 361 ? 12.885 8.482 -16.279 1.00 90.38 361 ASP A C 1
ATOM 2646 O O . ASP A 1 361 ? 12.879 7.692 -17.232 1.00 90.38 361 ASP A O 1
ATOM 2650 N N . LEU A 1 362 ? 11.758 8.864 -15.680 1.00 89.06 362 LEU A N 1
ATOM 2651 C CA . LEU A 1 362 ? 10.466 8.345 -16.103 1.00 89.06 362 LEU A CA 1
ATOM 2652 C C . LEU A 1 362 ? 10.037 8.877 -17.475 1.00 89.06 362 LEU A C 1
ATOM 2654 O O . LEU A 1 362 ? 9.312 8.185 -18.185 1.00 89.06 362 LEU A O 1
ATOM 2658 N N . VAL A 1 363 ? 10.483 10.067 -17.883 1.00 87.75 363 VAL A N 1
ATOM 2659 C CA . VAL A 1 363 ? 10.131 10.638 -19.192 1.00 87.75 363 VAL A CA 1
ATOM 2660 C C . VAL A 1 363 ? 10.786 9.813 -20.301 1.00 87.75 363 VAL A C 1
ATOM 2662 O O . VAL A 1 363 ? 10.099 9.399 -21.239 1.00 87.75 363 VAL A O 1
ATOM 2665 N N . ALA A 1 364 ? 12.071 9.483 -20.149 1.00 89.56 364 ALA A N 1
ATOM 2666 C CA . ALA A 1 364 ? 12.798 8.575 -21.032 1.00 89.56 364 ALA A CA 1
ATOM 2667 C C . ALA A 1 364 ? 12.249 7.137 -20.965 1.00 89.56 364 ALA A C 1
ATOM 2669 O O . ALA A 1 364 ? 12.028 6.505 -22.002 1.00 89.56 364 ALA A O 1
ATOM 2670 N N . THR A 1 365 ? 11.959 6.634 -19.759 1.00 90.56 365 THR A N 1
ATOM 2671 C CA . THR A 1 365 ? 11.430 5.273 -19.557 1.00 90.56 365 THR A CA 1
ATOM 2672 C C . THR A 1 365 ? 10.068 5.107 -20.232 1.00 90.56 365 THR A C 1
ATOM 2674 O O . THR A 1 365 ? 9.903 4.208 -21.054 1.00 90.56 365 THR A O 1
ATOM 2677 N N . ILE A 1 366 ? 9.117 6.013 -19.979 1.00 89.81 366 ILE A N 1
ATOM 2678 C CA . ILE A 1 366 ? 7.801 6.018 -20.632 1.00 89.81 366 ILE A CA 1
ATOM 2679 C C . ILE A 1 366 ? 7.938 6.190 -22.148 1.00 89.81 366 ILE A C 1
ATOM 2681 O O . ILE A 1 366 ? 7.207 5.540 -22.889 1.00 89.81 366 ILE A O 1
ATOM 2685 N N . ALA A 1 367 ? 8.869 7.017 -22.640 1.00 89.81 367 ALA A N 1
ATOM 2686 C CA . ALA A 1 367 ? 9.088 7.176 -24.078 1.00 89.81 367 ALA A CA 1
ATOM 2687 C C . ALA A 1 367 ? 9.508 5.863 -24.768 1.00 89.81 367 ALA A C 1
ATOM 2689 O O . ALA A 1 367 ? 9.052 5.599 -25.884 1.00 89.81 367 ALA A O 1
ATOM 2690 N N . SER A 1 368 ? 10.314 5.027 -24.102 1.00 88.06 368 SER A N 1
ATOM 2691 C CA . SER A 1 368 ? 10.821 3.756 -24.644 1.00 88.06 368 SER A CA 1
ATOM 2692 C C . SER A 1 368 ? 9.802 2.608 -24.728 1.00 88.06 368 SER A C 1
ATOM 2694 O O . SER A 1 368 ? 10.084 1.629 -25.414 1.00 88.06 368 SER A O 1
ATOM 2696 N N . ILE A 1 369 ? 8.624 2.727 -24.102 1.00 89.88 369 ILE A N 1
ATOM 2697 C CA . ILE A 1 369 ? 7.575 1.691 -24.131 1.00 89.88 369 ILE A CA 1
ATOM 2698 C C . ILE A 1 369 ? 7.053 1.489 -25.568 1.00 89.88 369 ILE A C 1
ATOM 2700 O O . ILE A 1 369 ? 6.442 2.395 -26.148 1.00 89.88 369 ILE A O 1
ATOM 2704 N N . SER A 1 370 ? 7.275 0.298 -26.134 1.00 91.50 370 SER A N 1
ATOM 2705 C CA . SER A 1 370 ? 6.665 -0.169 -27.390 1.00 91.50 370 SER A CA 1
ATOM 2706 C C . SER A 1 370 ? 5.172 -0.478 -27.188 1.00 91.50 370 SER A C 1
ATOM 2708 O O . SER A 1 370 ? 4.690 -0.524 -26.058 1.00 91.50 370 SER A O 1
ATOM 2710 N N . ASP A 1 371 ? 4.400 -0.702 -28.260 1.00 93.31 371 ASP A N 1
ATOM 2711 C CA . ASP A 1 371 ? 2.990 -1.093 -28.075 1.00 93.31 371 ASP A CA 1
ATOM 2712 C C . ASP A 1 371 ? 2.829 -2.531 -27.564 1.00 93.31 371 ASP A C 1
ATOM 2714 O O . ASP A 1 371 ? 1.927 -2.805 -26.776 1.00 93.31 371 ASP A O 1
ATOM 2718 N N . SER A 1 372 ? 3.760 -3.415 -27.926 1.00 93.62 372 SER A N 1
ATOM 2719 C CA . SER A 1 372 ? 3.974 -4.688 -27.246 1.00 93.62 372 SER A CA 1
ATOM 2720 C C . SER A 1 372 ? 5.462 -4.866 -26.950 1.00 93.62 372 SER A C 1
ATOM 2722 O O . SER A 1 372 ? 6.279 -4.622 -27.836 1.00 93.62 372 SER A O 1
ATOM 2724 N N . SER A 1 373 ? 5.793 -5.278 -25.725 1.00 91.38 373 SER A N 1
ATOM 2725 C CA . SER A 1 373 ? 7.162 -5.568 -25.270 1.00 91.38 373 SER A CA 1
ATOM 2726 C C . SER A 1 373 ? 7.153 -6.750 -24.297 1.00 91.38 373 SER A C 1
ATOM 2728 O O . SER A 1 373 ? 6.255 -6.822 -23.450 1.00 91.38 373 SER A O 1
ATOM 2730 N N . PRO A 1 374 ? 8.161 -7.639 -24.318 1.00 94.31 374 PRO A N 1
ATOM 2731 C CA . PRO A 1 374 ? 8.427 -8.505 -23.185 1.00 94.31 374 PRO A CA 1
ATOM 2732 C C . PRO A 1 374 ? 9.018 -7.667 -22.043 1.00 94.31 374 PRO A C 1
ATOM 2734 O O . PRO A 1 374 ? 9.811 -6.753 -22.271 1.00 94.31 374 PRO A O 1
ATOM 2737 N N . LEU A 1 375 ? 8.670 -8.014 -20.807 1.00 94.94 375 LEU A N 1
ATOM 2738 C CA . LEU A 1 375 ? 9.384 -7.590 -19.608 1.00 94.94 375 LEU A CA 1
ATOM 2739 C C . LEU A 1 375 ? 9.757 -8.836 -18.806 1.00 94.94 375 LEU A C 1
ATOM 2741 O O . LEU A 1 375 ? 8.892 -9.517 -18.249 1.00 94.94 375 LEU A O 1
ATOM 2745 N N . GLY A 1 376 ? 11.054 -9.122 -18.753 1.00 96.44 376 GLY A N 1
ATOM 2746 C CA . GLY A 1 376 ? 11.648 -10.070 -17.817 1.00 96.44 376 GLY A CA 1
ATOM 2747 C C . GLY A 1 376 ? 12.420 -9.320 -16.739 1.00 96.44 376 GLY A C 1
ATOM 2748 O O . GLY A 1 376 ? 13.107 -8.350 -17.054 1.00 96.44 376 GLY A O 1
ATOM 2749 N N . ILE A 1 377 ? 12.342 -9.760 -15.485 1.00 96.50 377 ILE A N 1
ATOM 2750 C CA . ILE A 1 377 ? 13.238 -9.290 -14.421 1.00 96.50 377 ILE A CA 1
ATOM 2751 C C . ILE A 1 377 ? 13.764 -10.484 -13.649 1.00 96.50 377 ILE A C 1
ATOM 2753 O O . ILE A 1 377 ? 12.993 -11.357 -13.251 1.00 96.50 377 ILE A O 1
ATOM 2757 N N . GLU A 1 378 ? 15.071 -10.487 -13.415 1.00 97.81 378 GLU A N 1
ATOM 2758 C CA . GLU A 1 378 ? 15.760 -11.465 -12.587 1.00 97.81 378 GLU A CA 1
ATOM 2759 C C . GLU A 1 378 ? 16.360 -10.783 -11.357 1.00 97.81 378 GLU A C 1
ATOM 2761 O O . GLU A 1 378 ? 17.066 -9.781 -11.481 1.00 97.81 378 GLU A O 1
ATOM 2766 N N . LEU A 1 379 ? 16.103 -11.336 -10.174 1.00 97.38 379 LEU A N 1
ATOM 2767 C CA . LEU A 1 379 ? 16.688 -10.905 -8.905 1.00 97.38 379 LEU A CA 1
ATOM 2768 C C . LEU A 1 379 ? 17.583 -12.031 -8.388 1.00 97.38 379 LEU A C 1
ATOM 2770 O O . LEU A 1 379 ? 17.170 -13.189 -8.385 1.00 97.38 379 LEU A O 1
ATOM 2774 N N . ASP A 1 380 ? 18.818 -11.710 -7.999 1.00 93.88 380 ASP A N 1
ATOM 2775 C CA . ASP A 1 380 ? 19.812 -12.687 -7.525 1.00 93.88 380 ASP A CA 1
ATOM 2776 C C . ASP A 1 380 ? 19.968 -13.911 -8.476 1.00 93.88 380 ASP A C 1
ATOM 2778 O O . ASP A 1 380 ? 20.166 -15.048 -8.046 1.00 93.88 380 ASP A O 1
ATOM 2782 N N . GLY A 1 381 ? 19.841 -13.676 -9.794 1.00 94.31 381 GLY A N 1
ATOM 2783 C CA . GLY A 1 381 ? 19.931 -14.693 -10.856 1.00 94.31 381 GLY A CA 1
ATOM 2784 C C . GLY A 1 381 ? 18.674 -15.551 -11.075 1.00 94.31 381 GLY A C 1
ATOM 2785 O O . GLY A 1 381 ? 18.735 -16.532 -11.813 1.00 94.31 381 GLY A O 1
ATOM 2786 N N . LYS A 1 382 ? 17.541 -15.220 -10.442 1.00 96.19 382 LYS A N 1
ATOM 2787 C CA . LYS A 1 382 ? 16.267 -15.951 -10.560 1.00 96.19 382 LYS A CA 1
ATOM 2788 C C . LYS A 1 382 ? 15.198 -15.076 -11.221 1.00 96.19 382 LYS A C 1
ATOM 2790 O O . LYS A 1 382 ? 15.034 -13.940 -10.781 1.00 96.19 382 LYS A O 1
ATOM 2795 N N . PRO A 1 383 ? 14.431 -15.563 -12.214 1.00 96.50 383 PRO A N 1
ATOM 2796 C CA . PRO A 1 383 ? 13.348 -14.788 -12.818 1.00 96.50 383 PRO A CA 1
ATOM 2797 C C . PRO A 1 383 ? 12.203 -14.566 -11.819 1.00 96.50 383 PRO A C 1
ATOM 2799 O O . PRO A 1 383 ? 11.578 -15.520 -11.361 1.00 96.50 383 PRO A O 1
ATOM 2802 N N . VAL A 1 384 ? 11.925 -13.298 -11.513 1.00 95.56 384 VAL A N 1
ATOM 2803 C CA . VAL A 1 384 ? 10.879 -12.837 -10.578 1.00 95.56 384 VAL A CA 1
ATOM 2804 C C . VAL A 1 384 ? 9.716 -12.129 -11.281 1.00 95.56 384 VAL A C 1
ATOM 2806 O O . VAL A 1 384 ? 8.636 -12.012 -10.718 1.00 95.56 384 VAL A O 1
ATOM 2809 N N . VAL A 1 385 ? 9.907 -11.683 -12.528 1.00 95.06 385 VAL A N 1
ATOM 2810 C CA . VAL A 1 385 ? 8.839 -11.209 -13.426 1.00 95.06 385 VAL A CA 1
ATOM 2811 C C . VAL A 1 385 ? 9.104 -11.742 -14.827 1.00 95.06 385 VAL A C 1
ATOM 2813 O O . VAL A 1 385 ? 10.249 -11.756 -15.283 1.00 95.06 385 VAL A O 1
ATOM 2816 N N . LYS A 1 386 ? 8.045 -12.167 -15.522 1.00 94.94 386 LYS A N 1
ATOM 2817 C CA . LYS A 1 386 ? 8.100 -12.559 -16.936 1.00 94.94 386 LYS A CA 1
ATOM 2818 C C . LYS A 1 386 ? 6.724 -12.382 -17.573 1.00 94.94 386 LYS A C 1
ATOM 2820 O O . LYS A 1 386 ? 5.881 -13.272 -17.499 1.00 94.94 386 LYS A O 1
ATOM 2825 N N . MET A 1 387 ? 6.510 -11.240 -18.217 1.00 93.38 387 MET A N 1
ATOM 2826 C CA . MET A 1 387 ? 5.236 -10.885 -18.844 1.00 93.38 387 MET A CA 1
ATOM 2827 C C . MET A 1 387 ? 5.424 -10.336 -20.259 1.00 93.38 387 MET A C 1
ATOM 2829 O O . MET A 1 387 ? 6.474 -9.789 -20.584 1.00 93.38 387 MET A O 1
ATOM 2833 N N . GLN A 1 388 ? 4.372 -10.430 -21.074 1.00 92.56 388 GLN A N 1
ATOM 2834 C CA . GLN A 1 388 ? 4.196 -9.541 -22.222 1.00 92.56 388 GLN A CA 1
ATOM 2835 C C . GLN A 1 388 ? 3.323 -8.364 -21.777 1.00 92.56 388 GLN A C 1
ATOM 2837 O O . GLN A 1 388 ? 2.244 -8.573 -21.204 1.00 92.56 388 GLN A O 1
ATOM 2842 N N . ILE A 1 389 ? 3.801 -7.153 -22.038 1.00 92.19 389 ILE A N 1
ATOM 2843 C CA . ILE A 1 389 ? 3.060 -5.900 -21.906 1.00 92.19 389 ILE A CA 1
ATOM 2844 C C . ILE A 1 389 ? 2.465 -5.571 -23.282 1.00 92.19 389 ILE A C 1
ATOM 2846 O O . ILE A 1 389 ? 3.155 -5.706 -24.290 1.00 92.19 389 ILE A O 1
ATOM 2850 N N . GLU A 1 390 ? 1.197 -5.160 -23.337 1.00 93.38 390 GLU A N 1
ATOM 2851 C CA . GLU A 1 390 ? 0.462 -4.832 -24.574 1.00 93.38 390 GLU A CA 1
ATOM 2852 C C . GLU A 1 390 ? -0.310 -3.510 -24.445 1.00 93.38 390 GLU A C 1
ATOM 2854 O O . GLU A 1 390 ? -0.638 -3.089 -23.338 1.00 93.38 390 GLU A O 1
ATOM 2859 N N . GLY A 1 391 ? -0.623 -2.842 -25.561 1.00 92.00 391 GLY A N 1
ATOM 2860 C CA . GLY A 1 391 ? -1.275 -1.523 -25.579 1.00 92.00 391 GLY A CA 1
ATOM 2861 C C . GLY A 1 391 ? -0.385 -0.385 -25.055 1.00 92.00 391 GLY A C 1
ATOM 2862 O O . GLY A 1 391 ? -0.878 0.686 -24.671 1.00 92.00 391 GLY A O 1
ATOM 2863 N N . GLY A 1 392 ? 0.928 -0.623 -24.991 1.00 91.62 392 GLY A N 1
ATOM 2864 C CA . GLY A 1 392 ? 1.904 0.260 -24.364 1.00 91.62 392 GLY A CA 1
ATOM 2865 C C . GLY A 1 392 ? 2.026 1.633 -25.028 1.00 91.62 392 GLY A C 1
ATOM 2866 O O . GLY A 1 392 ? 2.284 2.614 -24.333 1.00 91.62 392 GLY A O 1
ATOM 2867 N N . ALA A 1 393 ? 1.743 1.775 -26.328 1.00 91.81 393 ALA A N 1
ATOM 2868 C CA . ALA A 1 393 ? 1.803 3.070 -27.003 1.00 91.81 393 ALA A CA 1
ATOM 2869 C C . ALA A 1 393 ? 0.656 3.991 -26.560 1.00 91.81 393 ALA A C 1
ATOM 2871 O O . ALA A 1 393 ? 0.870 5.193 -26.369 1.00 91.81 393 ALA A O 1
ATOM 2872 N N . LYS A 1 394 ? -0.539 3.429 -26.328 1.00 91.38 394 LYS A N 1
ATOM 2873 C CA . LYS A 1 394 ? -1.692 4.159 -25.779 1.00 91.38 394 LYS A CA 1
ATOM 2874 C C . LYS A 1 394 ? -1.450 4.557 -24.322 1.00 91.38 394 LYS A C 1
ATOM 2876 O O . LYS A 1 394 ? -1.710 5.699 -23.941 1.00 91.38 394 LYS A O 1
ATOM 2881 N N . ALA A 1 395 ? -0.902 3.638 -23.529 1.00 90.88 395 ALA A N 1
ATOM 2882 C CA . ALA A 1 395 ? -0.543 3.871 -22.135 1.00 90.88 395 ALA A CA 1
ATOM 2883 C C . ALA A 1 395 ? 0.534 4.967 -21.990 1.00 90.88 395 ALA A C 1
ATOM 2885 O O . ALA A 1 395 ? 0.352 5.927 -21.235 1.00 90.88 395 ALA A O 1
ATOM 2886 N N . ARG A 1 396 ? 1.594 4.895 -22.809 1.00 92.94 396 ARG A N 1
ATOM 2887 C CA . ARG A 1 396 ? 2.634 5.924 -22.969 1.00 92.94 396 ARG A CA 1
ATOM 2888 C C . ARG A 1 396 ? 2.042 7.293 -23.292 1.00 92.94 396 ARG A C 1
ATOM 2890 O O . ARG A 1 396 ? 2.355 8.259 -22.602 1.00 92.94 396 ARG A O 1
ATOM 2897 N N . ALA A 1 397 ? 1.167 7.383 -24.295 1.00 92.62 397 ALA A N 1
ATOM 2898 C CA . ALA A 1 397 ? 0.538 8.645 -24.686 1.00 92.62 397 ALA A CA 1
ATOM 2899 C C . ALA A 1 397 ? -0.315 9.247 -23.552 1.00 92.62 397 ALA A C 1
ATOM 2901 O O . ALA A 1 397 ? -0.233 10.447 -23.286 1.00 92.62 397 ALA A O 1
ATOM 2902 N N . ALA A 1 398 ? -1.083 8.420 -22.836 1.00 90.94 398 ALA A N 1
ATOM 2903 C CA . ALA A 1 398 ? -1.899 8.857 -21.705 1.00 90.94 398 ALA A CA 1
ATOM 2904 C C . ALA A 1 398 ? -1.048 9.356 -20.517 1.00 90.94 398 ALA A C 1
ATOM 2906 O O . ALA A 1 398 ? -1.366 10.382 -19.912 1.00 90.94 398 ALA A O 1
ATOM 2907 N N . MET A 1 399 ? 0.071 8.687 -20.219 1.00 91.25 399 MET A N 1
ATOM 2908 C CA . MET A 1 399 ? 1.009 9.104 -19.170 1.00 91.25 399 MET A CA 1
ATOM 2909 C C . MET A 1 399 ? 1.777 10.378 -19.553 1.00 91.25 399 MET A C 1
ATOM 2911 O O . MET A 1 399 ? 1.874 11.303 -18.749 1.00 91.25 399 MET A O 1
ATOM 2915 N N . GLN A 1 400 ? 2.233 10.495 -20.805 1.00 91.44 400 GLN A N 1
ATOM 2916 C CA . GLN A 1 400 ? 2.824 11.731 -21.336 1.00 91.44 400 GLN A CA 1
ATOM 2917 C C . GLN A 1 400 ? 1.831 12.902 -21.329 1.00 91.44 400 GLN A C 1
ATOM 2919 O O . GLN A 1 400 ? 2.233 14.033 -21.070 1.00 91.44 400 GLN A O 1
ATOM 2924 N N . GLN A 1 401 ? 0.536 12.660 -21.568 1.00 90.56 401 GLN A N 1
ATOM 2925 C CA . GLN A 1 401 ? -0.493 13.691 -21.409 1.00 90.56 401 GLN A CA 1
ATOM 2926 C C . GLN A 1 401 ? -0.696 14.073 -19.934 1.00 90.56 401 GLN A C 1
ATOM 2928 O O . GLN A 1 401 ? -0.954 15.238 -19.645 1.00 90.56 401 GLN A O 1
ATOM 2933 N N . CYS A 1 402 ? -0.583 13.119 -19.004 1.00 89.00 402 CYS A N 1
ATOM 2934 C CA . CYS A 1 402 ? -0.703 13.377 -17.568 1.00 89.00 402 CYS A CA 1
ATOM 2935 C C . CYS A 1 402 ? 0.429 14.292 -17.068 1.00 89.00 402 CYS A C 1
ATOM 2937 O O . CYS A 1 402 ? 0.153 15.323 -16.462 1.00 89.00 402 CYS A O 1
ATOM 2939 N N . MET A 1 403 ? 1.683 13.982 -17.419 1.00 87.00 403 MET A N 1
ATOM 2940 C CA . MET A 1 403 ? 2.880 14.745 -17.020 1.00 87.00 403 MET A CA 1
ATOM 2941 C C . MET A 1 403 ? 3.010 16.139 -17.680 1.00 87.00 403 MET A C 1
ATOM 2943 O O . MET A 1 403 ? 3.980 16.844 -17.424 1.00 87.00 403 MET A O 1
ATOM 2947 N N . ARG A 1 404 ? 2.067 16.539 -18.548 1.00 86.69 404 ARG A N 1
ATOM 2948 C CA . ARG A 1 404 ? 2.017 17.859 -19.219 1.00 86.69 404 ARG A CA 1
ATOM 2949 C C . ARG A 1 404 ? 0.929 18.800 -18.668 1.00 86.69 404 ARG A C 1
ATOM 2951 O O . ARG A 1 404 ? 0.765 19.895 -19.204 1.00 86.69 404 ARG A O 1
ATOM 2958 N N . ARG A 1 405 ? 0.147 18.359 -17.678 1.00 75.94 405 ARG A N 1
ATOM 2959 C CA . ARG A 1 405 ? -0.911 19.134 -16.989 1.00 75.94 405 ARG A CA 1
ATOM 2960 C C . ARG A 1 405 ? -0.410 19.696 -15.664 1.00 75.94 405 ARG A C 1
ATOM 2962 O O . ARG A 1 405 ? -1.142 20.487 -15.028 1.00 75.94 405 ARG A O 1
#

Sequence (405 aa):
MRRRRLATLELHMTISDEPTCLRRPSALAALLLALAGAAVLPAPALAQGYPCGGGPGPGEVQIGTTGGSHGIAVIPVCAPAGGGGGYDSGPSGGAPRYAPGIAVDNFVAVAGHPGISDVWATLGQYRLDAAEAVVMDACNKTMGGGCTVLYSGRNVSVVVTRDKQGKMRVAAGQDPKQVLKDLKAVCKSQGTSCSFDKAFHATQREEAVMATAVLRDDFDREGVFKEYYFPPRSTVPLPRRGVPDAGYGVGGVLTSKLPELPGIRNVHYSDKGAWLLRSGDRKGLGCSLTYVRDDQRVLFVGPTKTEPRGALMISSKALPDTAEPRETSATMTGDRGSVKVRVFHMPTGVANESLLIMPTDLVATIASISDSSPLGIELDGKPVVKMQIEGGAKARAAMQQCMRR

Mean predicted aligned error: 19.26 Å

Radius of gyration: 31.22 Å; Cα contacts (8 Å, |Δi|>4): 722; chains: 1; bounding box: 85×76×99 Å

pLDDT: mean 74.44, std 24.37, range [22.16, 98.0]

Organism: NCBI:txid2293254

InterPro domains:
  IPR025240 Domain of unknown function DUF4189 [PF13827] (108-195)

Secondary structure (DSSP, 8-state):
--PPPP-----------------PPPTHHHHHHHHHGGG-PPP------EE-BTBPPTTEEEEEE----TT----EEEEE------------PPPP-PPPPEEEPPEEEEEE-TTSS-EEEEEEESSHHHHHHHHHHHHHHHHTS--EEEEEEES-EEEEEEETT--EEEEEESSHHHHHTTTHHHHHHTT--EEEEEEEE-PPEEE------S------S----------------------------GGGTTTSPPP--TTEEEEEEETTEEEEEE--STTSTT-EEEEEETTEEEEEE---SS-SS-EEEEEETTSPP-SS-EEEEEEEEETTEEEEEEEEEEE-SSTT-EEEEEE--HHHHHHH--SEEEEEEEETTEEEEEEEEESHHHHHHHHHHHTT-

Solvent-accessible surface area (backbone atoms only — not comparable to full-atom values): 24340 Å² total; per-residue (Å²): 141,84,90,81,82,86,82,86,85,85,84,87,82,84,85,79,92,82,84,92,74,91,74,76,92,57,73,64,66,62,54,56,60,58,58,65,71,69,75,80,66,84,76,80,82,74,75,72,66,43,82,26,85,86,49,58,57,97,68,37,36,70,78,50,60,49,88,59,63,95,84,52,80,66,36,32,20,23,30,73,49,80,78,78,87,81,87,80,88,76,84,83,80,75,81,82,78,75,72,82,44,56,72,41,70,12,8,27,13,31,19,37,35,90,92,56,91,63,71,39,68,38,63,78,25,85,38,59,67,59,14,46,50,53,15,46,48,59,38,21,74,72,64,80,41,82,51,44,79,69,48,72,49,61,47,28,17,39,33,38,31,28,34,86,84,62,50,78,48,68,48,63,36,68,57,47,65,56,36,38,12,38,43,41,38,50,29,47,74,67,77,41,56,48,50,74,66,46,72,48,74,13,60,58,39,70,40,60,67,75,71,56,99,60,89,79,76,90,87,88,77,90,86,92,83,86,75,88,84,66,63,54,74,82,89,90,90,85,86,91,82,89,82,83,91,76,85,85,57,61,85,72,42,86,85,48,82,75,73,92,53,89,60,57,77,46,77,50,76,57,103,63,34,35,38,40,32,33,63,35,59,85,67,12,37,55,17,31,42,32,43,40,36,85,75,38,38,44,34,42,36,38,30,40,101,60,42,75,44,16,31,44,33,40,37,18,60,60,33,73,75,45,94,56,78,41,81,50,61,29,41,42,30,39,90,88,49,75,46,82,42,68,29,38,40,31,51,66,88,49,89,62,33,17,33,39,39,25,79,36,60,40,71,63,53,45,67,68,47,45,42,63,37,51,42,36,30,22,49,90,87,39,78,36,43,79,46,64,48,69,61,26,47,62,52,33,52,54,50,58,55,38,63,73,66